Protein AF-A0A0C9XZ83-F1 (afdb_monomer)

Sequence (471 aa):
MKAKEEWDSKVLKIDSDFDAVKMSSVVLKDEEDQKDIKVSFPNTKDEFYQGVKPQWPLKEERGDQKDGFKSDDKSTLSSGRPVETGNMIPGLPLAPSPEDDDFDVNDFPIDSIELFGNDDGAMNVDHTMDEGWLVEDNRRMRVEQPTLEDVGRPFEGEIHLTTAVKKELRDDTSLLDLRPVKRHRLEFDGVLLPSPAEVRRRWASEEVKPAQANPSHEIEEMNKNVESWRNPKIKKQEDFEMDPGVTSRRLIAAGIHELLNLHLKDDLKDVMVSRKFMSQRFGGSAQGTTPSISQANFERHGFKHFIYCNPDIQPMAPQIEGASGLFFDPDNLDNFTGVTYKLFTRLRTTPRAEWTYLGDYEAIEAQPLSKAEWNEQEGKVKRKWANMISTEGWGSPVRKRISVRKKYRCRKPTQEQLKNVSDKVGAVTADEIHRAFDCGDEFLHAWVLKCVGFDNSLQRQIKEELKTWKP

InterPro domains:
  IPR046520 Domain of unknown function DUF6697 [PF20411] (272-464)

Structure (mmCIF, N/CA/C/O backbone):
data_AF-A0A0C9XZ83-F1
#
_entry.id   AF-A0A0C9XZ83-F1
#
loop_
_atom_site.group_PDB
_atom_site.id
_atom_site.type_symbol
_atom_site.label_atom_id
_atom_site.label_alt_id
_atom_site.label_comp_id
_atom_site.label_asym_id
_atom_site.label_entity_id
_atom_site.label_seq_id
_atom_site.pdbx_PDB_ins_code
_atom_site.Cartn_x
_atom_site.Cartn_y
_atom_site.Cartn_z
_atom_site.occupancy
_atom_site.B_iso_or_equiv
_atom_site.auth_seq_id
_atom_site.auth_comp_id
_atom_site.auth_asym_id
_atom_site.auth_atom_id
_atom_site.pdbx_PDB_model_num
ATOM 1 N N . MET A 1 1 ? -19.517 -54.720 -15.119 1.00 55.06 1 MET A N 1
ATOM 2 C CA . MET A 1 1 ? -19.452 -54.533 -13.651 1.00 55.06 1 MET A CA 1
ATOM 3 C C . MET A 1 1 ? -18.157 -55.045 -13.018 1.00 55.06 1 MET A C 1
ATOM 5 O O . MET A 1 1 ? -17.641 -54.328 -12.183 1.00 55.06 1 MET A O 1
ATOM 9 N N . LYS A 1 2 ? -17.544 -56.156 -13.461 1.00 47.28 2 LYS A N 1
ATOM 10 C CA . LYS A 1 2 ? -16.244 -56.624 -12.918 1.00 47.28 2 LYS A CA 1
ATOM 11 C C . LYS A 1 2 ? -14.999 -55.775 -13.247 1.00 47.28 2 LYS A C 1
ATOM 13 O O . LYS A 1 2 ? -13.995 -55.914 -12.573 1.00 47.28 2 LYS A O 1
ATOM 18 N N . ALA A 1 3 ? -15.060 -54.875 -14.231 1.00 50.19 3 ALA A N 1
ATOM 19 C CA . ALA A 1 3 ? -13.936 -53.990 -14.574 1.00 50.19 3 ALA A CA 1
ATOM 20 C C . ALA A 1 3 ? -13.873 -52.696 -13.731 1.00 50.19 3 ALA A C 1
ATOM 22 O O . ALA A 1 3 ? -12.904 -51.955 -13.831 1.00 50.19 3 ALA A O 1
ATOM 23 N N . LYS A 1 4 ? -14.905 -52.410 -12.917 1.00 51.62 4 LYS A N 1
ATOM 24 C CA . LYS A 1 4 ? -14.955 -51.210 -12.061 1.00 51.62 4 LYS A CA 1
ATOM 25 C C . LYS A 1 4 ? -14.374 -51.475 -10.664 1.00 51.62 4 LYS A C 1
ATOM 27 O O . LYS A 1 4 ? -13.703 -50.612 -10.122 1.00 51.62 4 LYS A O 1
ATOM 32 N N . GLU A 1 5 ? -14.512 -52.698 -10.147 1.00 55.03 5 GLU A N 1
ATOM 33 C CA . GLU A 1 5 ? -13.918 -53.108 -8.860 1.00 55.03 5 GLU A CA 1
ATOM 34 C C . GLU A 1 5 ? -12.386 -53.280 -8.919 1.00 55.03 5 GLU A C 1
ATOM 36 O O . GLU A 1 5 ? -11.705 -53.125 -7.909 1.00 55.03 5 GLU A O 1
ATOM 41 N N . GLU A 1 6 ? -11.813 -53.542 -10.099 1.00 54.59 6 GLU A N 1
ATOM 42 C CA . GLU A 1 6 ? -10.358 -53.707 -10.258 1.00 54.59 6 GLU A CA 1
ATOM 43 C C . GLU A 1 6 ? -9.603 -52.363 -10.348 1.00 54.59 6 GLU A C 1
ATOM 45 O O . GLU A 1 6 ? -8.392 -52.309 -10.123 1.00 54.59 6 GLU A O 1
ATOM 50 N N . TRP A 1 7 ? -10.317 -51.265 -10.627 1.00 60.69 7 TRP A N 1
ATOM 51 C CA . TRP A 1 7 ? -9.748 -49.914 -10.642 1.00 60.69 7 TRP A CA 1
ATOM 52 C C . TRP A 1 7 ? -9.698 -49.317 -9.227 1.00 60.69 7 TRP A C 1
ATOM 54 O O . TRP A 1 7 ? -8.648 -48.830 -8.807 1.00 60.69 7 TRP A O 1
ATOM 64 N N . ASP A 1 8 ? -10.764 -49.485 -8.438 1.00 53.09 8 ASP A N 1
ATOM 65 C CA . ASP A 1 8 ? -10.842 -48.956 -7.067 1.00 53.09 8 ASP A CA 1
ATOM 66 C C . ASP A 1 8 ? -9.878 -49.668 -6.091 1.00 53.09 8 ASP A C 1
ATOM 68 O O . ASP A 1 8 ? -9.404 -49.070 -5.126 1.00 53.09 8 ASP A O 1
ATOM 72 N N . SER A 1 9 ? -9.479 -50.916 -6.375 1.00 52.91 9 SER A N 1
ATOM 73 C CA . SER A 1 9 ? -8.483 -51.645 -5.566 1.00 52.91 9 SER A CA 1
ATOM 74 C C . SER A 1 9 ? -7.022 -51.255 -5.870 1.00 52.91 9 SER A C 1
ATOM 76 O O . SER A 1 9 ? -6.133 -51.498 -5.052 1.00 52.91 9 SER A O 1
ATOM 78 N N . LYS A 1 10 ? -6.751 -50.613 -7.018 1.00 49.31 10 LYS A N 1
ATOM 79 C CA . LYS A 1 10 ? -5.407 -50.115 -7.382 1.00 49.31 10 LYS A CA 1
ATOM 80 C C . LYS A 1 10 ? -5.137 -48.684 -6.913 1.00 49.31 10 LYS A C 1
ATOM 82 O O . LYS A 1 10 ? -3.975 -48.336 -6.734 1.00 49.31 10 LYS A O 1
ATOM 87 N N . VAL A 1 11 ? -6.176 -47.887 -6.661 1.00 48.72 11 VAL A N 1
ATOM 88 C CA . VAL A 1 11 ? -6.033 -46.504 -6.166 1.00 48.72 11 VAL A CA 1
ATOM 89 C C . VAL A 1 11 ? -5.745 -46.461 -4.656 1.00 48.72 11 VAL A C 1
ATOM 91 O O . VAL A 1 11 ? -5.055 -45.566 -4.190 1.00 48.72 11 VAL A O 1
ATOM 94 N N . LEU A 1 12 ? -6.137 -47.489 -3.894 1.00 43.34 12 LEU A N 1
ATOM 95 C CA . LEU A 1 12 ? -5.894 -47.587 -2.442 1.00 43.34 12 LEU A CA 1
ATOM 96 C C . LEU A 1 12 ? -4.509 -48.144 -2.038 1.00 43.34 12 LEU A C 1
ATOM 98 O O . LEU A 1 12 ? -4.288 -48.441 -0.867 1.00 43.34 12 LEU A O 1
ATOM 102 N N . LYS A 1 13 ? -3.569 -48.306 -2.980 1.00 41.62 13 LYS A N 1
ATOM 103 C CA . LYS A 1 13 ? -2.232 -48.888 -2.723 1.00 41.62 13 LYS A CA 1
ATOM 104 C C . LYS A 1 13 ? -1.044 -47.979 -3.057 1.00 41.62 13 LYS A C 1
ATOM 106 O O . LYS A 1 13 ? 0.084 -48.458 -3.026 1.00 41.62 13 LYS A O 1
ATOM 111 N N . ILE A 1 14 ? -1.274 -46.701 -3.366 1.00 41.91 14 ILE A N 1
ATOM 112 C CA . ILE A 1 14 ? -0.210 -45.772 -3.797 1.00 41.91 14 ILE A CA 1
ATOM 113 C C . ILE A 1 14 ? 0.262 -44.806 -2.683 1.00 41.91 14 ILE A C 1
ATOM 115 O O . ILE A 1 14 ? 1.303 -44.184 -2.845 1.00 41.91 14 ILE A O 1
ATOM 119 N N . ASP A 1 15 ? -0.361 -44.789 -1.498 1.00 38.47 15 ASP A N 1
ATOM 120 C CA . ASP A 1 15 ? 0.037 -43.892 -0.386 1.00 38.47 15 ASP A CA 1
ATOM 121 C C . ASP A 1 15 ? 0.814 -44.579 0.759 1.00 38.47 15 ASP A C 1
ATOM 123 O O . ASP A 1 15 ? 0.625 -44.257 1.930 1.00 38.47 15 ASP A O 1
ATOM 127 N N . SER A 1 16 ? 1.694 -45.543 0.463 1.00 41.16 16 SER A N 1
ATOM 128 C CA . SER A 1 16 ? 2.416 -46.295 1.514 1.00 41.16 16 SER A CA 1
ATOM 129 C C . SER A 1 16 ? 3.944 -46.240 1.462 1.00 41.16 16 SER A C 1
ATOM 131 O O . SER A 1 16 ? 4.560 -46.763 2.384 1.00 41.16 16 SER A O 1
ATOM 133 N N . ASP A 1 17 ? 4.565 -45.603 0.470 1.00 39.59 17 ASP A N 1
ATOM 134 C CA . ASP A 1 17 ? 6.030 -45.552 0.374 1.00 39.59 17 ASP A CA 1
ATOM 135 C C . ASP A 1 17 ? 6.500 -44.112 0.124 1.00 39.59 17 ASP A C 1
ATOM 137 O O . ASP A 1 17 ? 6.787 -43.707 -1.002 1.00 39.59 17 ASP A O 1
ATOM 141 N N . PHE A 1 18 ? 6.572 -43.323 1.200 1.00 36.56 18 PHE A N 1
ATOM 142 C CA . PHE A 1 18 ? 7.462 -42.165 1.261 1.00 36.56 18 PHE A CA 1
ATOM 143 C C . PHE A 1 18 ? 8.403 -42.325 2.451 1.00 36.56 18 PHE A C 1
ATOM 145 O O . PHE A 1 18 ? 7.989 -42.418 3.607 1.00 36.56 18 PHE A O 1
ATOM 152 N N . ASP A 1 19 ? 9.682 -42.411 2.105 1.00 38.78 19 ASP A N 1
ATOM 153 C CA . ASP A 1 19 ? 10.795 -42.754 2.966 1.00 38.78 19 ASP A CA 1
ATOM 154 C C . ASP A 1 19 ? 10.955 -41.853 4.193 1.00 38.78 19 ASP A C 1
ATOM 156 O O . ASP A 1 19 ? 10.856 -40.624 4.161 1.00 38.78 19 ASP A O 1
ATOM 160 N N . ALA A 1 20 ? 11.314 -42.530 5.279 1.00 36.34 20 ALA A N 1
ATOM 161 C CA . ALA A 1 20 ? 11.749 -41.985 6.544 1.00 36.34 20 ALA A CA 1
ATOM 162 C C . ALA A 1 20 ? 13.012 -41.118 6.386 1.00 36.34 20 ALA A C 1
ATOM 164 O O . ALA A 1 20 ? 14.136 -41.616 6.288 1.00 36.34 20 ALA A O 1
ATOM 165 N N . VAL A 1 21 ? 12.844 -39.798 6.473 1.00 35.91 21 VAL A N 1
ATOM 166 C CA . VAL A 1 21 ? 13.943 -38.892 6.814 1.00 35.91 21 VAL A CA 1
ATOM 167 C C . VAL A 1 21 ? 14.208 -39.016 8.314 1.00 35.91 21 VAL A C 1
ATOM 169 O O . VAL A 1 21 ? 13.411 -38.613 9.159 1.00 35.91 21 VAL A O 1
ATOM 172 N N . LYS A 1 22 ? 15.360 -39.611 8.626 1.00 33.81 22 LYS A N 1
ATOM 173 C CA . LYS A 1 22 ? 15.999 -39.699 9.944 1.00 33.81 22 LYS A CA 1
ATOM 174 C C . LYS A 1 22 ? 16.082 -38.308 10.598 1.00 33.81 22 LYS A C 1
ATOM 176 O O . LYS A 1 22 ? 17.030 -37.565 10.363 1.00 33.81 22 LYS A O 1
ATOM 181 N N . MET A 1 23 ? 15.125 -37.969 11.460 1.00 32.00 23 MET A N 1
ATOM 182 C CA . MET A 1 23 ? 15.339 -36.955 12.492 1.00 32.00 23 MET A CA 1
ATOM 183 C C . MET A 1 23 ? 16.161 -37.596 13.608 1.00 32.00 23 MET A C 1
ATOM 185 O O . MET A 1 23 ? 15.713 -38.519 14.286 1.00 32.00 23 MET A O 1
ATOM 189 N N . SER A 1 24 ? 17.395 -37.130 13.775 1.00 30.34 24 SER A N 1
ATOM 190 C CA . SER A 1 24 ? 18.214 -37.431 14.942 1.00 30.34 24 SER A CA 1
ATOM 191 C C . SER A 1 24 ? 17.520 -36.890 16.190 1.00 30.34 24 SER A C 1
ATOM 193 O O . SER A 1 24 ? 17.492 -35.683 16.426 1.00 30.34 24 SER A O 1
ATOM 195 N N . SER A 1 25 ? 16.962 -37.799 16.984 1.00 29.47 25 SER A N 1
ATOM 196 C CA . SER A 1 25 ? 16.503 -37.553 18.343 1.00 29.47 25 SER A CA 1
ATOM 197 C C . SER A 1 25 ? 17.681 -37.085 19.199 1.00 29.47 25 SER A C 1
ATOM 199 O O . SER A 1 25 ? 18.574 -37.873 19.524 1.00 29.47 25 SER A O 1
ATOM 201 N N . VAL A 1 26 ? 17.687 -35.805 19.567 1.00 29.52 26 VAL A N 1
ATOM 202 C CA . VAL A 1 26 ? 18.485 -35.321 20.693 1.00 29.52 26 VAL A CA 1
ATOM 203 C C . VAL A 1 26 ? 17.833 -35.879 21.952 1.00 29.52 26 VAL A C 1
ATOM 205 O O . VAL A 1 26 ? 16.726 -35.501 22.325 1.00 29.52 26 VAL A O 1
ATOM 208 N N . VAL A 1 27 ? 18.519 -36.844 22.555 1.00 33.94 27 VAL A N 1
ATOM 209 C CA . VAL A 1 27 ? 18.213 -37.407 23.867 1.00 33.94 27 VAL A CA 1
ATOM 210 C C . VAL A 1 27 ? 18.393 -36.291 24.897 1.00 33.94 27 VAL A C 1
ATOM 212 O O . VAL A 1 27 ? 19.522 -35.899 25.194 1.00 33.94 27 VAL A O 1
ATOM 215 N N . LEU A 1 28 ? 17.285 -35.761 25.414 1.00 32.16 28 LEU A N 1
ATOM 216 C CA . LEU A 1 28 ? 17.290 -34.963 26.635 1.00 32.16 28 LEU A CA 1
ATOM 217 C C . LEU A 1 28 ? 17.522 -35.924 27.801 1.00 32.16 28 LEU A C 1
ATOM 219 O O . LEU A 1 28 ? 16.760 -36.869 27.992 1.00 32.16 28 LEU A O 1
ATOM 223 N N . LYS A 1 29 ? 18.631 -35.709 28.509 1.00 40.41 29 LYS A N 1
ATOM 224 C CA . LYS A 1 29 ? 18.917 -36.353 29.788 1.00 40.41 29 LYS A CA 1
ATOM 225 C C . LYS A 1 29 ? 18.118 -35.673 30.892 1.00 40.41 29 LYS A C 1
ATOM 227 O O . LYS A 1 29 ? 17.882 -34.467 30.839 1.00 40.41 29 LYS A O 1
ATOM 232 N N . ASP A 1 30 ? 17.751 -36.514 31.842 1.00 37.47 30 ASP A N 1
ATOM 233 C CA . ASP A 1 30 ? 16.898 -36.278 32.991 1.00 37.47 30 ASP A CA 1
ATOM 234 C C . ASP A 1 30 ? 17.354 -35.163 33.943 1.00 37.47 30 ASP A C 1
ATOM 236 O O . ASP A 1 30 ? 18.507 -34.727 33.966 1.00 37.47 30 ASP A O 1
ATOM 240 N N . GLU A 1 31 ? 16.360 -34.758 34.729 1.00 45.22 31 GLU A N 1
ATOM 241 C CA . GLU A 1 31 ? 16.355 -33.891 35.900 1.00 45.22 31 GLU A CA 1
ATOM 242 C C . GLU A 1 31 ? 17.455 -34.210 36.926 1.00 45.22 31 GLU A C 1
ATOM 244 O O . GLU A 1 31 ? 17.553 -35.338 37.394 1.00 45.22 31 GLU A O 1
ATOM 249 N N . GLU A 1 32 ? 18.188 -33.185 37.369 1.00 46.38 32 GLU A N 1
ATOM 250 C CA . GLU A 1 32 ? 18.555 -32.970 38.779 1.00 46.38 32 GLU A CA 1
ATOM 251 C C . GLU A 1 32 ? 19.258 -31.609 38.902 1.00 46.38 32 GLU A C 1
ATOM 253 O O . GLU A 1 32 ? 20.379 -31.452 38.435 1.00 46.38 32 GLU A O 1
ATOM 258 N N . ASP A 1 33 ? 18.546 -30.609 39.441 1.00 39.12 33 ASP A N 1
ATOM 259 C CA . ASP A 1 33 ? 19.056 -29.482 40.254 1.00 39.12 33 ASP A CA 1
ATOM 260 C C . ASP A 1 33 ? 18.062 -28.301 40.236 1.00 39.12 33 ASP A C 1
ATOM 262 O O . ASP A 1 33 ? 18.308 -27.228 39.684 1.00 39.12 33 ASP A O 1
ATOM 266 N N . GLN A 1 34 ? 16.909 -28.473 40.893 1.00 39.16 34 GLN A N 1
ATOM 267 C CA . GLN A 1 34 ? 16.149 -27.334 41.417 1.00 39.16 34 GLN A CA 1
ATOM 268 C C . GLN A 1 34 ? 16.671 -27.005 42.818 1.00 39.16 34 GLN A C 1
ATOM 270 O O . GLN A 1 34 ? 16.272 -27.616 43.808 1.00 39.16 34 GLN A O 1
ATOM 275 N N . LYS A 1 35 ? 17.560 -26.011 42.899 1.00 39.47 35 LYS A N 1
ATOM 276 C CA . LYS A 1 35 ? 17.883 -25.303 44.142 1.00 39.47 35 LYS A CA 1
ATOM 277 C C . LYS A 1 35 ? 17.510 -23.830 44.009 1.00 39.47 35 LYS A C 1
ATOM 279 O O . LYS A 1 35 ? 18.078 -23.101 43.206 1.00 39.47 35 LYS A O 1
ATOM 284 N N . ASP A 1 36 ? 16.526 -23.451 44.817 1.00 46.47 36 ASP A N 1
ATOM 285 C CA . ASP A 1 36 ? 16.328 -22.151 45.457 1.00 46.47 36 ASP A CA 1
ATOM 286 C C . ASP A 1 36 ? 16.763 -20.892 44.692 1.00 46.47 36 ASP A C 1
ATOM 288 O O . ASP A 1 36 ? 17.830 -20.329 44.928 1.00 46.47 36 ASP A O 1
ATOM 292 N N . ILE A 1 37 ? 15.833 -20.330 43.913 1.00 34.84 37 ILE A N 1
ATOM 293 C CA . ILE A 1 37 ? 15.773 -18.878 43.713 1.00 34.84 37 ILE A CA 1
ATOM 294 C C . ILE A 1 37 ? 14.367 -18.403 44.096 1.00 34.84 37 ILE A C 1
ATOM 296 O O . ILE A 1 37 ? 13.443 -18.350 43.286 1.00 34.84 37 ILE A O 1
ATOM 300 N N . LYS A 1 38 ? 14.206 -18.040 45.374 1.00 35.09 38 LYS A N 1
ATOM 301 C CA . LYS A 1 38 ? 13.111 -17.181 45.843 1.00 35.09 38 LYS A CA 1
ATOM 302 C C . LYS A 1 38 ? 13.309 -15.786 45.241 1.00 35.09 38 LYS A C 1
ATOM 304 O O . LYS A 1 38 ? 14.012 -14.962 45.818 1.00 35.09 38 LYS A O 1
ATOM 309 N N . VAL A 1 39 ? 12.673 -15.505 44.106 1.00 32.78 39 VAL A N 1
ATOM 310 C CA . VAL A 1 39 ? 12.451 -14.122 43.663 1.00 32.78 39 VAL A CA 1
ATOM 311 C C . VAL A 1 39 ? 11.176 -13.628 44.338 1.00 32.78 39 VAL A C 1
ATOM 313 O O . VAL A 1 39 ? 10.062 -13.971 43.950 1.00 32.78 39 VAL A O 1
ATOM 316 N N . SER A 1 40 ? 11.345 -12.855 45.406 1.00 31.61 40 SER A N 1
ATOM 317 C CA . SER A 1 40 ? 10.275 -12.065 46.006 1.00 31.61 40 SER A CA 1
ATOM 318 C C . SER A 1 40 ? 9.917 -10.911 45.068 1.00 31.61 40 SER A C 1
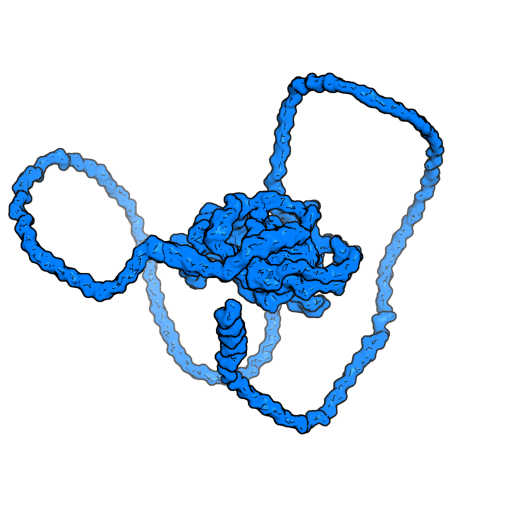ATOM 320 O O . SER A 1 40 ? 10.712 -9.986 44.905 1.00 31.61 40 SER A O 1
ATOM 322 N N . PHE A 1 41 ? 8.726 -10.935 44.477 1.00 35.97 41 PHE A N 1
ATOM 323 C CA . PHE A 1 41 ? 8.140 -9.745 43.863 1.00 35.97 41 PHE A CA 1
ATOM 324 C C . PHE A 1 41 ? 7.521 -8.876 44.967 1.00 35.97 41 PHE A C 1
ATOM 326 O O . PHE A 1 41 ? 6.643 -9.369 45.683 1.00 35.97 41 PHE A O 1
ATOM 333 N N . PRO A 1 42 ? 7.930 -7.606 45.143 1.00 36.72 42 PRO A N 1
ATOM 334 C CA . PRO A 1 42 ? 7.172 -6.697 45.976 1.00 36.72 42 PRO A CA 1
ATOM 335 C C . PRO A 1 42 ? 5.897 -6.299 45.232 1.00 36.72 42 PRO A C 1
ATOM 337 O O . PRO A 1 42 ? 5.908 -5.739 44.139 1.00 36.72 42 PRO A O 1
ATOM 340 N N . ASN A 1 43 ? 4.790 -6.644 45.869 1.00 38.41 43 ASN A N 1
ATOM 341 C CA . ASN A 1 43 ? 3.453 -6.182 45.574 1.00 38.41 43 ASN A CA 1
ATOM 342 C C . ASN A 1 43 ? 3.382 -4.700 45.986 1.00 38.41 43 ASN A C 1
ATOM 344 O O . ASN A 1 43 ? 3.411 -4.404 47.178 1.00 38.41 43 ASN A O 1
ATOM 348 N N . THR A 1 44 ? 3.329 -3.770 45.033 1.00 36.28 44 THR A N 1
ATOM 349 C CA . THR A 1 44 ? 3.069 -2.345 45.304 1.00 36.28 44 THR A CA 1
ATOM 350 C C . THR A 1 44 ? 1.875 -1.875 44.486 1.00 36.28 44 THR A C 1
ATOM 352 O O . THR A 1 44 ? 1.982 -1.213 43.456 1.00 36.28 44 THR A O 1
ATOM 355 N N . LYS A 1 45 ? 0.692 -2.240 44.982 1.00 37.34 45 LYS A N 1
ATOM 356 C CA . LYS A 1 45 ? -0.442 -1.321 44.978 1.00 37.34 45 LYS A CA 1
ATOM 357 C C . LYS A 1 45 ? -0.441 -0.592 46.318 1.00 37.34 45 LYS A C 1
ATOM 359 O O . LYS A 1 45 ? -0.133 -1.198 47.337 1.00 37.34 45 LYS A O 1
ATOM 364 N N . ASP A 1 46 ? -0.843 0.666 46.234 1.00 39.47 46 ASP A N 1
ATOM 365 C CA . ASP A 1 46 ? -1.135 1.617 47.302 1.00 39.47 46 ASP A CA 1
ATOM 366 C C . ASP A 1 46 ? -0.013 2.584 47.711 1.00 39.47 46 ASP A C 1
ATOM 368 O O . ASP A 1 46 ? 1.143 2.231 47.910 1.00 39.47 46 ASP A O 1
ATOM 372 N N . GLU A 1 47 ? -0.467 3.836 47.830 1.00 43.62 47 GLU A N 1
ATOM 373 C CA . GLU A 1 47 ? 0.172 5.014 48.419 1.00 43.62 47 GLU A CA 1
ATOM 374 C C . GLU A 1 47 ? 1.203 5.772 47.574 1.00 43.62 47 GLU A C 1
ATOM 376 O O . GLU A 1 47 ? 2.397 5.633 47.771 1.00 43.62 47 GLU A O 1
ATOM 381 N N . PHE A 1 48 ? 0.736 6.692 46.717 1.00 34.25 48 PHE A N 1
ATOM 382 C CA . PHE A 1 48 ? 1.364 8.018 46.565 1.00 34.25 48 PHE A CA 1
ATOM 383 C C . PHE A 1 48 ? 0.395 9.013 45.895 1.00 34.25 48 PHE A C 1
ATOM 385 O O . PHE A 1 48 ? 0.423 9.243 44.691 1.00 34.25 48 PHE A O 1
ATOM 392 N N . TYR A 1 49 ? -0.480 9.630 46.692 1.00 38.53 49 TYR A N 1
ATOM 393 C CA . TYR A 1 49 ? -1.084 10.928 46.368 1.00 38.53 49 TYR A CA 1
ATOM 394 C C . TYR A 1 49 ? -1.210 11.742 47.654 1.00 38.53 49 TYR A C 1
ATOM 396 O O . TYR A 1 49 ? -2.248 11.755 48.309 1.00 38.53 49 TYR A O 1
ATOM 404 N N . GLN A 1 50 ? -0.143 12.454 48.010 1.00 36.09 50 GLN A N 1
ATOM 405 C CA . GLN A 1 50 ? -0.253 13.646 48.841 1.00 36.09 50 GLN A CA 1
ATOM 406 C C . GLN A 1 50 ? 0.662 14.743 48.298 1.00 36.09 50 GLN A C 1
ATOM 408 O O . GLN A 1 50 ? 1.879 14.608 48.279 1.00 36.09 50 GLN A O 1
ATOM 413 N N . GLY A 1 51 ? 0.036 15.856 47.913 1.00 37.78 51 GLY A N 1
ATOM 414 C CA . GLY A 1 51 ? 0.585 17.175 48.206 1.00 37.78 51 GLY A CA 1
ATOM 415 C C . GLY A 1 51 ? 1.360 17.896 47.110 1.00 37.78 51 GLY A C 1
ATOM 416 O O . GLY A 1 51 ? 2.525 18.189 47.317 1.00 37.78 51 GLY A O 1
ATOM 417 N N . VAL A 1 52 ? 0.682 18.357 46.051 1.00 33.53 52 VAL A N 1
ATOM 418 C CA . VAL A 1 52 ? 0.986 19.673 45.452 1.00 33.53 52 VAL A CA 1
ATOM 419 C C . VAL A 1 52 ? -0.325 20.331 45.007 1.00 33.53 52 VAL A C 1
ATOM 421 O O . VAL A 1 52 ? -0.974 19.886 44.065 1.00 33.53 52 VAL A O 1
ATOM 424 N N . LYS A 1 53 ? -0.734 21.393 45.712 1.00 39.72 53 LYS A N 1
ATOM 425 C CA . LYS A 1 53 ? -1.783 22.326 45.273 1.00 39.72 53 LYS A CA 1
ATOM 426 C C . LYS A 1 53 ? -1.177 23.310 44.264 1.00 39.72 53 LYS A C 1
ATOM 428 O O . LYS A 1 53 ? -0.197 23.957 44.626 1.00 39.72 53 LYS A O 1
ATOM 433 N N . PRO A 1 54 ? -1.793 23.556 43.100 1.00 38.31 54 PRO A N 1
ATOM 434 C CA . PRO A 1 54 ? -1.601 24.806 42.381 1.00 38.31 54 PRO A CA 1
ATOM 435 C C . PRO A 1 54 ? -2.717 25.788 42.759 1.00 38.31 54 PRO A C 1
ATOM 437 O O . PRO A 1 54 ? -3.896 25.551 42.499 1.00 38.31 54 PRO A O 1
ATOM 440 N N . GLN A 1 55 ? -2.334 26.903 43.382 1.00 35.88 55 GLN A N 1
ATOM 441 C CA . GLN A 1 55 ? -3.140 28.121 43.421 1.00 35.88 55 GLN A CA 1
ATOM 442 C C . GLN A 1 55 ? -3.137 28.756 42.028 1.00 35.88 55 GLN A C 1
ATOM 444 O O . GLN A 1 55 ? -2.080 29.172 41.569 1.00 35.88 55 GLN A O 1
ATOM 449 N N . TRP A 1 56 ? -4.307 28.902 41.407 1.00 35.31 56 TRP A N 1
ATOM 450 C CA . TRP A 1 56 ? -4.577 29.975 40.445 1.00 35.31 56 TRP A CA 1
ATOM 451 C C . TRP A 1 56 ? -6.008 30.499 40.655 1.00 35.31 56 TRP A C 1
ATOM 453 O O . TRP A 1 56 ? -6.893 29.715 41.008 1.00 35.31 56 TRP A O 1
ATOM 463 N N . PRO A 1 57 ? -6.237 31.818 40.522 1.00 42.47 57 PRO A N 1
ATOM 464 C CA . PRO A 1 57 ? -7.448 32.471 40.995 1.00 42.47 57 PRO A CA 1
ATOM 465 C C . PRO A 1 57 ? -8.584 32.377 39.970 1.00 42.47 57 PRO A C 1
ATOM 467 O O . PRO A 1 57 ? -8.414 32.692 38.793 1.00 42.47 57 PRO A O 1
ATOM 470 N N . LEU A 1 58 ? -9.765 31.997 40.455 1.00 33.94 58 LEU A N 1
ATOM 471 C CA . LEU A 1 58 ? -11.035 32.167 39.755 1.00 33.94 58 LEU A CA 1
ATOM 472 C C . LEU A 1 58 ? -11.376 33.661 39.703 1.00 33.94 58 LEU A C 1
ATOM 474 O O . LEU A 1 58 ? -11.507 34.305 40.744 1.00 33.94 58 LEU A O 1
ATOM 478 N N . LYS A 1 59 ? -11.527 34.202 38.490 1.00 37.94 59 LYS A N 1
ATOM 479 C CA . LYS A 1 59 ? -12.246 35.457 38.271 1.00 37.94 59 LYS A CA 1
ATOM 480 C C . LYS A 1 59 ? -13.742 35.167 38.290 1.00 37.94 59 LYS A C 1
ATOM 482 O O . LYS A 1 59 ? -14.243 34.329 37.549 1.00 37.94 59 LYS A O 1
ATOM 487 N N . GLU A 1 60 ? -14.398 35.871 39.191 1.00 34.53 60 GLU A N 1
ATOM 488 C CA . GLU A 1 60 ? -15.833 35.970 39.390 1.00 34.53 60 GLU A CA 1
ATOM 489 C C . GLU A 1 60 ? -16.415 36.871 38.284 1.00 34.53 60 GLU A C 1
ATOM 491 O O . GLU A 1 60 ? -16.046 38.040 38.196 1.00 34.53 60 GLU A O 1
ATOM 496 N N . GLU A 1 61 ? -17.318 36.358 37.447 1.00 40.31 61 GLU A N 1
ATOM 497 C CA . GLU A 1 61 ? -18.218 37.197 36.645 1.00 40.31 61 GLU A CA 1
ATOM 498 C C . GLU A 1 61 ? -19.665 36.887 37.042 1.00 40.31 61 GLU A C 1
ATOM 500 O O . GLU A 1 61 ? -20.210 35.818 36.769 1.00 40.31 61 GLU A O 1
ATOM 505 N N . ARG A 1 62 ? -20.267 37.857 37.741 1.00 34.66 62 ARG A N 1
ATOM 506 C CA . ARG A 1 62 ? -21.717 38.086 37.803 1.00 34.66 62 ARG A CA 1
ATOM 507 C C . ARG A 1 62 ? -22.123 38.481 36.378 1.00 34.66 62 ARG A C 1
ATOM 509 O O . ARG A 1 62 ? -21.451 39.312 35.785 1.00 34.66 62 ARG A O 1
ATOM 516 N N . GLY A 1 63 ? -23.100 37.863 35.734 1.00 34.31 63 GLY A N 1
ATOM 517 C CA . GLY A 1 63 ? -24.492 37.780 36.146 1.00 34.31 63 GLY A CA 1
ATOM 518 C C . GLY A 1 63 ? -25.275 38.690 35.204 1.00 34.31 63 GLY A C 1
ATOM 519 O O . GLY A 1 63 ? -24.992 39.876 35.175 1.00 34.31 63 GLY A O 1
ATOM 520 N N . ASP A 1 64 ? -26.210 38.142 34.429 1.00 41.38 64 ASP A N 1
ATOM 521 C CA . ASP A 1 64 ? -27.401 38.882 34.016 1.00 41.38 64 ASP A CA 1
ATOM 522 C C . ASP A 1 64 ? -28.491 37.935 33.508 1.00 41.38 64 ASP A C 1
ATOM 524 O O . ASP A 1 64 ? -28.291 37.046 32.681 1.00 41.38 64 ASP A O 1
ATOM 528 N N . GLN A 1 65 ? -29.661 38.148 34.090 1.00 39.19 65 GLN A N 1
ATOM 529 C CA . GLN A 1 65 ? -30.904 37.415 33.959 1.00 39.19 65 GLN A CA 1
ATOM 530 C C . GLN A 1 65 ? -31.844 38.291 33.127 1.00 39.19 65 GLN A C 1
ATOM 532 O O . GLN A 1 65 ? -32.108 39.424 33.525 1.00 39.19 65 GLN A O 1
ATOM 537 N N . LYS A 1 66 ? -32.369 37.793 31.998 1.00 39.78 66 LYS A N 1
ATOM 538 C CA . LYS A 1 66 ? -33.537 38.393 31.331 1.00 39.78 66 LYS A CA 1
ATOM 539 C C . LYS A 1 66 ? -34.492 37.342 30.768 1.00 39.78 66 LYS A C 1
ATOM 541 O O . LYS A 1 66 ? -34.201 36.635 29.811 1.00 39.78 66 LYS A O 1
ATOM 546 N N . ASP A 1 67 ? -35.619 37.288 31.459 1.00 36.44 67 ASP A N 1
ATOM 547 C CA . ASP A 1 67 ? -37.000 37.030 31.060 1.00 36.44 67 ASP A CA 1
ATOM 548 C C . ASP A 1 67 ? -37.325 36.815 29.569 1.00 36.44 67 ASP A C 1
ATOM 550 O O . ASP A 1 67 ? -37.121 37.680 28.724 1.00 36.44 67 ASP A O 1
ATOM 554 N N . GLY A 1 68 ? -37.986 35.681 29.311 1.00 36.62 68 GLY A N 1
ATOM 555 C CA . GLY A 1 68 ? -39.409 35.655 28.957 1.00 36.62 68 GLY A CA 1
ATOM 556 C C . GLY A 1 68 ? -39.816 36.043 27.535 1.00 36.62 68 GLY A C 1
ATOM 557 O O . GLY A 1 68 ? -39.876 37.218 27.215 1.00 36.62 68 GLY A O 1
ATOM 558 N N . PHE A 1 69 ? -40.307 35.069 26.759 1.00 35.88 69 PHE A N 1
ATOM 559 C CA . PHE A 1 69 ? -41.460 35.282 25.873 1.00 35.88 69 PHE A CA 1
ATOM 560 C C . PHE A 1 69 ? -42.218 33.964 25.631 1.00 35.88 69 PHE A C 1
ATOM 562 O O . PHE A 1 69 ? -41.664 32.985 25.135 1.00 35.88 69 PHE A O 1
ATOM 569 N N . LYS A 1 70 ? -43.499 33.955 26.016 1.00 43.50 70 LYS A N 1
ATOM 570 C CA . LYS A 1 70 ? -44.535 33.010 25.579 1.00 43.50 70 LYS A CA 1
ATOM 571 C C . LYS A 1 70 ? -45.223 33.597 24.343 1.00 43.50 70 LYS A C 1
ATOM 573 O O . LYS A 1 70 ? -45.529 34.786 24.356 1.00 43.50 70 LYS A O 1
ATOM 578 N N . SER A 1 71 ? -45.605 32.762 23.383 1.00 40.44 71 SER A N 1
ATOM 579 C CA . SER A 1 71 ? -46.876 32.940 22.671 1.00 40.44 71 SER A CA 1
ATOM 580 C C . SER A 1 71 ? -47.331 31.613 22.071 1.00 40.44 71 SER A C 1
ATOM 582 O O . SER A 1 71 ? -46.576 30.947 21.365 1.00 40.44 71 SER A O 1
ATOM 584 N N . ASP A 1 72 ? -48.565 31.268 22.408 1.00 39.97 72 ASP A N 1
ATOM 585 C CA . ASP A 1 72 ? -49.323 30.105 21.973 1.00 39.97 72 ASP A CA 1
ATOM 586 C C . ASP A 1 72 ? -49.842 30.224 20.525 1.00 39.97 72 ASP A C 1
ATOM 588 O O . ASP A 1 72 ? -49.956 31.314 19.965 1.00 39.97 72 ASP A O 1
ATOM 592 N N . ASP A 1 73 ? -50.310 29.067 20.045 1.00 37.78 73 ASP A N 1
ATOM 593 C CA . ASP A 1 73 ? -51.581 28.850 19.336 1.00 37.78 73 ASP A CA 1
ATOM 594 C C . ASP A 1 73 ? -51.682 28.888 17.791 1.00 37.78 73 ASP A C 1
ATOM 596 O O . ASP A 1 73 ? -51.460 29.903 17.140 1.00 37.78 73 ASP A O 1
ATOM 600 N N . LYS A 1 74 ? -52.295 27.786 17.299 1.00 36.59 74 LYS A N 1
ATOM 601 C CA . LYS A 1 74 ? -53.298 27.681 16.208 1.00 36.59 74 LYS A CA 1
ATOM 602 C C . LYS A 1 74 ? -52.794 27.783 14.754 1.00 36.59 74 LYS A C 1
ATOM 604 O O . LYS A 1 74 ? -51.938 28.580 14.433 1.00 36.59 74 LYS A O 1
ATOM 609 N N . SER A 1 75 ? -53.311 27.042 13.769 1.00 33.28 75 SER A N 1
ATOM 610 C CA . SER A 1 75 ? -54.437 26.103 13.685 1.00 33.28 75 SER A CA 1
ATOM 611 C C . SER A 1 75 ? -54.478 25.452 12.287 1.00 33.28 75 SER A C 1
ATOM 613 O O . SER A 1 75 ? -54.186 26.113 11.299 1.00 33.28 75 SER A O 1
ATOM 615 N N . THR A 1 76 ? -54.945 24.200 12.235 1.00 33.75 76 THR A N 1
ATOM 616 C CA . THR A 1 76 ? -55.905 23.608 11.269 1.00 33.75 76 THR A CA 1
ATOM 617 C C . THR A 1 76 ? -55.750 23.710 9.735 1.00 33.75 76 THR A C 1
ATOM 619 O O . THR A 1 76 ? -55.940 24.766 9.147 1.00 33.75 76 THR A O 1
ATOM 622 N N . LEU A 1 77 ? -55.778 22.502 9.146 1.00 32.88 77 LEU A N 1
ATOM 623 C CA . LEU A 1 77 ? -56.708 21.997 8.108 1.00 32.88 77 LEU A CA 1
ATOM 624 C C . LEU A 1 77 ? -56.487 22.282 6.610 1.00 32.88 77 LEU A C 1
ATOM 626 O O . LEU A 1 77 ? -56.174 23.379 6.174 1.00 32.88 77 LEU A O 1
ATOM 630 N N . SER A 1 78 ? -56.919 21.248 5.866 1.00 32.53 78 SER A N 1
ATOM 631 C CA . SER A 1 78 ? -57.427 21.219 4.484 1.00 32.53 78 SER A CA 1
ATOM 632 C C . SER A 1 78 ? -56.368 21.066 3.380 1.00 32.53 78 SER A C 1
ATOM 634 O O . SER A 1 78 ? -55.530 21.930 3.197 1.00 32.53 78 SER A O 1
ATOM 636 N N . SER A 1 79 ? -56.220 19.926 2.689 1.00 32.88 79 SER A N 1
ATOM 637 C CA . SER A 1 79 ? -57.126 19.133 1.826 1.00 32.88 79 SER A CA 1
ATOM 638 C C . SER A 1 79 ? -56.816 19.344 0.336 1.00 32.88 79 SER A C 1
ATOM 640 O O . SER A 1 79 ? -56.963 20.449 -0.166 1.00 32.88 79 SER A O 1
ATOM 642 N N . GLY A 1 80 ? -56.564 18.243 -0.377 1.00 31.16 80 GLY A N 1
ATOM 643 C CA . GLY A 1 80 ? -57.197 18.001 -1.678 1.00 31.16 80 GLY A CA 1
ATOM 644 C C . GLY A 1 80 ? -56.451 18.373 -2.971 1.00 31.16 80 GLY A C 1
ATOM 645 O O . GLY A 1 80 ? -56.695 19.436 -3.510 1.00 31.16 80 GLY A O 1
ATOM 646 N N . ARG A 1 81 ? -55.738 17.377 -3.532 1.00 33.88 81 ARG A N 1
ATOM 647 C CA . ARG A 1 81 ? -55.996 16.728 -4.853 1.00 33.88 81 ARG A CA 1
ATOM 648 C C . ARG A 1 81 ? -55.861 17.571 -6.169 1.00 33.88 81 ARG A C 1
ATOM 650 O O . ARG A 1 81 ? -55.549 18.744 -6.087 1.00 33.88 81 ARG A O 1
ATOM 657 N N . PRO A 1 82 ? -55.905 16.958 -7.384 1.00 57.12 82 PRO A N 1
ATOM 658 C CA . PRO A 1 82 ? -54.728 16.799 -8.263 1.00 57.12 82 PRO A CA 1
ATOM 659 C C . PRO A 1 82 ? -54.919 17.353 -9.706 1.00 57.12 82 PRO A C 1
ATOM 661 O O . PRO A 1 82 ? -55.927 17.993 -9.980 1.00 57.12 82 PRO A O 1
ATOM 664 N N . VAL A 1 83 ? -54.012 16.952 -10.625 1.00 36.03 83 VAL A N 1
ATOM 665 C CA . VAL A 1 83 ? -54.039 17.095 -12.113 1.00 36.03 83 VAL A CA 1
ATOM 666 C C . VAL A 1 83 ? -53.762 18.556 -12.557 1.00 36.03 83 VAL A C 1
ATOM 668 O O . VAL A 1 83 ? -54.215 19.481 -11.910 1.00 36.03 83 VAL A O 1
ATOM 671 N N . GLU A 1 84 ? -52.944 18.905 -13.557 1.00 33.31 84 GLU A N 1
ATOM 672 C CA . GLU A 1 84 ? -52.996 18.504 -14.964 1.00 33.31 84 GLU A CA 1
ATOM 673 C C . GLU A 1 84 ? -51.849 19.170 -15.766 1.00 33.31 84 GLU A C 1
ATOM 675 O O . GLU A 1 84 ? -51.421 20.279 -15.466 1.00 33.31 84 GLU A O 1
ATOM 680 N N . THR A 1 85 ? -51.374 18.448 -16.787 1.00 35.09 85 THR A N 1
ATOM 681 C CA . THR A 1 85 ? -50.827 18.911 -18.084 1.00 35.09 85 THR A CA 1
ATOM 682 C C . THR A 1 85 ? -49.760 20.013 -18.171 1.00 35.09 85 THR A C 1
ATOM 684 O O . THR A 1 85 ? -50.022 21.197 -18.008 1.00 35.09 85 THR A O 1
ATOM 687 N N . GLY A 1 86 ? -48.583 19.593 -18.651 1.00 36.47 86 GLY A N 1
ATOM 688 C CA . GLY A 1 86 ? -48.013 20.016 -19.939 1.00 36.47 86 GLY A CA 1
ATOM 689 C C . GLY A 1 86 ? -47.858 21.511 -20.221 1.00 36.47 86 GLY A C 1
ATOM 690 O O . GLY A 1 86 ? -48.811 22.165 -20.619 1.00 36.47 86 GLY A O 1
ATOM 691 N N . ASN A 1 87 ? -46.612 21.989 -20.202 1.00 39.94 87 ASN A N 1
ATOM 692 C CA . ASN A 1 87 ? -46.162 23.043 -21.109 1.00 39.94 87 ASN A CA 1
ATOM 693 C C . ASN A 1 87 ? -44.656 22.922 -21.374 1.00 39.94 87 ASN A C 1
ATOM 695 O O . ASN A 1 87 ? -43.842 22.900 -20.453 1.00 39.94 87 ASN A O 1
ATOM 699 N N . MET A 1 88 ? -44.309 22.825 -22.659 1.00 40.28 88 MET A N 1
ATOM 700 C CA . MET A 1 88 ? -42.947 22.964 -23.161 1.00 40.28 88 MET A CA 1
ATOM 701 C C . MET A 1 88 ? -42.510 24.426 -23.036 1.00 40.28 88 MET A C 1
ATOM 703 O O . MET A 1 88 ? -43.216 25.320 -23.497 1.00 40.28 88 MET A O 1
ATOM 707 N N . ILE A 1 89 ? -41.325 24.657 -22.473 1.00 38.84 89 ILE A N 1
ATOM 708 C CA . ILE A 1 89 ? -40.613 25.936 -22.553 1.00 38.84 89 ILE A CA 1
ATOM 709 C C . ILE A 1 89 ? -39.301 25.680 -23.308 1.00 38.84 89 ILE A C 1
ATOM 711 O O . ILE A 1 89 ? -38.480 24.899 -22.825 1.00 38.84 89 ILE A O 1
ATOM 715 N N . PRO A 1 90 ? -39.075 26.305 -24.477 1.00 46.03 90 PRO A N 1
ATOM 716 C CA . PRO A 1 90 ? -37.779 26.315 -25.132 1.00 46.03 90 PRO A CA 1
ATOM 717 C C . PRO A 1 90 ? -36.968 27.542 -24.691 1.00 46.03 90 PRO A C 1
ATOM 719 O O . PRO A 1 90 ? -37.458 28.668 -24.732 1.00 46.03 90 PRO A O 1
ATOM 722 N N . GLY A 1 91 ? -35.698 27.321 -24.348 1.00 44.28 91 GLY A N 1
ATOM 723 C CA . GLY A 1 91 ? -34.682 28.374 -24.299 1.00 44.28 91 GLY A CA 1
ATOM 724 C C . GLY A 1 91 ? -34.305 28.853 -22.900 1.00 44.28 91 GLY A C 1
ATOM 725 O O . GLY A 1 91 ? -34.829 29.849 -22.414 1.00 44.28 91 GLY A O 1
ATOM 726 N N . LEU A 1 92 ? -33.301 28.202 -22.311 1.00 38.38 92 LEU A N 1
ATOM 727 C CA . LEU A 1 92 ? -32.421 28.798 -21.306 1.00 38.38 92 LEU A CA 1
ATOM 728 C C . LEU A 1 92 ? -30.966 28.432 -21.659 1.00 38.38 92 LEU A C 1
ATOM 730 O O . LEU A 1 92 ? -30.729 27.304 -22.100 1.00 38.38 92 LEU A O 1
ATOM 734 N N . PRO A 1 93 ? -30.001 29.362 -21.527 1.00 38.84 93 PRO A N 1
ATOM 735 C CA . PRO A 1 93 ? -28.607 29.100 -21.858 1.00 38.84 93 PRO A CA 1
ATOM 736 C C . PRO A 1 93 ? -27.998 28.123 -20.850 1.00 38.84 93 PRO A C 1
ATOM 738 O O . PRO A 1 93 ? -28.180 28.274 -19.643 1.00 38.84 93 PRO A O 1
ATOM 741 N N . LEU A 1 94 ? -27.255 27.144 -21.365 1.00 39.84 94 LEU A N 1
ATOM 742 C CA . LEU A 1 94 ? -26.407 26.249 -20.582 1.00 39.84 94 LEU A CA 1
ATOM 743 C C . LEU A 1 94 ? -25.409 27.083 -19.769 1.00 39.84 94 LEU A C 1
ATOM 745 O O . LEU A 1 94 ? -24.552 27.763 -20.335 1.00 39.84 94 LEU A O 1
ATOM 749 N N . ALA A 1 95 ? -25.537 27.030 -18.445 1.00 38.12 95 ALA A N 1
ATOM 750 C CA . ALA A 1 95 ? -24.471 27.436 -17.546 1.00 38.12 95 ALA A CA 1
ATOM 751 C C . ALA A 1 95 ? -23.299 26.446 -17.698 1.00 38.12 95 ALA A C 1
ATOM 753 O O . ALA A 1 95 ? -23.549 25.242 -17.822 1.00 38.12 95 ALA A O 1
ATOM 754 N N . PRO A 1 96 ? -22.041 26.916 -17.711 1.00 40.16 96 PRO A N 1
ATOM 755 C CA . PRO A 1 96 ? -20.888 26.027 -17.720 1.00 40.16 96 PRO A CA 1
ATOM 756 C C . PRO A 1 96 ? -20.880 25.186 -16.438 1.00 40.16 96 PRO A C 1
ATOM 758 O O . PRO A 1 96 ? -21.061 25.713 -15.339 1.00 40.16 96 PRO A O 1
ATOM 761 N N . SER A 1 97 ? -20.709 23.873 -16.597 1.00 39.50 97 SER A N 1
ATOM 762 C CA . SER A 1 97 ? -20.466 22.957 -15.486 1.00 39.50 97 SER A CA 1
ATOM 763 C C . SER A 1 97 ? -19.179 23.369 -14.768 1.00 39.50 97 SER A C 1
ATOM 765 O O . SER A 1 97 ? -18.194 23.639 -15.459 1.00 39.50 97 SER A O 1
ATOM 767 N N . PRO A 1 98 ? -19.146 23.408 -13.428 1.00 45.44 98 PRO A N 1
ATOM 768 C CA . PRO A 1 98 ? -17.889 23.560 -12.718 1.00 45.44 98 PRO A CA 1
ATOM 769 C C . PRO A 1 98 ? -17.030 22.319 -12.984 1.00 45.44 98 PRO A C 1
ATOM 771 O O . PRO A 1 98 ? -17.469 21.185 -12.795 1.00 45.44 98 PRO A O 1
ATOM 774 N N . GLU A 1 99 ? -15.836 22.558 -13.512 1.00 40.50 99 GLU A N 1
ATOM 775 C CA . GLU A 1 99 ? -14.748 21.591 -13.577 1.00 40.50 99 GLU A CA 1
ATOM 776 C C . GLU A 1 99 ? -14.280 21.337 -12.136 1.00 40.50 99 GLU A C 1
ATOM 778 O O . GLU A 1 99 ? -13.510 22.116 -11.583 1.00 40.50 99 GLU A O 1
ATOM 783 N N . ASP A 1 100 ? -14.801 20.284 -11.506 1.00 42.38 100 ASP A N 1
ATOM 784 C CA . ASP A 1 100 ? -14.288 19.765 -10.236 1.00 42.38 100 ASP A CA 1
ATOM 785 C C . ASP A 1 100 ? -13.162 18.763 -10.539 1.00 42.38 100 ASP A C 1
ATOM 787 O O . ASP A 1 100 ? -13.391 17.558 -10.593 1.00 42.38 100 ASP A O 1
ATOM 791 N N . ASP A 1 101 ? -11.947 19.272 -10.750 1.00 44.62 101 ASP A N 1
ATOM 792 C CA . ASP A 1 101 ? -10.704 18.485 -10.769 1.00 44.62 101 ASP A CA 1
ATOM 793 C C . ASP A 1 101 ? -9.594 19.226 -9.993 1.00 44.62 101 ASP A C 1
ATOM 795 O O . ASP A 1 101 ? -8.456 19.365 -10.439 1.00 44.62 101 ASP A O 1
ATOM 799 N N . ASP A 1 102 ? -9.917 19.692 -8.783 1.00 35.75 102 ASP A N 1
ATOM 800 C CA . ASP A 1 102 ? -8.910 20.132 -7.816 1.00 35.75 102 ASP A CA 1
ATOM 801 C C . ASP A 1 102 ? -8.474 18.937 -6.957 1.00 35.75 102 ASP A C 1
ATOM 803 O O . ASP A 1 102 ? -9.087 18.559 -5.954 1.00 35.75 102 ASP A O 1
ATOM 807 N N . PHE A 1 103 ? -7.371 18.317 -7.374 1.00 40.44 103 PHE A N 1
ATOM 808 C CA . PHE A 1 103 ? -6.568 17.448 -6.523 1.00 40.44 103 PHE A CA 1
ATOM 809 C C . PHE A 1 103 ? -5.978 18.319 -5.405 1.00 40.44 103 PHE A C 1
ATOM 811 O O . PHE A 1 103 ? -4.961 18.987 -5.594 1.00 40.44 103 PHE A O 1
ATOM 818 N N . ASP A 1 104 ? -6.630 18.349 -4.243 1.00 40.78 104 ASP A N 1
ATOM 819 C CA . ASP A 1 104 ? -6.154 19.132 -3.105 1.00 40.78 104 ASP A CA 1
ATOM 820 C C . ASP A 1 104 ? -4.936 18.446 -2.459 1.00 40.78 104 ASP A C 1
ATOM 822 O O . ASP A 1 104 ? -5.027 17.651 -1.522 1.00 40.78 104 ASP A O 1
ATOM 826 N N . VAL A 1 105 ? -3.760 18.721 -3.026 1.00 45.53 105 VAL A N 1
ATOM 827 C CA . VAL A 1 105 ? -2.445 18.357 -2.475 1.00 45.53 105 VAL A CA 1
ATOM 828 C C . VAL A 1 105 ? -2.100 19.241 -1.255 1.00 45.53 105 VAL A C 1
ATOM 830 O O . VAL A 1 105 ? -1.074 19.027 -0.612 1.00 45.53 105 VAL A O 1
ATOM 833 N N . ASN A 1 106 ? -2.963 20.193 -0.868 1.00 39.34 106 ASN A N 1
ATOM 834 C CA . ASN A 1 106 ? -2.668 21.220 0.135 1.00 39.34 106 ASN A CA 1
ATOM 835 C C . ASN A 1 106 ? -3.356 21.030 1.495 1.00 39.34 106 ASN A C 1
ATOM 837 O O . ASN A 1 106 ? -3.470 21.988 2.259 1.00 39.34 106 ASN A O 1
ATOM 841 N N . ASP A 1 107 ? -3.702 19.803 1.890 1.00 42.62 107 ASP A N 1
ATOM 842 C CA . ASP A 1 107 ? -4.194 19.544 3.258 1.00 42.62 107 ASP A CA 1
ATOM 843 C C . ASP A 1 107 ? -3.078 19.590 4.338 1.00 42.62 107 ASP A C 1
ATOM 845 O O . ASP A 1 107 ? -3.274 19.229 5.502 1.00 42.62 107 ASP A O 1
ATOM 849 N N . PHE A 1 108 ? -1.890 20.085 3.970 1.00 43.19 108 PHE A N 1
ATOM 850 C CA . PHE A 1 108 ? -0.864 20.554 4.895 1.00 43.19 108 PHE A CA 1
ATOM 851 C C . PHE A 1 108 ? -0.298 21.894 4.399 1.00 43.19 108 PHE A C 1
ATOM 853 O O . PHE A 1 108 ? 0.332 21.912 3.340 1.00 43.19 108 PHE A O 1
ATOM 860 N N . PRO A 1 109 ? -0.430 23.010 5.144 1.00 32.78 109 PRO A N 1
ATOM 861 C CA . PRO A 1 109 ? 0.450 24.146 4.924 1.00 32.78 109 PRO A CA 1
ATOM 862 C C . PRO A 1 109 ? 1.881 23.668 5.190 1.00 32.78 109 PRO A C 1
ATOM 864 O O . PRO A 1 109 ? 2.235 23.304 6.313 1.00 32.78 109 PRO A O 1
ATOM 867 N N . ILE A 1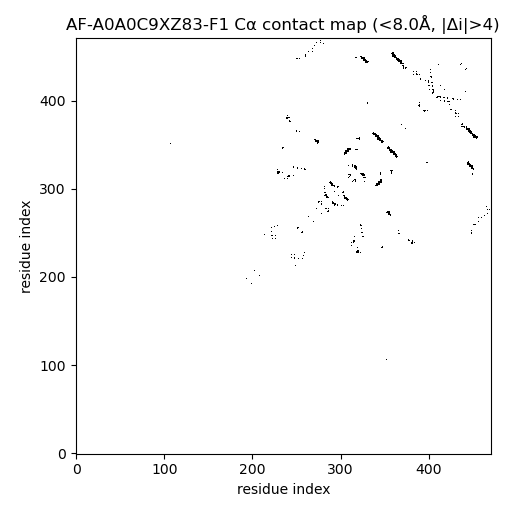 110 ? 2.693 23.610 4.136 1.00 36.91 110 ILE A N 1
ATOM 868 C CA . ILE A 1 110 ? 4.143 23.508 4.269 1.00 36.91 110 ILE A CA 1
ATOM 869 C C . ILE A 1 110 ? 4.596 24.884 4.759 1.00 36.91 110 ILE A C 1
ATOM 871 O O . ILE A 1 110 ? 4.963 25.746 3.964 1.00 36.91 110 ILE A O 1
ATOM 875 N N . ASP A 1 111 ? 4.528 25.112 6.069 1.00 30.45 111 ASP A N 1
ATOM 876 C CA . ASP A 1 111 ? 5.359 26.145 6.672 1.00 30.45 111 ASP A CA 1
ATOM 877 C C . ASP A 1 111 ? 6.810 25.740 6.407 1.00 30.45 111 ASP A C 1
ATOM 879 O O . ASP A 1 111 ? 7.217 24.608 6.691 1.00 30.45 111 ASP A O 1
ATOM 883 N N . SER A 1 112 ? 7.569 26.647 5.793 1.00 29.94 112 SER A N 1
ATOM 884 C CA . SER A 1 112 ? 9.001 26.508 5.560 1.00 29.94 112 SER A CA 1
ATOM 885 C C . SER A 1 112 ? 9.682 26.063 6.852 1.00 29.94 112 SER A C 1
ATOM 887 O O . SER A 1 112 ? 9.858 26.858 7.773 1.00 29.94 112 SER A O 1
ATOM 889 N N . ILE A 1 113 ? 10.062 24.786 6.928 1.00 33.12 113 ILE A N 1
ATOM 890 C CA . ILE A 1 113 ? 10.943 24.290 7.980 1.00 33.12 113 ILE A CA 1
ATOM 891 C C . ILE A 1 113 ? 12.290 24.969 7.746 1.00 33.12 113 ILE A C 1
ATOM 893 O O . ILE A 1 113 ? 13.060 24.587 6.862 1.00 33.12 113 ILE A O 1
ATOM 897 N N . GLU A 1 114 ? 12.551 26.016 8.526 1.00 32.94 114 GLU A N 1
ATOM 898 C CA . GLU A 1 114 ? 13.904 26.479 8.779 1.00 32.94 114 GLU A CA 1
ATOM 899 C C . GLU A 1 114 ? 14.700 25.283 9.306 1.00 32.94 114 GLU A C 1
ATOM 901 O O . GLU A 1 114 ? 14.311 24.612 10.265 1.00 32.94 114 GLU A O 1
ATOM 906 N N . LEU A 1 115 ? 15.791 24.975 8.609 1.00 32.66 115 LEU A N 1
ATOM 907 C CA . LEU A 1 115 ? 16.754 23.945 8.963 1.00 32.66 115 LEU A CA 1
ATOM 908 C C . LEU A 1 115 ? 17.394 24.294 10.314 1.00 32.66 115 LEU A C 1
ATOM 910 O O . LEU A 1 115 ? 18.465 24.895 10.364 1.00 32.66 115 LEU A O 1
ATOM 914 N N . PHE A 1 116 ? 16.756 23.904 11.415 1.00 35.91 116 PHE A N 1
ATOM 915 C CA . PHE A 1 116 ? 17.444 23.781 12.690 1.00 35.91 116 PHE A CA 1
ATOM 916 C C . PHE A 1 116 ? 18.350 22.553 12.604 1.00 35.91 116 PHE A C 1
ATOM 918 O O . PHE A 1 116 ? 17.893 21.411 12.543 1.00 35.91 116 PHE A O 1
ATOM 925 N N . GLY A 1 117 ? 19.654 22.815 12.518 1.00 35.12 117 GLY A N 1
ATOM 926 C CA . GLY A 1 117 ? 20.678 21.802 12.699 1.00 35.12 117 GLY A CA 1
ATOM 927 C C . GLY A 1 117 ? 20.573 21.235 14.108 1.00 35.12 117 GLY A C 1
ATOM 928 O O . GLY A 1 117 ? 20.725 21.968 15.082 1.00 35.12 117 GLY A O 1
ATOM 929 N N . ASN A 1 118 ? 20.314 19.934 14.205 1.00 35.66 118 ASN A N 1
ATOM 930 C CA . ASN A 1 118 ? 20.493 19.197 15.447 1.00 35.66 118 ASN A CA 1
ATOM 931 C C . ASN A 1 118 ? 21.994 18.959 15.632 1.00 35.66 118 ASN A C 1
ATOM 933 O O . ASN A 1 118 ? 22.559 18.009 15.089 1.00 35.66 118 ASN A O 1
ATOM 937 N N . ASP A 1 119 ? 22.623 19.883 16.350 1.00 46.41 119 ASP A N 1
ATOM 938 C CA . ASP A 1 119 ? 23.919 19.714 16.990 1.00 46.41 119 ASP A CA 1
ATOM 939 C C . ASP A 1 119 ? 23.659 19.216 18.415 1.00 46.41 119 ASP A C 1
ATOM 941 O O . ASP A 1 119 ? 23.441 20.014 19.320 1.00 46.41 119 ASP A O 1
ATOM 945 N N . ASP A 1 120 ? 23.633 17.895 18.597 1.00 46.62 120 ASP A N 1
ATOM 946 C CA . ASP A 1 120 ? 23.573 17.271 19.916 1.00 46.62 120 ASP A CA 1
ATOM 947 C C . ASP A 1 120 ? 24.730 16.275 20.067 1.00 46.62 120 ASP A C 1
ATOM 949 O O . ASP A 1 120 ? 24.650 15.104 19.701 1.00 46.62 120 ASP A O 1
ATOM 953 N N . GLY A 1 121 ? 25.809 16.772 20.671 1.00 36.59 121 GLY A N 1
ATOM 954 C CA . GLY A 1 121 ? 26.232 16.219 21.955 1.00 36.59 121 GLY A CA 1
ATOM 955 C C . GLY A 1 121 ? 27.120 14.982 21.913 1.00 36.59 121 GLY A C 1
ATOM 956 O O . GLY A 1 121 ? 26.668 13.848 22.052 1.00 36.59 121 GLY A O 1
ATOM 957 N N . ALA A 1 122 ? 28.425 15.242 21.886 1.00 42.06 122 ALA A N 1
ATOM 958 C CA . ALA A 1 122 ? 29.461 14.330 22.339 1.00 42.06 122 ALA A CA 1
ATOM 959 C C . ALA A 1 122 ? 29.151 13.747 23.733 1.00 42.06 122 ALA A C 1
ATOM 961 O O . ALA A 1 122 ? 29.011 14.483 24.710 1.00 42.06 122 ALA A O 1
ATOM 962 N N . MET A 1 123 ? 29.139 12.418 23.835 1.00 40.34 123 MET A N 1
ATOM 963 C CA . MET A 1 123 ? 29.303 11.698 25.097 1.00 40.34 123 MET A CA 1
ATOM 964 C C . MET A 1 123 ? 30.569 10.847 25.005 1.00 40.34 123 MET A C 1
ATOM 966 O O . MET A 1 123 ? 30.624 9.838 24.304 1.00 40.34 123 MET A O 1
ATOM 970 N N . ASN A 1 124 ? 31.589 11.319 25.721 1.00 38.75 124 ASN A N 1
ATOM 971 C CA . ASN A 1 124 ? 32.752 10.562 26.165 1.00 38.75 124 ASN A CA 1
ATOM 972 C C . ASN A 1 124 ? 32.303 9.308 26.922 1.00 38.75 124 ASN A C 1
ATOM 974 O O . ASN A 1 124 ? 31.590 9.434 27.916 1.00 38.75 124 ASN A O 1
ATOM 978 N N . VAL A 1 125 ? 32.826 8.141 26.545 1.00 39.00 125 VAL A N 1
ATOM 979 C CA . VAL A 1 125 ? 33.070 7.051 27.495 1.00 39.00 125 VAL A CA 1
ATOM 980 C C . VAL A 1 125 ? 34.416 6.417 27.157 1.00 39.00 125 VAL A C 1
ATOM 982 O O . VAL A 1 125 ? 34.594 5.829 26.092 1.00 39.00 125 VAL A O 1
ATOM 985 N N . ASP A 1 126 ? 35.352 6.572 28.091 1.00 38.00 126 ASP A N 1
ATOM 986 C CA . ASP A 1 126 ? 36.610 5.841 28.178 1.00 38.00 126 ASP A CA 1
ATOM 987 C C . ASP A 1 126 ? 36.369 4.325 28.151 1.00 38.00 126 ASP A C 1
ATOM 989 O O . ASP A 1 126 ? 35.703 3.767 29.031 1.00 38.00 126 ASP A O 1
ATOM 993 N N . HIS A 1 127 ? 37.004 3.636 27.205 1.00 39.06 127 HIS A N 1
ATOM 994 C CA . HIS A 1 127 ? 37.391 2.245 27.410 1.00 39.06 127 HIS A CA 1
ATOM 995 C C . HIS A 1 127 ? 38.773 1.974 26.818 1.00 39.06 127 HIS A C 1
ATOM 997 O O . HIS A 1 127 ? 38.968 1.837 25.612 1.00 39.06 127 HIS A O 1
ATOM 1003 N N . THR A 1 128 ? 39.740 1.948 27.729 1.00 34.97 128 THR A N 1
ATOM 1004 C CA . THR A 1 128 ? 41.078 1.389 27.587 1.00 34.97 128 THR A CA 1
ATOM 1005 C C . THR A 1 128 ? 41.025 -0.138 27.520 1.00 34.97 128 THR A C 1
ATOM 1007 O O . THR A 1 128 ? 40.218 -0.750 28.214 1.00 34.97 128 THR A O 1
ATOM 1010 N N . MET A 1 129 ? 41.926 -0.702 26.705 1.00 35.44 129 MET A N 1
ATOM 1011 C CA . MET A 1 129 ? 42.554 -2.045 26.683 1.00 35.44 129 MET A CA 1
ATOM 1012 C C . MET A 1 129 ? 42.756 -2.385 25.195 1.00 35.44 129 MET A C 1
ATOM 1014 O O . MET A 1 129 ? 41.801 -2.618 24.465 1.00 35.44 129 MET A O 1
ATOM 1018 N N . ASP A 1 130 ? 43.912 -2.049 24.625 1.00 32.53 130 ASP A N 1
ATOM 1019 C CA . ASP A 1 130 ? 45.131 -2.873 24.650 1.00 32.53 130 ASP A CA 1
ATOM 1020 C C . ASP A 1 130 ? 44.921 -4.186 23.884 1.00 32.53 130 ASP A C 1
ATOM 1022 O O . ASP A 1 130 ? 44.306 -5.111 24.394 1.00 32.53 130 ASP A O 1
ATOM 1026 N N . GLU A 1 131 ? 45.374 -4.215 22.629 1.00 37.84 131 GLU A N 1
ATOM 1027 C CA . GLU A 1 131 ? 46.170 -5.314 22.075 1.00 37.84 131 GLU A CA 1
ATOM 1028 C C . GLU A 1 131 ? 46.683 -4.915 20.683 1.00 37.84 131 GLU A C 1
ATOM 1030 O O . GLU A 1 131 ? 45.933 -4.590 19.760 1.00 37.84 131 GLU A O 1
ATOM 1035 N N . GLY A 1 132 ? 48.008 -4.862 20.568 1.00 34.12 132 GLY A N 1
ATOM 1036 C CA . GLY A 1 132 ? 48.708 -4.434 19.370 1.00 34.12 132 GLY A CA 1
ATOM 1037 C C . GLY A 1 132 ? 48.738 -5.496 18.282 1.00 34.12 132 GLY A C 1
ATOM 1038 O O . GLY A 1 132 ? 48.916 -6.675 18.558 1.00 34.12 132 GLY A O 1
ATOM 1039 N N . TRP A 1 133 ? 48.694 -5.041 17.032 1.00 36.12 133 TRP A N 1
ATOM 1040 C CA . TRP A 1 133 ? 49.243 -5.777 15.900 1.00 36.12 133 TRP A CA 1
ATOM 1041 C C . TRP A 1 133 ? 50.022 -4.826 14.993 1.00 36.12 133 TRP A C 1
ATOM 1043 O O . TRP A 1 133 ? 49.534 -3.789 14.546 1.00 36.12 133 TRP A O 1
ATOM 1053 N N . LEU A 1 134 ? 51.282 -5.203 14.790 1.00 37.25 134 LEU A N 1
ATOM 1054 C CA . LEU A 1 134 ? 52.215 -4.671 13.809 1.00 37.25 134 LEU A CA 1
ATOM 1055 C C . LEU A 1 134 ? 51.655 -4.842 12.387 1.00 37.25 134 LEU A C 1
ATOM 1057 O O . LEU A 1 134 ? 50.952 -5.816 12.127 1.00 37.25 134 LEU A O 1
ATOM 1061 N N . VAL A 1 135 ? 52.088 -3.963 11.476 1.00 33.97 135 VAL A N 1
ATOM 1062 C CA . VAL A 1 135 ? 52.727 -4.282 10.177 1.00 33.97 135 VAL A CA 1
ATOM 1063 C C . VAL A 1 135 ? 52.380 -3.239 9.088 1.00 33.97 135 VAL A C 1
ATOM 1065 O O . VAL A 1 135 ? 51.228 -3.017 8.736 1.00 33.97 135 VAL A O 1
ATOM 1068 N N . GLU A 1 136 ? 53.463 -2.646 8.568 1.00 35.75 136 GLU A N 1
ATOM 1069 C CA . GLU A 1 136 ? 53.701 -2.087 7.220 1.00 35.75 136 GLU A CA 1
ATOM 1070 C C . GLU A 1 136 ? 53.081 -0.748 6.777 1.00 35.75 136 GLU A C 1
ATOM 1072 O O . GLU A 1 136 ? 52.072 -0.637 6.086 1.00 35.75 136 GLU A O 1
ATOM 1077 N N . ASP A 1 137 ? 53.849 0.292 7.109 1.00 38.62 137 ASP A N 1
ATOM 1078 C CA . ASP A 1 137 ? 54.455 1.272 6.194 1.00 38.62 137 ASP A CA 1
ATOM 1079 C C . ASP A 1 137 ? 54.169 1.073 4.685 1.00 38.62 137 ASP A C 1
ATOM 1081 O O . ASP A 1 137 ? 54.743 0.209 4.022 1.00 38.62 137 ASP A O 1
ATOM 1085 N N . ASN A 1 138 ? 53.329 1.945 4.117 1.00 36.53 138 ASN A N 1
ATOM 1086 C CA . ASN A 1 138 ? 53.179 2.097 2.672 1.00 36.53 138 ASN A CA 1
ATOM 1087 C C . ASN A 1 138 ? 53.395 3.559 2.268 1.00 36.53 138 ASN A C 1
ATOM 1089 O O . ASN A 1 138 ? 52.535 4.434 2.408 1.00 36.53 138 ASN A O 1
ATOM 1093 N N . ARG A 1 139 ? 54.597 3.796 1.735 1.00 35.62 139 ARG A N 1
ATOM 1094 C CA . ARG A 1 139 ? 55.056 5.025 1.086 1.00 35.62 139 ARG A CA 1
ATOM 1095 C C . ARG A 1 139 ? 54.052 5.504 0.030 1.00 35.62 139 ARG A C 1
ATOM 1097 O O . ARG A 1 139 ? 53.933 4.917 -1.043 1.00 35.62 139 ARG A O 1
ATOM 1104 N N . ARG A 1 140 ? 53.401 6.642 0.285 1.00 35.97 140 ARG A N 1
ATOM 1105 C CA . ARG A 1 140 ? 52.701 7.419 -0.749 1.00 35.97 140 ARG A CA 1
ATOM 1106 C C . ARG A 1 140 ? 53.717 8.107 -1.660 1.00 35.97 140 ARG A C 1
ATOM 1108 O O . ARG A 1 140 ? 54.420 9.025 -1.241 1.00 35.97 140 ARG A O 1
ATOM 1115 N N . MET A 1 141 ? 53.747 7.681 -2.921 1.00 33.22 141 MET A N 1
ATOM 1116 C CA . MET A 1 141 ? 54.345 8.438 -4.017 1.00 33.22 141 MET A CA 1
ATOM 1117 C C . MET A 1 141 ? 53.597 9.765 -4.204 1.00 33.22 141 MET A C 1
ATOM 1119 O O . MET A 1 141 ? 52.372 9.790 -4.329 1.00 33.22 141 MET A O 1
ATOM 1123 N N . ARG A 1 142 ? 54.352 10.869 -4.234 1.00 36.66 142 ARG A N 1
ATOM 1124 C CA . ARG A 1 142 ? 53.904 12.154 -4.779 1.00 36.66 142 ARG A CA 1
ATOM 1125 C C . ARG A 1 142 ? 53.720 11.990 -6.287 1.00 36.66 142 ARG A C 1
ATOM 1127 O O . ARG A 1 142 ? 54.672 11.639 -6.975 1.00 36.66 142 ARG A O 1
ATOM 1134 N N . VAL A 1 143 ? 52.518 12.264 -6.781 1.00 38.59 143 VAL A N 1
ATOM 1135 C CA . VAL A 1 143 ? 52.264 12.507 -8.204 1.00 38.59 143 VAL A CA 1
ATOM 1136 C C . VAL A 1 143 ? 52.275 14.018 -8.394 1.00 38.59 143 VAL A C 1
ATOM 1138 O O . VAL A 1 143 ? 51.472 14.729 -7.791 1.00 38.59 143 VAL A O 1
ATOM 1141 N N . GLU A 1 144 ? 53.233 14.497 -9.179 1.00 37.69 144 GLU A N 1
ATOM 1142 C CA . GLU A 1 144 ? 53.319 15.883 -9.629 1.00 37.69 144 GLU A CA 1
ATOM 1143 C C . GLU A 1 144 ? 52.177 16.171 -10.616 1.00 37.69 144 GLU A C 1
ATOM 1145 O O . GLU A 1 144 ? 51.943 15.416 -11.561 1.00 37.69 144 GLU A O 1
ATOM 1150 N N . GLN A 1 145 ? 51.440 17.254 -10.373 1.00 38.19 145 GLN A N 1
ATOM 1151 C CA . GLN A 1 145 ? 50.490 17.824 -11.326 1.00 38.19 145 GLN A CA 1
ATOM 1152 C C . GLN A 1 145 ? 51.257 18.650 -12.369 1.00 38.19 145 GLN A C 1
ATOM 1154 O O . GLN A 1 145 ? 52.082 19.473 -11.966 1.00 38.19 145 GLN A O 1
ATOM 1159 N N . PRO A 1 146 ? 50.968 18.530 -13.677 1.00 44.88 146 PRO A N 1
ATOM 1160 C CA . PRO A 1 146 ? 51.394 19.529 -14.638 1.00 44.88 146 PRO A CA 1
ATOM 1161 C C . PRO A 1 146 ? 50.384 20.682 -14.679 1.00 44.88 146 PRO A C 1
ATOM 1163 O O . PRO A 1 146 ? 49.179 20.495 -14.861 1.00 44.88 146 PRO A O 1
ATOM 1166 N N . THR A 1 147 ? 50.922 21.882 -14.499 1.00 40.31 147 THR A N 1
ATOM 1167 C CA . THR A 1 147 ? 50.291 23.187 -14.688 1.00 40.31 147 THR A CA 1
ATOM 1168 C C . THR A 1 147 ? 49.840 23.382 -16.135 1.00 40.31 147 THR A C 1
ATOM 1170 O O . THR A 1 147 ? 50.597 23.137 -17.073 1.00 40.31 147 THR A O 1
ATOM 1173 N N . LEU A 1 148 ? 48.596 23.833 -16.303 1.00 38.25 148 LEU A N 1
ATOM 1174 C CA . LEU A 1 148 ? 47.977 24.160 -17.583 1.00 38.25 148 LEU A CA 1
ATOM 1175 C C . LEU A 1 148 ? 48.192 25.659 -17.862 1.00 38.25 148 LEU A C 1
ATOM 1177 O O . LEU A 1 148 ? 47.508 26.491 -17.272 1.00 38.25 148 LEU A O 1
ATOM 1181 N N . GLU A 1 149 ? 49.142 25.999 -18.734 1.00 50.25 149 GLU A N 1
ATOM 1182 C CA . GLU A 1 149 ? 49.298 27.355 -19.274 1.00 50.25 149 GLU A CA 1
ATOM 1183 C C . GLU A 1 149 ? 48.696 27.440 -20.686 1.00 50.25 149 GLU A C 1
ATOM 1185 O O . GLU A 1 149 ? 49.152 26.809 -21.637 1.00 50.25 149 GLU A O 1
ATOM 1190 N N . ASP A 1 150 ? 47.590 28.175 -20.754 1.00 41.72 150 ASP A N 1
ATOM 1191 C CA . ASP A 1 150 ? 47.276 29.252 -21.698 1.00 41.72 150 ASP A CA 1
ATOM 1192 C C . ASP A 1 150 ? 47.998 29.286 -23.066 1.00 41.72 150 ASP A C 1
ATOM 1194 O O . ASP A 1 150 ? 49.131 29.748 -23.184 1.00 41.72 150 ASP A O 1
ATOM 1198 N N . VAL A 1 151 ? 47.276 28.943 -24.144 1.00 42.91 151 VAL A N 1
ATOM 1199 C CA . VAL A 1 151 ? 47.509 29.520 -25.483 1.00 42.91 151 VAL A CA 1
ATOM 1200 C C . VAL A 1 151 ? 46.168 29.713 -26.193 1.00 42.91 151 VAL A C 1
ATOM 1202 O O . VAL A 1 151 ? 45.614 28.796 -26.801 1.00 42.91 151 VAL A O 1
ATOM 1205 N N . GLY A 1 152 ? 45.660 30.942 -26.153 1.00 43.50 152 GLY A N 1
ATOM 1206 C CA . GLY A 1 152 ? 44.621 31.409 -27.062 1.00 43.50 152 GLY A CA 1
ATOM 1207 C C . GLY A 1 152 ? 45.180 31.695 -28.459 1.00 43.50 152 GLY A C 1
ATOM 1208 O O . GLY A 1 152 ? 46.163 32.421 -28.597 1.00 43.50 152 GLY A O 1
ATOM 1209 N N . ARG A 1 153 ? 44.516 31.181 -29.502 1.00 44.31 153 ARG A N 1
ATOM 1210 C CA . ARG A 1 153 ? 44.481 31.785 -30.847 1.00 44.31 153 ARG A CA 1
ATOM 1211 C C . ARG A 1 153 ? 43.152 31.471 -31.551 1.00 44.31 153 ARG A C 1
ATOM 1213 O O . ARG A 1 153 ? 42.723 30.318 -31.515 1.00 44.31 153 ARG A O 1
ATOM 1220 N N . PRO A 1 154 ? 42.521 32.457 -32.212 1.00 48.66 154 PRO A N 1
ATOM 1221 C CA . PRO A 1 154 ? 41.330 32.244 -33.024 1.00 48.66 154 PRO A CA 1
ATOM 1222 C C . PRO A 1 154 ? 41.707 31.686 -34.404 1.00 48.66 154 PRO A C 1
ATOM 1224 O O . PRO A 1 154 ? 42.641 32.166 -35.045 1.00 48.66 154 PRO A O 1
ATOM 1227 N N . PHE A 1 155 ? 40.973 30.670 -34.859 1.00 36.59 155 PHE A N 1
ATOM 1228 C CA . PHE A 1 155 ? 41.028 30.182 -36.236 1.00 36.59 155 PHE A CA 1
ATOM 1229 C C . PHE A 1 155 ? 40.041 30.987 -37.090 1.00 36.59 155 PHE A C 1
ATOM 1231 O O . PHE A 1 155 ? 38.832 30.777 -37.022 1.00 36.59 155 PHE A O 1
ATOM 1238 N N . GLU A 1 156 ? 40.574 31.899 -37.899 1.00 46.34 156 GLU A N 1
ATOM 1239 C CA . GLU A 1 156 ? 39.943 32.354 -39.138 1.00 46.34 156 GLU A CA 1
ATOM 1240 C C . GLU A 1 156 ? 40.369 31.391 -40.255 1.00 46.34 156 GLU A C 1
ATOM 1242 O O . GLU A 1 156 ? 41.556 31.114 -40.429 1.00 46.34 156 GLU A O 1
ATOM 1247 N N . GLY A 1 157 ? 39.402 30.840 -40.987 1.00 37.38 157 GLY A N 1
ATOM 1248 C CA . GLY A 1 157 ? 39.655 29.917 -42.089 1.00 37.38 157 GLY A CA 1
ATOM 1249 C C . GLY A 1 157 ? 38.508 29.933 -43.088 1.00 37.38 157 GLY A C 1
ATOM 1250 O O . GLY A 1 157 ? 37.456 29.347 -42.844 1.00 37.38 157 GLY A O 1
ATOM 1251 N N . GLU A 1 158 ? 38.735 30.643 -44.190 1.00 34.31 158 GLU A N 1
ATOM 1252 C CA . GLU A 1 158 ? 37.882 30.787 -45.368 1.00 34.31 158 GLU A CA 1
ATOM 1253 C C . GLU A 1 158 ? 37.422 29.451 -45.968 1.00 34.31 158 GLU A C 1
ATOM 1255 O O . GLU A 1 158 ? 38.194 28.510 -46.159 1.00 34.31 158 GLU A O 1
ATOM 1260 N N . ILE A 1 159 ? 36.146 29.410 -46.352 1.00 38.22 159 ILE A N 1
ATOM 1261 C CA . ILE A 1 159 ? 35.538 28.318 -47.111 1.00 38.22 159 ILE A CA 1
ATOM 1262 C C . ILE A 1 159 ? 35.710 28.631 -48.602 1.00 38.22 159 ILE A C 1
ATOM 1264 O O . ILE A 1 159 ? 34.966 29.431 -49.168 1.00 38.22 159 ILE A O 1
ATOM 1268 N N . HIS A 1 160 ? 36.665 27.974 -49.260 1.00 36.28 160 HIS A N 1
ATOM 1269 C CA . HIS A 1 160 ? 36.744 27.973 -50.719 1.00 36.28 160 HIS A CA 1
ATOM 1270 C C . HIS A 1 160 ? 35.810 26.912 -51.316 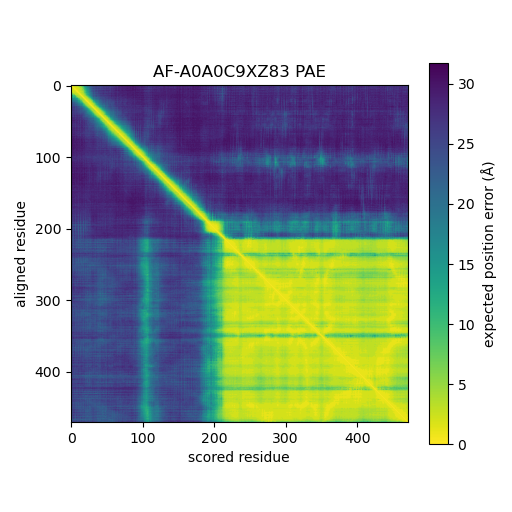1.00 36.28 160 HIS A C 1
ATOM 1272 O O . HIS A 1 160 ? 36.067 25.710 -51.244 1.00 36.28 160 HIS A O 1
ATOM 1278 N N . LEU A 1 161 ? 34.739 27.381 -51.966 1.00 42.78 161 LEU A N 1
ATOM 1279 C CA . LEU A 1 161 ? 34.007 26.627 -52.982 1.00 42.78 161 LEU A CA 1
ATOM 1280 C C . LEU A 1 161 ? 34.960 26.260 -54.128 1.00 42.78 161 LEU A C 1
ATOM 1282 O O . LEU A 1 161 ? 35.532 27.148 -54.759 1.00 42.78 161 LEU A O 1
ATOM 1286 N N . THR A 1 162 ? 35.045 24.977 -54.477 1.00 34.31 162 THR A N 1
ATOM 1287 C CA . THR A 1 162 ? 35.527 24.562 -55.800 1.00 34.31 162 THR A CA 1
ATOM 1288 C C . THR A 1 162 ? 34.542 23.609 -56.464 1.00 34.31 162 THR A C 1
ATOM 1290 O O . THR A 1 162 ? 34.323 22.467 -56.068 1.00 34.31 162 THR A O 1
ATOM 1293 N N . THR A 1 163 ? 33.930 24.150 -57.510 1.00 40.50 163 THR A N 1
ATOM 1294 C CA . THR A 1 163 ? 33.153 23.477 -58.541 1.00 40.50 163 THR A CA 1
ATOM 1295 C C . THR A 1 163 ? 34.121 22.871 -59.556 1.00 40.50 163 THR A C 1
ATOM 1297 O O . THR A 1 163 ? 34.836 23.624 -60.208 1.00 40.50 163 THR A O 1
ATOM 1300 N N . ALA A 1 164 ? 34.118 21.550 -59.749 1.00 39.22 164 ALA A N 1
ATOM 1301 C CA . ALA A 1 164 ? 34.614 20.917 -60.978 1.00 39.22 164 ALA A CA 1
ATOM 1302 C C . ALA A 1 164 ? 34.131 19.459 -61.079 1.00 39.22 164 ALA A C 1
ATOM 1304 O O . ALA A 1 164 ? 34.841 18.513 -60.756 1.00 39.22 164 ALA A O 1
ATOM 1305 N N . VAL A 1 165 ? 32.899 19.277 -61.556 1.00 43.59 165 VAL A N 1
ATOM 1306 C CA . VAL A 1 165 ? 32.402 17.993 -62.064 1.00 43.59 165 VAL A CA 1
ATOM 1307 C C . VAL A 1 165 ? 32.531 18.025 -63.583 1.00 43.59 165 VAL A C 1
ATOM 1309 O O . VAL A 1 165 ? 31.806 18.788 -64.221 1.00 43.59 165 VAL A O 1
ATOM 1312 N N . LYS A 1 166 ? 33.422 17.203 -64.159 1.00 43.31 166 LYS A N 1
ATOM 1313 C CA . LYS A 1 166 ? 33.208 16.466 -65.425 1.00 43.31 166 LYS A CA 1
ATOM 1314 C C . LYS A 1 166 ? 34.455 15.695 -65.883 1.00 43.31 166 LYS A C 1
ATOM 1316 O O . LYS A 1 166 ? 35.539 16.256 -65.938 1.00 43.31 166 LYS A O 1
ATOM 1321 N N . LYS A 1 167 ? 34.171 14.483 -66.384 1.00 46.47 167 LYS A N 1
ATOM 1322 C CA . LYS A 1 167 ? 34.951 13.630 -67.304 1.00 46.47 167 LYS A CA 1
ATOM 1323 C C . LYS A 1 167 ? 36.209 12.951 -66.752 1.00 46.47 167 LYS A C 1
ATOM 1325 O O . LYS A 1 167 ? 37.277 13.531 -66.769 1.00 46.47 167 LYS A O 1
ATOM 1330 N N . GLU A 1 168 ? 36.082 11.664 -66.442 1.00 43.75 168 GLU A N 1
ATOM 1331 C CA . GLU A 1 168 ? 36.615 10.559 -67.264 1.00 43.75 168 GLU A CA 1
ATOM 1332 C C . GLU A 1 168 ? 36.282 9.232 -66.564 1.00 43.75 168 GLU A C 1
ATOM 1334 O O . GLU A 1 168 ? 36.893 8.877 -65.564 1.00 43.75 168 GLU A O 1
ATOM 1339 N N . LEU A 1 169 ? 35.288 8.501 -67.076 1.00 38.53 169 LEU A N 1
ATOM 1340 C CA . LEU A 1 169 ? 35.183 7.060 -66.853 1.00 38.53 169 LEU A CA 1
ATOM 1341 C C . LEU A 1 169 ? 35.537 6.418 -68.193 1.00 38.53 169 LEU A C 1
ATOM 1343 O O . LEU A 1 169 ? 34.763 6.515 -69.146 1.00 38.53 169 LEU A O 1
ATOM 1347 N N . ARG A 1 170 ? 36.742 5.853 -68.275 1.00 42.56 170 ARG A N 1
ATOM 1348 C CA . ARG A 1 170 ? 37.114 4.877 -69.297 1.00 42.56 170 ARG A CA 1
ATOM 1349 C C . ARG A 1 170 ? 36.952 3.484 -68.707 1.00 42.56 170 ARG A C 1
ATOM 1351 O O . ARG A 1 170 ? 37.185 3.271 -67.520 1.00 42.56 170 ARG A O 1
ATOM 1358 N N . ASP A 1 171 ? 36.521 2.594 -69.581 1.00 51.94 171 ASP A N 1
ATOM 1359 C CA . ASP A 1 171 ? 36.280 1.179 -69.366 1.00 51.94 171 ASP A CA 1
ATOM 1360 C C . ASP A 1 171 ? 37.523 0.443 -68.850 1.00 51.94 171 ASP A C 1
ATOM 1362 O O . ASP A 1 171 ? 38.540 0.411 -69.533 1.00 51.94 171 ASP A O 1
ATOM 1366 N N . ASP A 1 172 ? 37.396 -0.215 -67.697 1.00 42.31 172 ASP A N 1
ATOM 1367 C CA . ASP A 1 172 ? 38.267 -1.322 -67.284 1.00 42.31 172 ASP A CA 1
ATOM 1368 C C . ASP A 1 172 ? 37.384 -2.469 -66.773 1.00 42.31 172 ASP A C 1
ATOM 1370 O O . ASP A 1 172 ? 37.088 -2.613 -65.586 1.00 42.31 172 ASP A O 1
ATOM 1374 N N . THR A 1 173 ? 36.895 -3.279 -67.715 1.00 50.03 173 THR A N 1
ATOM 1375 C CA . THR A 1 173 ? 36.019 -4.441 -67.476 1.00 50.03 173 THR A CA 1
ATOM 1376 C C . THR A 1 173 ? 36.777 -5.777 -67.467 1.00 50.03 173 THR A C 1
ATOM 1378 O O . THR A 1 173 ? 36.198 -6.819 -67.762 1.00 50.03 173 THR A O 1
ATOM 1381 N N . SER A 1 174 ? 38.067 -5.793 -67.119 1.00 51.41 174 SER A N 1
ATOM 1382 C CA . SER A 1 174 ? 38.925 -6.985 -67.275 1.00 51.41 174 SER A CA 1
ATOM 1383 C C . SER A 1 174 ? 39.631 -7.480 -66.003 1.00 51.41 174 SER A C 1
ATOM 1385 O O . SER A 1 174 ? 40.725 -8.027 -66.095 1.00 51.41 174 SER A O 1
ATOM 1387 N N . LEU A 1 175 ? 39.021 -7.352 -64.814 1.00 50.03 175 LEU A N 1
ATOM 1388 C CA . LEU A 1 175 ? 39.574 -7.910 -63.560 1.00 50.03 175 LEU A CA 1
ATOM 1389 C C . LEU A 1 175 ? 38.558 -8.677 -62.689 1.00 50.03 175 LEU A C 1
ATOM 1391 O O . LEU A 1 175 ? 38.559 -8.557 -61.467 1.00 50.03 175 LEU A O 1
ATOM 1395 N N . LEU A 1 176 ? 37.715 -9.518 -63.296 1.00 45.53 176 LEU A N 1
ATOM 1396 C CA . LEU A 1 176 ? 36.885 -10.487 -62.563 1.00 45.53 176 LEU A CA 1
ATOM 1397 C C . LEU A 1 176 ? 37.183 -11.934 -62.979 1.00 45.53 176 LEU A C 1
ATOM 1399 O O . LEU A 1 176 ? 36.293 -12.659 -63.409 1.00 45.53 176 LEU A O 1
ATOM 1403 N N . ASP A 1 177 ? 38.424 -12.378 -62.774 1.00 52.12 177 ASP A N 1
ATOM 1404 C CA . ASP A 1 177 ? 38.724 -13.810 -62.635 1.00 52.12 177 ASP A CA 1
ATOM 1405 C C . ASP A 1 177 ? 38.560 -14.214 -61.162 1.00 52.12 177 ASP A C 1
ATOM 1407 O O . ASP A 1 177 ? 39.508 -14.302 -60.373 1.00 52.12 177 ASP A O 1
ATOM 1411 N N . LEU A 1 178 ? 37.305 -14.438 -60.768 1.00 50.28 178 LEU A N 1
ATOM 1412 C CA . LEU A 1 178 ? 36.960 -15.009 -59.471 1.00 50.28 178 LEU A CA 1
ATOM 1413 C C . LEU A 1 178 ? 37.351 -16.491 -59.457 1.00 50.28 178 LEU A C 1
ATOM 1415 O O . LEU A 1 178 ? 36.591 -17.364 -59.877 1.00 50.28 178 LEU A O 1
ATOM 1419 N N . ARG A 1 179 ? 38.540 -16.795 -58.925 1.00 56.94 179 ARG A N 1
ATOM 1420 C CA . ARG A 1 179 ? 38.866 -18.168 -58.522 1.00 56.94 179 ARG A CA 1
ATOM 1421 C C . ARG A 1 179 ? 37.854 -18.628 -57.463 1.00 56.94 179 ARG A C 1
ATOM 1423 O O . ARG A 1 179 ? 37.563 -17.865 -56.538 1.00 56.94 179 ARG A O 1
ATOM 1430 N N . PRO A 1 180 ? 37.345 -19.869 -57.536 1.00 51.44 180 PRO A N 1
ATOM 1431 C CA . PRO A 1 180 ? 36.426 -20.398 -56.540 1.00 51.44 180 PRO A CA 1
ATOM 1432 C C . PRO A 1 180 ? 37.141 -20.518 -55.190 1.00 51.44 180 PRO A C 1
ATOM 1434 O O . PRO A 1 180 ? 37.903 -21.453 -54.940 1.00 51.44 180 PRO A O 1
ATOM 1437 N N . VAL A 1 181 ? 36.898 -19.553 -54.303 1.00 55.19 181 VAL A N 1
ATOM 1438 C CA . VAL A 1 181 ? 37.278 -19.649 -52.894 1.00 55.19 181 VAL A CA 1
ATOM 1439 C C . VAL A 1 181 ? 36.435 -20.768 -52.291 1.00 55.19 181 VAL A C 1
ATOM 1441 O O . VAL A 1 181 ? 35.213 -20.649 -52.175 1.00 55.19 181 VAL A O 1
ATOM 1444 N N . LYS A 1 182 ? 37.084 -21.881 -51.931 1.00 52.59 182 LYS A N 1
ATOM 1445 C CA . LYS A 1 182 ? 36.463 -22.954 -51.151 1.00 52.59 182 LYS A CA 1
ATOM 1446 C C . LYS A 1 182 ? 35.984 -22.348 -49.834 1.00 52.59 182 LYS A C 1
ATOM 1448 O O . LYS A 1 182 ? 36.785 -22.069 -48.947 1.00 52.59 182 LYS A O 1
ATOM 1453 N N . ARG A 1 183 ? 34.676 -22.111 -49.718 1.00 49.94 183 ARG A N 1
ATOM 1454 C CA . ARG A 1 183 ? 34.045 -21.753 -48.448 1.00 49.94 183 ARG A CA 1
ATOM 1455 C C . ARG A 1 183 ? 34.262 -22.928 -47.501 1.00 49.94 183 ARG A C 1
ATOM 1457 O O . ARG A 1 183 ? 33.656 -23.981 -47.686 1.00 49.94 183 ARG A O 1
ATOM 1464 N N . HIS A 1 184 ? 35.133 -22.759 -46.511 1.00 44.97 184 HIS A N 1
ATOM 1465 C CA . HIS A 1 184 ? 35.136 -23.634 -45.350 1.00 44.97 184 HIS A CA 1
ATOM 1466 C C . HIS A 1 184 ? 33.787 -23.461 -44.657 1.00 44.97 184 HIS A C 1
ATOM 1468 O O . HIS A 1 184 ? 33.517 -22.455 -44.006 1.00 44.97 184 HIS A O 1
ATOM 1474 N N . ARG A 1 185 ? 32.905 -24.431 -44.887 1.00 43.44 185 ARG A N 1
ATOM 1475 C CA . ARG A 1 185 ? 31.673 -24.604 -44.138 1.00 43.44 185 ARG A CA 1
ATOM 1476 C C . ARG A 1 185 ? 32.101 -25.024 -42.733 1.00 43.44 185 ARG A C 1
ATOM 1478 O O . ARG A 1 185 ? 32.524 -26.157 -42.542 1.00 43.44 185 ARG A O 1
ATOM 1485 N N . LEU A 1 186 ? 32.070 -24.090 -41.782 1.00 48.41 186 LEU A N 1
ATOM 1486 C CA . LEU A 1 186 ? 32.056 -24.455 -40.370 1.00 48.41 186 LEU A CA 1
ATOM 1487 C C . LEU A 1 186 ? 30.734 -25.191 -40.131 1.00 48.41 186 LEU A C 1
ATOM 1489 O O . LEU A 1 186 ? 29.675 -24.573 -40.036 1.00 48.41 186 LEU A O 1
ATOM 1493 N N . GLU A 1 187 ? 30.793 -26.515 -40.115 1.00 52.41 187 GLU A N 1
ATOM 1494 C CA . GLU A 1 187 ? 29.725 -27.352 -39.589 1.00 52.41 187 GLU A CA 1
ATOM 1495 C C . GLU A 1 187 ? 29.878 -27.325 -38.066 1.00 52.41 187 GLU A C 1
ATOM 1497 O O . GLU A 1 187 ? 30.688 -28.041 -37.489 1.00 52.41 187 GLU A O 1
ATOM 1502 N N . PHE A 1 188 ? 29.165 -26.404 -37.415 1.00 59.72 188 PHE A N 1
ATOM 1503 C CA . PHE A 1 188 ? 28.875 -26.561 -35.996 1.00 59.72 188 PHE A CA 1
ATOM 1504 C C . PHE A 1 188 ? 27.909 -27.738 -35.885 1.00 59.72 188 PHE A C 1
ATOM 1506 O O . PHE A 1 188 ? 26.825 -27.676 -36.469 1.00 59.72 188 PHE A O 1
ATOM 1513 N N . ASP A 1 189 ? 28.311 -28.790 -35.169 1.00 59.53 189 ASP A N 1
ATOM 1514 C CA . ASP A 1 189 ? 27.416 -29.871 -34.755 1.00 59.53 189 ASP A CA 1
ATOM 1515 C C . ASP A 1 189 ? 26.171 -29.237 -34.121 1.00 59.53 189 ASP A C 1
ATOM 1517 O O . ASP A 1 189 ? 26.233 -28.551 -33.096 1.00 59.53 189 ASP A O 1
ATOM 1521 N N . GLY A 1 190 ? 25.066 -29.325 -34.859 1.00 52.81 190 GLY A N 1
ATOM 1522 C CA . GLY A 1 190 ? 23.973 -28.370 -34.782 1.00 52.81 190 GLY A CA 1
ATOM 1523 C C . GLY A 1 190 ? 23.174 -28.500 -33.497 1.00 52.81 190 GLY A C 1
ATOM 1524 O O . GLY A 1 190 ? 22.296 -29.353 -33.388 1.00 52.81 190 GLY A O 1
ATOM 1525 N N . VAL A 1 191 ? 23.387 -27.579 -32.559 1.00 65.56 191 VAL A N 1
ATOM 1526 C CA . VAL A 1 191 ? 22.362 -27.261 -31.565 1.00 65.56 191 VAL A CA 1
ATOM 1527 C C . VAL A 1 191 ? 21.229 -26.567 -32.319 1.00 65.56 191 VAL A C 1
ATOM 1529 O O . VAL A 1 191 ? 21.364 -25.417 -32.739 1.00 65.56 191 VAL A O 1
ATOM 1532 N N . LEU A 1 192 ? 20.123 -27.283 -32.539 1.00 73.62 192 LEU A N 1
ATOM 1533 C CA . LEU A 1 192 ? 18.885 -26.710 -33.067 1.00 73.62 192 LEU A CA 1
ATOM 1534 C C . LEU A 1 192 ? 18.397 -25.638 -32.090 1.00 73.62 192 LEU A C 1
ATOM 1536 O O . LEU A 1 192 ? 17.777 -25.935 -31.069 1.00 73.62 192 LEU A O 1
ATOM 1540 N N . LEU A 1 193 ? 18.708 -24.379 -32.393 1.00 72.75 193 LEU A N 1
ATOM 1541 C CA . LEU A 1 193 ? 18.131 -23.257 -31.675 1.00 72.75 193 LEU A CA 1
ATOM 1542 C C . LEU A 1 193 ? 16.645 -23.182 -32.048 1.00 72.75 193 LEU A C 1
ATOM 1544 O O . LEU A 1 193 ? 16.332 -23.119 -33.241 1.00 72.75 193 LEU A O 1
ATOM 1548 N N . PRO A 1 194 ? 15.726 -23.197 -31.066 1.00 78.88 194 PRO A N 1
ATOM 1549 C CA . PRO A 1 194 ? 14.309 -23.044 -31.346 1.00 78.88 194 PRO A CA 1
ATOM 1550 C C . PRO A 1 194 ? 14.076 -21.724 -32.076 1.00 78.88 194 PRO A C 1
ATOM 1552 O O . PRO A 1 194 ? 14.705 -20.701 -31.785 1.00 78.88 194 PRO A O 1
ATOM 1555 N N . SER A 1 195 ? 13.155 -21.739 -33.032 1.00 81.38 195 SER A N 1
ATOM 1556 C CA . SER A 1 195 ? 12.774 -20.529 -33.746 1.00 81.38 195 SER A CA 1
ATOM 1557 C C . SER A 1 195 ? 12.262 -19.469 -32.756 1.00 81.38 195 SER A C 1
ATOM 1559 O O . SER A 1 195 ? 11.638 -19.804 -31.745 1.00 81.38 195 SER A O 1
ATOM 1561 N N . PRO A 1 196 ? 12.414 -18.165 -33.040 1.00 67.31 196 PRO A N 1
ATOM 1562 C CA . PRO A 1 196 ? 11.834 -17.113 -32.200 1.00 67.31 196 PRO A CA 1
ATOM 1563 C C . PRO A 1 196 ? 10.314 -17.244 -31.987 1.00 67.31 196 PRO A C 1
ATOM 1565 O O . PRO A 1 196 ? 9.765 -16.684 -31.041 1.00 67.31 196 PRO A O 1
ATOM 1568 N N . ALA A 1 197 ? 9.600 -17.954 -32.867 1.00 71.31 197 ALA A N 1
ATOM 1569 C CA . ALA A 1 197 ? 8.183 -18.272 -32.695 1.00 71.31 197 ALA A CA 1
ATOM 1570 C C . ALA A 1 197 ? 7.952 -19.425 -31.703 1.00 71.31 197 ALA A C 1
ATOM 1572 O O . ALA A 1 197 ? 6.971 -19.400 -30.964 1.00 71.31 197 ALA A O 1
ATOM 1573 N N . GLU A 1 198 ? 8.840 -20.418 -31.665 1.00 75.12 198 GLU A N 1
ATOM 1574 C CA . GLU A 1 198 ? 8.828 -21.488 -30.661 1.00 75.12 198 GLU A CA 1
ATOM 1575 C C . GLU A 1 198 ? 9.262 -20.977 -29.296 1.00 75.12 198 GLU A C 1
ATOM 1577 O O . GLU A 1 198 ? 8.621 -21.330 -28.322 1.00 75.12 198 GLU A O 1
ATOM 1582 N N . VAL A 1 199 ? 10.260 -20.090 -29.211 1.00 70.12 199 VAL A N 1
ATOM 1583 C CA . VAL A 1 199 ? 10.626 -19.438 -27.941 1.00 70.12 199 VAL A CA 1
ATOM 1584 C C . VAL A 1 199 ? 9.463 -18.598 -27.414 1.00 70.12 199 VAL A C 1
ATOM 1586 O O . VAL A 1 199 ? 9.134 -18.696 -26.240 1.00 70.12 199 VAL A O 1
ATOM 1589 N N . ARG A 1 200 ? 8.775 -17.837 -28.279 1.00 66.81 200 ARG A N 1
ATOM 1590 C CA . ARG A 1 200 ? 7.580 -17.070 -27.886 1.00 66.81 200 ARG A CA 1
ATOM 1591 C C . ARG A 1 200 ? 6.413 -17.958 -27.466 1.00 66.81 200 ARG A C 1
ATOM 1593 O O . ARG A 1 200 ? 5.789 -17.664 -26.457 1.00 66.81 200 ARG A O 1
ATOM 1600 N N . ARG A 1 201 ? 6.134 -19.044 -28.196 1.00 68.38 201 ARG A N 1
ATOM 1601 C CA . ARG A 1 201 ? 5.120 -20.032 -27.786 1.00 68.38 201 ARG A CA 1
ATOM 1602 C C . ARG A 1 201 ? 5.497 -20.698 -26.476 1.00 68.38 201 ARG A C 1
ATOM 1604 O O . ARG A 1 201 ? 4.640 -20.828 -25.619 1.00 68.38 201 ARG A O 1
ATOM 1611 N N . ARG A 1 202 ? 6.769 -21.060 -26.319 1.00 71.06 202 ARG A N 1
ATOM 1612 C CA . ARG A 1 202 ? 7.301 -21.703 -25.126 1.00 71.06 202 ARG A CA 1
ATOM 1613 C C . ARG A 1 202 ? 7.203 -20.786 -23.918 1.00 71.06 202 ARG A C 1
ATOM 1615 O O . ARG A 1 202 ? 6.682 -21.239 -22.917 1.00 71.06 202 ARG A O 1
ATOM 1622 N N . TRP A 1 203 ? 7.593 -19.516 -24.027 1.00 66.12 203 TRP A N 1
ATOM 1623 C CA . TRP A 1 203 ? 7.401 -18.521 -22.967 1.00 66.12 203 TRP A CA 1
ATOM 1624 C C . TRP A 1 203 ? 5.924 -18.270 -22.684 1.00 66.12 203 TRP A C 1
ATOM 1626 O O . TRP A 1 203 ? 5.544 -18.297 -21.527 1.00 66.12 203 TRP A O 1
ATOM 1636 N N . ALA A 1 204 ? 5.073 -18.167 -23.706 1.00 59.25 204 ALA A N 1
ATOM 1637 C CA . ALA A 1 204 ? 3.628 -18.075 -23.503 1.00 59.25 204 ALA A CA 1
ATOM 1638 C C . ALA A 1 204 ? 3.038 -19.325 -22.817 1.00 59.25 204 ALA A C 1
ATOM 1640 O O . ALA A 1 204 ? 2.047 -19.211 -22.112 1.00 59.25 204 ALA A O 1
ATOM 1641 N N . SER A 1 205 ? 3.634 -20.510 -22.990 1.00 55.66 205 SER A N 1
ATOM 1642 C CA . SER A 1 205 ? 3.219 -21.756 -22.323 1.00 55.66 205 SER A CA 1
ATOM 1643 C C . SER A 1 205 ? 3.965 -22.068 -21.015 1.00 55.66 205 SER A C 1
ATOM 1645 O O . SER A 1 205 ? 3.514 -22.908 -20.250 1.00 55.66 205 SER A O 1
ATOM 1647 N N . GLU A 1 206 ? 5.108 -21.431 -20.748 1.00 56.16 206 GLU A N 1
ATOM 1648 C CA . GLU A 1 206 ? 5.892 -21.574 -19.509 1.00 56.16 206 GLU A CA 1
ATOM 1649 C C . GLU A 1 206 ? 5.515 -20.483 -18.493 1.00 56.16 206 GLU A C 1
ATOM 1651 O O . GLU A 1 206 ? 5.441 -20.789 -17.307 1.00 56.16 206 GLU A O 1
ATOM 1656 N N . GLU A 1 207 ? 5.173 -19.264 -18.936 1.00 54.75 207 GLU A N 1
ATOM 1657 C CA . GLU A 1 207 ? 4.463 -18.255 -18.122 1.00 54.75 207 GLU A CA 1
ATOM 1658 C C . GLU A 1 207 ? 3.035 -18.713 -17.786 1.00 54.75 207 GLU A C 1
ATOM 1660 O O . GLU A 1 207 ? 2.451 -18.280 -16.798 1.00 54.75 207 GLU A O 1
ATOM 1665 N N . VAL A 1 208 ? 2.498 -19.650 -18.572 1.00 51.16 208 VAL A N 1
ATOM 1666 C CA . VAL A 1 208 ? 1.196 -20.288 -18.378 1.00 51.16 208 VAL A CA 1
ATOM 1667 C C . VAL A 1 208 ? 1.416 -21.787 -18.169 1.00 51.16 208 VAL A C 1
ATOM 1669 O O . VAL A 1 208 ? 0.880 -22.631 -18.880 1.00 51.16 208 VAL A O 1
ATOM 1672 N N . LYS A 1 209 ? 2.176 -22.157 -17.135 1.00 48.31 209 LYS A N 1
ATOM 1673 C CA . LYS A 1 209 ? 1.639 -23.207 -16.267 1.00 48.31 209 LYS A CA 1
ATOM 1674 C C . LYS A 1 209 ? 0.664 -22.463 -15.369 1.00 48.31 209 LYS A C 1
ATOM 1676 O O . LYS A 1 209 ? 1.117 -21.961 -14.342 1.00 48.31 209 LYS A O 1
ATOM 1681 N N . PRO A 1 210 ? -0.620 -22.293 -15.748 1.00 51.41 210 PRO A N 1
ATOM 1682 C CA . PRO A 1 210 ? -1.563 -21.788 -14.779 1.00 51.41 210 PRO A CA 1
ATOM 1683 C C . PRO A 1 210 ? -1.469 -22.811 -13.657 1.00 51.41 210 PRO A C 1
ATOM 1685 O O . PRO A 1 210 ? -1.715 -24.000 -13.881 1.00 51.41 210 PRO A O 1
ATOM 1688 N N . ALA A 1 211 ? -0.965 -22.385 -12.500 1.00 46.84 211 ALA A N 1
ATOM 1689 C CA . ALA A 1 211 ? -1.193 -23.104 -11.266 1.00 46.84 211 ALA A CA 1
ATOM 1690 C C . ALA A 1 211 ? -2.674 -23.462 -11.316 1.00 46.84 211 ALA A C 1
ATOM 1692 O O . ALA A 1 211 ? -3.476 -22.538 -11.411 1.00 46.84 211 ALA A O 1
ATOM 1693 N N . GLN A 1 212 ? -2.949 -24.761 -11.509 1.00 53.34 212 GLN A N 1
ATOM 1694 C CA . GLN A 1 212 ? -4.262 -25.386 -11.652 1.00 53.34 212 GLN A CA 1
ATOM 1695 C C . GLN A 1 212 ? -5.350 -24.345 -11.885 1.00 53.34 212 GLN A C 1
ATOM 1697 O O . GLN A 1 212 ? -5.862 -23.836 -10.900 1.00 53.34 212 GLN A O 1
ATOM 1702 N N . ALA A 1 213 ? -5.601 -23.945 -13.142 1.00 58.03 213 ALA A N 1
ATOM 1703 C CA . ALA A 1 213 ? -6.580 -22.901 -13.444 1.00 58.03 213 ALA A CA 1
ATOM 1704 C C . ALA A 1 213 ? -7.832 -23.170 -12.609 1.00 58.03 213 ALA A C 1
ATOM 1706 O O . ALA A 1 213 ? -8.532 -24.150 -12.882 1.00 58.03 213 ALA A O 1
ATOM 1707 N N . ASN A 1 214 ? -8.017 -22.380 -11.541 1.00 67.12 214 ASN A N 1
ATOM 1708 C CA . ASN A 1 214 ? -9.096 -22.627 -10.602 1.00 67.12 214 ASN A CA 1
ATOM 1709 C C . ASN A 1 214 ? -10.368 -22.703 -11.443 1.00 67.12 214 ASN A C 1
ATOM 1711 O O . ASN A 1 214 ? -10.492 -21.925 -12.404 1.00 67.12 214 ASN A O 1
ATOM 1715 N N . PRO A 1 215 ? -11.270 -23.657 -11.165 1.00 78.75 215 PRO A N 1
ATOM 1716 C CA . PRO A 1 215 ? -12.513 -23.769 -11.902 1.00 78.75 215 PRO A CA 1
ATOM 1717 C C . PRO A 1 215 ? -13.119 -22.375 -12.052 1.00 78.75 215 PRO A C 1
ATOM 1719 O O . PRO A 1 215 ? -13.214 -21.643 -11.071 1.00 78.75 215 PRO A O 1
ATOM 1722 N N . SER A 1 216 ? -13.508 -21.985 -13.271 1.00 86.44 216 SER A N 1
ATOM 1723 C CA . SER A 1 216 ? -14.050 -20.640 -13.542 1.00 86.44 216 SER A CA 1
ATOM 1724 C C . SER A 1 216 ? -15.145 -20.231 -12.545 1.00 86.44 216 SER A C 1
ATOM 1726 O O . SER A 1 216 ? -15.298 -19.049 -12.255 1.00 86.44 216 SER A O 1
ATOM 1728 N N . HIS A 1 217 ? -15.873 -21.214 -12.009 1.00 92.69 217 HIS A N 1
ATOM 1729 C CA . HIS A 1 217 ? -16.867 -21.047 -10.956 1.00 92.69 217 HIS A CA 1
ATOM 1730 C C . HIS A 1 217 ? -16.289 -20.517 -9.632 1.00 92.69 217 HIS A C 1
ATOM 1732 O O . HIS A 1 217 ? -16.872 -19.610 -9.053 1.00 92.69 217 HIS A O 1
ATOM 1738 N N . GLU A 1 218 ? -15.148 -21.028 -9.158 1.00 93.94 218 GLU A N 1
ATOM 1739 C CA . GLU A 1 218 ? -14.529 -20.573 -7.901 1.00 93.94 218 GLU A CA 1
ATOM 1740 C C . GLU A 1 218 ? -14.088 -19.110 -7.990 1.00 93.94 218 GLU A C 1
ATOM 1742 O O . GLU A 1 218 ? -14.262 -18.343 -7.046 1.00 93.94 218 GLU A O 1
ATOM 1747 N N . ILE A 1 219 ? -13.562 -18.696 -9.147 1.00 93.62 219 ILE A N 1
ATOM 1748 C CA . ILE A 1 219 ? -13.193 -17.295 -9.390 1.00 93.62 219 ILE A CA 1
ATOM 1749 C C . ILE A 1 219 ? -14.444 -16.409 -9.410 1.00 93.62 219 ILE A C 1
ATOM 1751 O O . ILE A 1 219 ? -14.421 -15.316 -8.851 1.00 93.62 219 ILE A O 1
ATOM 1755 N N . GLU A 1 220 ? -15.537 -16.860 -10.031 1.00 95.06 220 GLU A N 1
ATOM 1756 C CA . GLU A 1 220 ? -16.793 -16.105 -10.075 1.00 95.06 220 GLU A CA 1
ATOM 1757 C C . GLU A 1 220 ? -17.438 -15.972 -8.686 1.00 95.06 220 GLU A C 1
ATOM 1759 O O . GLU A 1 220 ? -17.917 -14.897 -8.324 1.00 95.06 220 GLU A O 1
ATOM 1764 N N . GLU A 1 221 ? -17.428 -17.042 -7.892 1.00 96.06 221 GLU A N 1
ATOM 1765 C CA . GLU A 1 221 ? -17.897 -17.036 -6.506 1.00 96.06 221 GLU A CA 1
ATOM 1766 C C . GLU A 1 221 ? -17.050 -16.099 -5.639 1.00 96.06 221 GLU A C 1
ATOM 1768 O O . GLU A 1 221 ? -17.588 -15.234 -4.948 1.00 96.06 221 GLU A O 1
ATOM 1773 N N . MET A 1 222 ? -15.724 -16.179 -5.757 1.00 95.94 222 MET A N 1
ATOM 1774 C CA . MET A 1 222 ? -14.824 -15.272 -5.053 1.00 95.94 222 MET A CA 1
ATOM 1775 C C . MET A 1 222 ? -15.014 -13.814 -5.489 1.00 95.94 222 MET A C 1
ATOM 1777 O O . MET A 1 222 ? -15.035 -12.931 -4.639 1.00 95.94 222 MET A O 1
ATOM 1781 N N . ASN A 1 223 ? -15.243 -13.539 -6.777 1.00 95.56 223 ASN A N 1
ATOM 1782 C CA . ASN A 1 223 ? -15.559 -12.187 -7.250 1.00 95.56 223 ASN A CA 1
ATOM 1783 C C . ASN A 1 223 ? -16.827 -11.638 -6.575 1.00 95.56 223 ASN A C 1
ATOM 1785 O O . ASN A 1 223 ? -16.847 -10.478 -6.165 1.00 95.56 223 ASN A O 1
ATOM 1789 N N . LYS A 1 224 ? -17.873 -12.465 -6.425 1.00 96.06 224 LYS A N 1
ATOM 1790 C CA . LYS A 1 224 ? -19.101 -12.082 -5.704 1.00 96.06 224 LYS A CA 1
ATOM 1791 C C . LYS A 1 224 ? -18.811 -11.795 -4.229 1.00 96.06 224 LYS A C 1
ATOM 1793 O O . LYS A 1 224 ? -19.314 -10.805 -3.699 1.00 96.06 224 LYS A O 1
ATOM 1798 N N . ASN A 1 225 ? -17.970 -12.609 -3.590 1.00 95.38 225 ASN A N 1
ATOM 1799 C CA . ASN A 1 225 ? -17.559 -12.403 -2.201 1.00 95.38 225 ASN A CA 1
ATOM 1800 C C . ASN A 1 225 ? -16.773 -11.094 -2.041 1.00 95.38 225 ASN A C 1
ATOM 1802 O O . ASN A 1 225 ? -17.161 -10.256 -1.232 1.00 95.38 225 ASN A O 1
ATOM 1806 N N . VAL A 1 226 ? -15.743 -10.868 -2.859 1.00 94.94 226 VAL A N 1
ATOM 1807 C CA . VAL A 1 226 ? -14.934 -9.638 -2.850 1.00 94.94 226 VAL A CA 1
ATOM 1808 C C . VAL A 1 226 ? -15.801 -8.398 -3.068 1.00 94.94 226 VAL A C 1
ATOM 1810 O O . VAL A 1 226 ? -15.627 -7.403 -2.366 1.00 94.94 226 VAL A O 1
ATOM 1813 N N . GLU A 1 227 ? -16.776 -8.453 -3.979 1.00 94.94 227 GLU A N 1
ATOM 1814 C CA . GLU A 1 227 ? -17.696 -7.333 -4.196 1.00 94.94 227 GLU A CA 1
ATOM 1815 C C . GLU A 1 227 ? -18.603 -7.091 -2.978 1.00 94.94 227 GLU A C 1
ATOM 1817 O O . GLU A 1 227 ? -18.835 -5.945 -2.594 1.00 94.94 227 GLU A O 1
ATOM 1822 N N . SER A 1 228 ? -19.053 -8.155 -2.305 1.00 95.81 228 SER A N 1
ATOM 1823 C CA . SER A 1 228 ? -19.827 -8.041 -1.060 1.00 95.81 228 SER A CA 1
ATOM 1824 C C . SER A 1 228 ? -19.021 -7.470 0.116 1.00 95.81 228 SER A C 1
ATOM 1826 O O . SER A 1 228 ? -19.609 -6.958 1.067 1.00 95.81 228 SER A O 1
ATOM 1828 N N . TRP A 1 229 ? -17.684 -7.529 0.057 1.00 95.62 229 TRP A N 1
ATOM 1829 C CA . TRP A 1 229 ? -16.785 -6.984 1.083 1.00 95.62 229 TRP A CA 1
ATOM 1830 C C . TRP A 1 229 ? -16.467 -5.502 0.889 1.00 95.62 229 TRP A C 1
ATOM 1832 O O . TRP A 1 229 ? -15.705 -4.916 1.663 1.00 95.62 229 TRP A O 1
ATOM 1842 N N . ARG A 1 230 ? -17.027 -4.871 -0.145 1.00 95.00 230 ARG A N 1
ATOM 1843 C CA . ARG A 1 230 ? -16.831 -3.444 -0.368 1.00 95.00 230 ARG A CA 1
ATOM 1844 C C . ARG A 1 230 ? -17.639 -2.618 0.616 1.00 95.00 230 ARG A C 1
ATOM 1846 O O . ARG A 1 230 ? -18.784 -2.924 0.945 1.00 95.00 230 ARG A O 1
ATOM 1853 N N . ASN A 1 231 ? -17.039 -1.525 1.067 1.00 94.88 231 ASN A N 1
ATOM 1854 C CA . ASN A 1 231 ? -17.686 -0.626 2.004 1.00 94.88 231 ASN A CA 1
ATOM 1855 C C . ASN A 1 231 ? -18.448 0.460 1.234 1.00 94.88 231 ASN A C 1
ATOM 1857 O O . ASN A 1 231 ? -17.811 1.304 0.599 1.00 94.88 231 ASN A O 1
ATOM 1861 N N . PRO A 1 232 ? -19.789 0.520 1.327 1.00 94.25 232 PRO A N 1
ATOM 1862 C CA . PRO A 1 232 ? -20.575 1.516 0.602 1.00 94.25 232 PRO A CA 1
ATOM 1863 C C . PRO A 1 232 ? -20.305 2.955 1.070 1.00 94.25 232 PRO A C 1
ATOM 1865 O O . PRO A 1 232 ? -20.695 3.903 0.393 1.00 94.25 232 PRO A O 1
ATOM 1868 N N . LYS A 1 233 ? -19.656 3.146 2.229 1.00 92.88 233 LYS A N 1
ATOM 1869 C CA . LYS A 1 233 ? -19.287 4.471 2.746 1.00 92.88 233 LYS A CA 1
ATOM 1870 C C . LYS A 1 233 ? -18.034 5.044 2.072 1.00 92.88 233 LYS A C 1
ATOM 1872 O O . LYS A 1 233 ? -17.827 6.255 2.159 1.00 92.88 233 LYS A O 1
ATOM 1877 N N . ILE A 1 234 ? -17.205 4.211 1.436 1.00 92.69 234 ILE A N 1
ATOM 1878 C CA . ILE A 1 234 ? -15.999 4.663 0.735 1.00 92.69 234 ILE A CA 1
ATOM 1879 C C . ILE A 1 234 ? -16.425 5.214 -0.622 1.00 92.69 234 ILE A C 1
ATOM 1881 O O . ILE A 1 234 ? -16.897 4.477 -1.488 1.00 92.69 234 ILE A O 1
ATOM 1885 N N . LYS A 1 235 ? -16.249 6.524 -0.816 1.00 85.81 235 LYS A N 1
ATOM 1886 C CA . LYS A 1 235 ? -16.399 7.134 -2.139 1.00 85.81 235 LYS A CA 1
ATOM 1887 C C . LYS A 1 235 ? -15.273 6.615 -3.020 1.00 85.81 235 LYS A C 1
ATOM 1889 O O . LYS A 1 235 ? -14.116 6.960 -2.796 1.00 85.81 235 LYS A O 1
ATOM 1894 N N . LYS A 1 236 ? -15.608 5.770 -3.987 1.00 78.75 236 LYS A N 1
ATOM 1895 C CA . LYS A 1 236 ? -14.631 5.284 -4.953 1.00 78.75 236 LYS A CA 1
ATOM 1896 C C . LYS A 1 236 ? -14.380 6.353 -6.005 1.00 78.75 236 LYS A C 1
ATOM 1898 O O . LYS A 1 236 ? -15.318 6.993 -6.475 1.00 78.75 236 LYS A O 1
ATOM 1903 N N . GLN A 1 237 ? -13.128 6.487 -6.421 1.00 80.62 237 GLN A N 1
ATOM 1904 C CA . GLN A 1 237 ? -12.849 7.034 -7.739 1.00 80.62 237 GLN A CA 1
ATOM 1905 C C . GLN A 1 237 ? -13.226 5.961 -8.762 1.00 80.62 237 GLN A C 1
ATOM 1907 O O . GLN A 1 237 ? -12.520 4.961 -8.882 1.00 80.62 237 GLN A O 1
ATOM 1912 N N . GLU A 1 238 ? -14.350 6.159 -9.459 1.00 77.88 238 GLU A N 1
ATOM 1913 C CA . GLU A 1 238 ? -14.890 5.212 -10.454 1.00 77.88 238 GLU A CA 1
ATOM 1914 C C . GLU A 1 238 ? -13.837 4.797 -11.498 1.00 77.88 238 GLU A C 1
ATOM 1916 O O . GLU A 1 238 ? -13.839 3.673 -11.982 1.00 77.88 238 GLU A O 1
ATOM 1921 N N . ASP A 1 239 ? -12.872 5.677 -11.767 1.00 82.88 239 ASP A N 1
ATOM 1922 C CA . ASP A 1 239 ? -11.841 5.509 -12.789 1.00 82.88 239 ASP A CA 1
ATOM 1923 C C . ASP A 1 239 ? -10.591 4.722 -12.352 1.00 82.88 239 ASP A C 1
ATOM 1925 O O . ASP A 1 239 ? -9.617 4.638 -13.110 1.00 82.88 239 ASP A O 1
ATOM 1929 N N . PHE A 1 240 ? -10.565 4.176 -11.131 1.00 87.69 240 PHE A N 1
ATOM 1930 C CA . PHE A 1 240 ? -9.391 3.477 -10.601 1.00 87.69 240 PHE A CA 1
ATOM 1931 C C . PHE A 1 240 ? -9.712 2.127 -9.957 1.00 87.69 240 PHE A C 1
ATOM 1933 O O . PHE A 1 240 ? -9.208 1.804 -8.883 1.00 87.69 240 PHE A O 1
ATOM 1940 N N . GLU A 1 241 ? -10.536 1.317 -10.618 1.00 90.38 241 GLU A N 1
ATOM 1941 C CA . GLU A 1 241 ? -10.751 -0.076 -10.224 1.00 90.38 241 GLU A CA 1
ATOM 1942 C C . GLU A 1 241 ? -9.846 -1.028 -11.018 1.00 90.38 241 GLU A C 1
ATOM 1944 O O . GLU A 1 241 ? -9.692 -0.905 -12.230 1.00 90.38 241 GLU A O 1
ATOM 1949 N N . MET A 1 242 ? -9.228 -1.981 -10.318 1.00 90.81 242 MET A N 1
ATOM 1950 C CA . MET A 1 242 ? -8.492 -3.085 -10.944 1.00 90.81 242 MET A CA 1
ATOM 1951 C C . MET A 1 242 ? -9.458 -4.234 -11.246 1.00 90.81 242 MET A C 1
ATOM 1953 O O . MET A 1 242 ? -10.475 -4.377 -10.566 1.00 90.81 242 MET A O 1
ATOM 1957 N N . ASP A 1 243 ? -9.119 -5.079 -12.222 1.00 90.62 243 ASP A N 1
ATOM 1958 C CA . ASP A 1 243 ? -9.919 -6.268 -12.547 1.00 90.62 243 ASP A CA 1
ATOM 1959 C C . ASP A 1 243 ? -10.175 -7.139 -11.290 1.00 90.62 243 ASP A C 1
ATOM 1961 O O . ASP A 1 243 ? -9.214 -7.601 -10.663 1.00 90.62 243 ASP A O 1
ATOM 1965 N N . PRO A 1 244 ? -11.440 -7.424 -10.914 1.00 90.62 244 PRO A N 1
ATOM 1966 C CA . PRO A 1 244 ? -11.752 -8.246 -9.742 1.00 90.62 244 PRO A CA 1
ATOM 1967 C C . PRO A 1 244 ? -11.134 -9.649 -9.801 1.00 90.62 244 PRO A C 1
ATOM 1969 O O . PRO A 1 244 ? -10.740 -10.201 -8.770 1.00 90.62 244 PRO A O 1
ATOM 1972 N N . GLY A 1 245 ? -10.971 -10.205 -11.008 1.00 92.38 245 GLY A N 1
ATOM 1973 C CA . GLY A 1 245 ? -10.346 -11.507 -11.217 1.00 92.38 245 GLY A CA 1
ATOM 1974 C C . GLY A 1 245 ? -8.892 -11.563 -10.739 1.00 92.38 245 GLY A C 1
ATOM 1975 O O . GLY A 1 245 ? -8.470 -12.595 -10.212 1.00 92.38 245 GLY A O 1
ATOM 1976 N N . VAL A 1 246 ? -8.134 -10.465 -10.859 1.00 93.25 246 VAL A N 1
ATOM 1977 C CA . VAL A 1 246 ? -6.755 -10.338 -10.338 1.00 93.25 246 VAL A CA 1
ATOM 1978 C C . VAL A 1 246 ? -6.720 -10.558 -8.826 1.00 93.25 246 VAL A C 1
ATOM 1980 O O . VAL A 1 246 ? -5.837 -11.273 -8.338 1.00 93.25 246 VAL A O 1
ATOM 1983 N N . THR A 1 247 ? -7.689 -9.993 -8.100 1.00 94.62 247 THR A N 1
ATOM 1984 C CA . THR A 1 247 ? -7.822 -10.158 -6.647 1.00 94.62 247 THR A CA 1
ATOM 1985 C C . THR A 1 247 ? -8.256 -11.563 -6.283 1.00 94.62 247 THR A C 1
ATOM 1987 O O . THR A 1 247 ? -7.567 -12.231 -5.514 1.00 94.62 247 THR A O 1
ATOM 1990 N N . SER A 1 248 ? -9.331 -12.056 -6.891 1.00 95.69 248 SER A N 1
ATOM 1991 C CA . SER A 1 248 ? -9.883 -13.375 -6.582 1.00 95.69 248 SER A CA 1
ATOM 1992 C C . SER A 1 248 ? -8.880 -14.503 -6.800 1.00 95.69 248 SER A C 1
ATOM 1994 O O . SER A 1 248 ? -8.729 -15.366 -5.938 1.00 95.69 248 SER A O 1
ATOM 1996 N N . ARG A 1 249 ? -8.114 -14.471 -7.902 1.00 95.38 249 ARG A N 1
ATOM 1997 C CA . ARG A 1 249 ? -7.061 -15.468 -8.164 1.00 95.38 249 ARG A CA 1
ATOM 1998 C C . ARG A 1 249 ? -5.994 -15.485 -7.069 1.00 95.38 249 ARG A C 1
ATOM 2000 O O . ARG A 1 249 ? -5.574 -16.561 -6.654 1.00 95.38 249 ARG A O 1
ATOM 2007 N N . ARG A 1 250 ? -5.566 -14.311 -6.593 1.00 96.81 250 ARG A N 1
ATOM 2008 C CA . ARG A 1 250 ? -4.531 -14.186 -5.552 1.00 96.81 250 ARG A CA 1
ATOM 2009 C C . ARG A 1 250 ? -5.051 -14.579 -4.169 1.00 96.81 250 ARG A C 1
ATOM 2011 O O . ARG A 1 250 ? -4.328 -15.247 -3.440 1.00 96.81 250 ARG A O 1
ATOM 2018 N N . LEU A 1 251 ? -6.299 -14.242 -3.837 1.00 97.12 251 LEU A N 1
ATOM 2019 C CA . LEU A 1 251 ? -6.936 -14.673 -2.588 1.00 97.12 251 LEU A CA 1
ATOM 2020 C C . LEU A 1 251 ? -7.101 -16.197 -2.530 1.00 97.12 251 LEU A C 1
ATOM 2022 O O . LEU A 1 251 ? -6.688 -16.809 -1.547 1.00 97.12 251 LEU A O 1
ATOM 2026 N N . ILE A 1 252 ? -7.601 -16.817 -3.606 1.00 96.62 252 ILE A N 1
ATOM 2027 C CA . ILE A 1 252 ? -7.727 -18.281 -3.691 1.00 96.62 252 ILE A CA 1
ATOM 2028 C C . ILE A 1 252 ? -6.348 -18.945 -3.598 1.00 96.62 252 ILE A C 1
ATOM 2030 O O . ILE A 1 252 ? -6.174 -19.892 -2.836 1.00 96.62 252 ILE A O 1
ATOM 2034 N N . ALA A 1 253 ? -5.342 -18.427 -4.312 1.00 96.00 253 ALA A N 1
ATOM 2035 C CA . ALA A 1 253 ? -3.978 -18.958 -4.246 1.00 96.00 253 ALA A CA 1
ATOM 2036 C C . ALA A 1 253 ? -3.358 -18.860 -2.837 1.00 96.00 253 ALA A C 1
ATOM 2038 O O . ALA A 1 253 ? -2.514 -19.682 -2.485 1.00 96.00 253 ALA A O 1
ATOM 2039 N N . ALA A 1 254 ? -3.789 -17.891 -2.024 1.00 96.75 254 ALA A N 1
ATOM 2040 C CA . ALA A 1 254 ? -3.400 -17.752 -0.621 1.00 96.75 254 ALA A CA 1
ATOM 2041 C C . ALA A 1 254 ? -4.267 -18.584 0.352 1.00 96.75 254 ALA A C 1
ATOM 2043 O O . ALA A 1 254 ? -4.084 -18.489 1.567 1.00 96.75 254 ALA A O 1
ATOM 2044 N N . GLY A 1 255 ? -5.213 -19.385 -0.155 1.00 96.81 255 GLY A N 1
ATOM 2045 C CA . GLY A 1 255 ? -6.131 -20.197 0.649 1.00 96.81 255 GLY A CA 1
ATOM 2046 C C . GLY A 1 255 ? -7.182 -19.377 1.403 1.00 96.81 255 GLY A C 1
ATOM 2047 O O . GLY A 1 255 ? -7.636 -19.788 2.471 1.00 96.81 255 GLY A O 1
ATOM 2048 N N . ILE A 1 256 ? -7.536 -18.194 0.895 1.00 96.81 256 ILE A N 1
ATOM 2049 C CA . ILE A 1 256 ? -8.528 -17.304 1.502 1.00 96.81 256 ILE A CA 1
ATOM 2050 C C . ILE A 1 256 ? -9.832 -17.417 0.721 1.00 96.81 256 ILE A C 1
ATOM 2052 O O . ILE A 1 256 ? -9.918 -16.964 -0.419 1.00 96.81 256 ILE A O 1
ATOM 2056 N N . HIS A 1 257 ? -10.846 -17.999 1.363 1.00 94.31 257 HIS A N 1
ATOM 2057 C CA . HIS A 1 257 ? -12.158 -18.247 0.757 1.00 94.31 257 HIS A CA 1
ATOM 2058 C C . HIS A 1 257 ? -13.280 -17.378 1.341 1.00 94.31 257 HIS A C 1
ATOM 2060 O O . HIS A 1 257 ? -14.271 -17.107 0.664 1.00 94.31 257 HIS A O 1
ATOM 2066 N N . GLU A 1 258 ? -13.122 -16.914 2.582 1.00 94.38 258 GLU A N 1
ATOM 2067 C CA . GLU A 1 258 ? -14.208 -16.332 3.369 1.00 94.38 258 GLU A CA 1
ATOM 2068 C C . GLU A 1 258 ? -13.758 -15.107 4.173 1.00 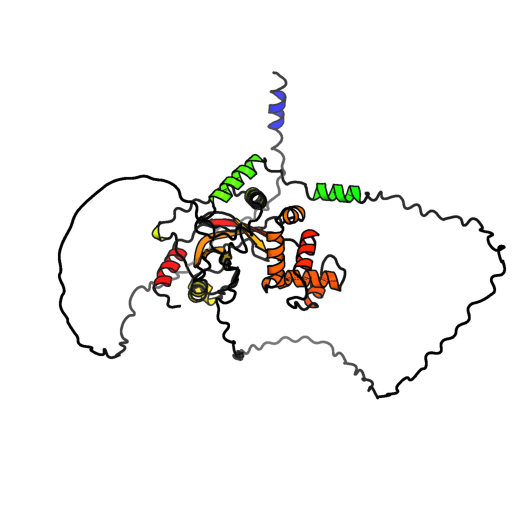94.38 258 GLU A C 1
ATOM 2070 O O . GLU A 1 258 ? -12.576 -14.919 4.475 1.00 94.38 258 GLU A O 1
ATOM 2075 N N . LEU A 1 259 ? -14.743 -14.286 4.536 1.00 95.44 259 LEU A N 1
ATOM 2076 C CA . LEU A 1 259 ? -14.604 -13.172 5.466 1.00 95.44 259 LEU A CA 1
ATOM 2077 C C . LEU A 1 259 ? -14.328 -13.702 6.879 1.00 95.44 259 LEU A C 1
ATOM 2079 O O . LEU A 1 259 ? -15.069 -14.556 7.370 1.00 95.44 259 LEU A O 1
ATOM 2083 N N . LEU A 1 260 ? -13.335 -13.150 7.582 1.00 96.12 260 LEU A N 1
ATOM 2084 C CA . LEU A 1 260 ? -13.160 -13.467 8.998 1.00 96.12 260 LEU A CA 1
ATOM 2085 C C . LEU A 1 260 ? -14.281 -12.797 9.805 1.00 96.12 260 LEU A C 1
ATOM 2087 O O . LEU A 1 260 ? -14.322 -11.573 9.918 1.00 96.12 260 LEU A O 1
ATOM 2091 N N . ASN A 1 261 ? -15.192 -13.586 10.380 1.00 95.62 261 ASN A N 1
ATOM 2092 C CA . ASN A 1 261 ? -16.282 -13.050 11.195 1.00 95.62 261 ASN A CA 1
ATOM 2093 C C . ASN A 1 261 ? -15.751 -12.513 12.532 1.00 95.62 261 ASN A C 1
ATOM 2095 O O . ASN A 1 261 ? -15.543 -13.250 13.498 1.00 95.62 261 ASN A O 1
ATOM 2099 N N . LEU A 1 262 ? -15.535 -11.202 12.578 1.00 92.75 262 LEU A N 1
ATOM 2100 C CA . LEU A 1 262 ? -15.169 -10.488 13.787 1.00 92.75 262 LEU A CA 1
ATOM 2101 C C . LEU A 1 262 ? -16.454 -10.105 14.531 1.00 92.75 262 LEU A C 1
ATOM 2103 O O . LEU A 1 262 ? -17.190 -9.214 14.111 1.00 92.75 262 LEU A O 1
ATOM 2107 N N . HIS A 1 263 ? -16.727 -10.752 15.665 1.00 92.62 263 HIS A N 1
ATOM 2108 C CA . HIS A 1 263 ? -17.837 -10.394 16.555 1.00 92.62 263 HIS A CA 1
ATOM 2109 C C . HIS A 1 263 ? -17.564 -9.063 17.288 1.00 92.62 263 HIS A C 1
ATOM 2111 O O . HIS A 1 263 ? -17.352 -9.026 18.503 1.00 92.62 263 HIS A O 1
ATOM 2117 N N . LEU A 1 264 ? -17.534 -7.958 16.540 1.00 93.12 264 LEU A N 1
ATOM 2118 C CA . LEU A 1 264 ? -17.276 -6.619 17.060 1.00 93.12 264 LEU A CA 1
ATOM 2119 C C . LEU A 1 264 ? -18.509 -6.063 17.763 1.00 93.12 264 LEU A C 1
ATOM 2121 O O . LEU A 1 264 ? -19.624 -6.102 17.237 1.00 93.12 264 LEU A O 1
ATOM 2125 N N . LYS A 1 265 ? -18.289 -5.486 18.945 1.00 94.56 265 LYS A N 1
ATOM 2126 C CA . LYS A 1 265 ? -19.317 -4.715 19.642 1.00 94.56 265 LYS A CA 1
ATOM 2127 C C . LYS A 1 265 ? -19.636 -3.452 18.849 1.00 94.56 265 LYS A C 1
ATOM 2129 O O . LYS A 1 265 ? -18.731 -2.822 18.305 1.00 94.56 265 LYS A O 1
ATOM 2134 N N . ASP A 1 266 ? -20.906 -3.058 18.830 1.00 93.19 266 ASP A N 1
ATOM 2135 C CA . ASP A 1 266 ? -21.367 -1.902 18.051 1.00 93.19 266 ASP A CA 1
ATOM 2136 C C . ASP A 1 266 ? -20.673 -0.594 18.446 1.00 93.19 266 ASP A C 1
ATOM 2138 O O . ASP A 1 266 ? -20.487 0.281 17.611 1.00 93.19 266 ASP A O 1
ATOM 2142 N N . ASP A 1 267 ? -20.216 -0.474 19.694 1.00 94.69 267 ASP A N 1
ATOM 2143 C CA . ASP A 1 267 ? -19.512 0.712 20.172 1.00 94.69 267 ASP A CA 1
ATOM 2144 C C . ASP A 1 267 ? -18.073 0.841 19.639 1.00 94.69 267 ASP A C 1
ATOM 2146 O O . ASP A 1 267 ? -17.477 1.911 19.774 1.00 94.69 267 ASP A O 1
ATOM 2150 N N . LEU A 1 268 ? -17.508 -0.225 19.068 1.00 94.31 268 LEU A N 1
ATOM 2151 C CA . LEU A 1 268 ? -16.161 -0.244 18.485 1.00 94.31 268 LEU A CA 1
ATOM 2152 C C . LEU A 1 268 ? -16.166 -0.109 16.963 1.00 94.31 268 LEU A C 1
ATOM 2154 O O . LEU A 1 268 ? -15.108 0.125 16.372 1.00 94.31 268 LEU A O 1
ATOM 2158 N N . LYS A 1 269 ? -17.343 -0.236 16.349 1.00 92.00 269 LYS A N 1
ATOM 2159 C CA . LYS A 1 269 ? -17.553 0.017 14.926 1.00 92.00 269 LYS A CA 1
ATOM 2160 C C . LYS A 1 269 ? -17.479 1.518 14.659 1.00 92.00 269 LYS A C 1
ATOM 2162 O O . LYS A 1 269 ? -17.745 2.331 15.544 1.00 92.00 269 LYS A O 1
ATOM 2167 N N . ASP A 1 270 ? -17.117 1.879 13.432 1.00 91.19 270 ASP A N 1
ATOM 2168 C CA . ASP A 1 270 ? -17.158 3.261 12.936 1.00 91.19 270 ASP A CA 1
ATOM 2169 C C . ASP A 1 270 ? -16.295 4.280 13.720 1.00 91.19 270 ASP A C 1
ATOM 2171 O O . ASP A 1 270 ? -16.507 5.490 13.614 1.00 91.19 270 ASP A O 1
ATOM 2175 N N . VAL A 1 271 ? -15.289 3.839 14.490 1.00 96.19 271 VAL A N 1
ATOM 2176 C CA . VAL A 1 271 ? -14.310 4.772 15.070 1.00 96.19 271 VAL A CA 1
ATOM 2177 C C . VAL A 1 271 ? -13.415 5.286 13.945 1.00 96.19 271 VAL A C 1
ATOM 2179 O O . VAL A 1 271 ? -12.707 4.520 13.286 1.00 96.19 271 VAL A O 1
ATOM 2182 N N . MET A 1 272 ? -13.460 6.597 13.730 1.00 96.75 272 MET A N 1
ATOM 2183 C CA . MET A 1 272 ? -12.683 7.292 12.711 1.00 96.75 272 MET A CA 1
ATOM 2184 C C . MET A 1 272 ? -11.629 8.182 13.365 1.00 96.75 272 MET A C 1
ATOM 2186 O O . MET A 1 272 ? -11.903 8.881 14.340 1.00 96.75 272 MET A O 1
ATOM 2190 N N . VAL A 1 273 ? -10.418 8.164 12.818 1.00 97.25 273 VAL A N 1
ATOM 2191 C CA . VAL A 1 273 ? -9.276 8.944 13.304 1.00 97.25 273 VAL A CA 1
ATOM 2192 C C . VAL A 1 273 ? -8.567 9.666 12.171 1.00 97.25 273 VAL A C 1
ATOM 2194 O O . VAL A 1 273 ? -8.619 9.251 11.017 1.00 97.25 273 VAL A O 1
ATOM 2197 N N . SER A 1 274 ? -7.840 10.732 12.504 1.00 97.19 274 SER A N 1
ATOM 2198 C CA . SER A 1 274 ? -6.901 11.357 11.569 1.00 97.19 274 SER A CA 1
ATOM 2199 C C . SER A 1 274 ? -5.509 10.725 11.683 1.00 97.19 274 SER A C 1
ATOM 2201 O O . SER A 1 274 ? -5.103 10.262 12.753 1.00 97.19 274 SER A O 1
ATOM 2203 N N . ARG A 1 275 ? -4.714 10.775 10.606 1.00 96.62 275 ARG A N 1
ATOM 2204 C CA . ARG A 1 275 ? -3.298 10.353 10.653 1.00 96.62 275 ARG A CA 1
ATOM 2205 C C . ARG A 1 275 ? -2.466 11.216 11.600 1.00 96.62 275 ARG A C 1
ATOM 2207 O O . ARG A 1 275 ? -1.535 10.704 12.213 1.00 96.62 275 ARG A O 1
ATOM 2214 N N . LYS A 1 276 ? -2.821 12.499 11.758 1.00 96.81 276 LYS A N 1
ATOM 2215 C CA . LYS A 1 276 ? -2.176 13.418 12.708 1.00 96.81 276 LYS A CA 1
ATOM 2216 C C . LYS A 1 276 ? -2.376 12.952 14.151 1.00 96.81 276 LYS A C 1
ATOM 2218 O O . LYS A 1 276 ? -1.401 12.859 14.890 1.00 96.81 276 LYS A O 1
ATOM 2223 N N . PHE A 1 277 ? -3.606 12.585 14.520 1.00 97.75 277 PHE A N 1
ATOM 2224 C CA . PHE A 1 277 ? -3.900 11.975 15.820 1.00 97.75 277 PHE A CA 1
ATOM 2225 C C . PHE A 1 277 ? -3.070 10.707 16.036 1.00 97.75 277 PHE A C 1
ATOM 2227 O O . PHE A 1 277 ? -2.377 10.597 17.045 1.00 97.75 277 PHE A O 1
ATOM 2234 N N . MET A 1 278 ? -3.090 9.782 15.068 1.00 98.31 278 MET A N 1
ATOM 2235 C CA . MET A 1 278 ? -2.358 8.518 15.184 1.00 98.31 278 MET A CA 1
ATOM 2236 C C . MET A 1 278 ? -0.852 8.742 15.342 1.00 98.31 278 MET A C 1
ATOM 2238 O O . MET A 1 278 ? -0.244 8.158 16.231 1.00 98.31 278 MET A O 1
ATOM 2242 N N . SER A 1 279 ? -0.266 9.639 14.545 1.00 97.69 279 SER A N 1
ATOM 2243 C CA . SER A 1 279 ? 1.158 9.984 14.618 1.00 97.69 279 SER A CA 1
ATOM 2244 C C . SER A 1 279 ? 1.544 10.584 15.974 1.00 97.69 279 SER A C 1
ATOM 2246 O O . SER A 1 279 ? 2.543 10.185 16.565 1.00 97.69 279 SER A O 1
ATOM 2248 N N . GLN A 1 280 ? 0.725 11.485 16.523 1.00 97.31 280 GLN A N 1
ATOM 2249 C CA . GLN A 1 280 ? 0.996 12.100 17.825 1.00 97.31 280 GLN A CA 1
ATOM 2250 C C . GLN A 1 280 ? 0.794 11.130 18.999 1.00 97.31 280 GLN A C 1
ATOM 2252 O O . GLN A 1 280 ? 1.539 11.189 19.975 1.00 97.31 280 GLN A O 1
ATOM 2257 N N . ARG A 1 281 ? -0.215 10.249 18.935 1.00 97.44 281 ARG A N 1
ATOM 2258 C CA . ARG A 1 281 ? -0.581 9.354 20.048 1.00 97.44 281 ARG A CA 1
ATOM 2259 C C . ARG A 1 281 ? 0.091 7.995 20.023 1.00 97.44 281 ARG A C 1
ATOM 2261 O O . ARG A 1 281 ? 0.308 7.441 21.094 1.00 97.44 281 ARG A O 1
ATOM 2268 N N . PHE A 1 282 ? 0.458 7.482 18.856 1.00 97.81 282 PHE A N 1
ATOM 2269 C CA . PHE A 1 282 ? 1.051 6.151 18.669 1.00 97.81 282 PHE A CA 1
ATOM 2270 C C . PHE A 1 282 ? 2.375 6.196 17.882 1.00 97.81 282 PHE A C 1
ATOM 2272 O O . PHE A 1 282 ? 2.978 5.162 17.613 1.00 97.81 282 PHE A O 1
ATOM 2279 N N . GLY A 1 283 ? 2.866 7.387 17.526 1.00 97.75 283 GLY A N 1
ATOM 2280 C CA . GLY A 1 283 ? 4.107 7.553 16.775 1.00 97.75 283 GLY A CA 1
ATOM 2281 C C . GLY A 1 283 ? 3.965 7.317 15.269 1.00 97.75 283 GLY A C 1
ATOM 2282 O O . GLY A 1 283 ? 2.884 7.091 14.726 1.00 97.75 283 GLY A O 1
ATOM 2283 N N . GLY A 1 284 ? 5.101 7.374 14.575 1.00 96.62 284 GLY A N 1
ATOM 2284 C CA . GLY A 1 284 ? 5.173 7.225 13.123 1.00 96.62 284 GLY A CA 1
ATOM 2285 C C . GLY A 1 284 ? 4.884 8.509 12.349 1.00 96.62 284 GLY A C 1
ATOM 2286 O O . GLY A 1 284 ? 4.759 9.593 12.912 1.00 96.62 284 GLY A O 1
ATOM 2287 N N . SER A 1 285 ? 4.801 8.386 11.026 1.00 95.81 285 SER A N 1
ATOM 2288 C CA . SER A 1 285 ? 4.496 9.487 10.107 1.00 95.81 285 SER A CA 1
ATOM 2289 C C . SER A 1 285 ? 2.988 9.633 9.910 1.00 95.81 285 SER A C 1
ATOM 2291 O O . SER A 1 285 ? 2.271 8.631 9.929 1.00 95.81 285 SER A O 1
ATOM 2293 N N . ALA A 1 286 ? 2.517 10.860 9.667 1.00 95.69 286 ALA A N 1
ATOM 2294 C CA . ALA A 1 286 ? 1.144 11.141 9.246 1.00 95.69 286 ALA A CA 1
ATOM 2295 C C . ALA A 1 286 ? 0.901 10.888 7.741 1.00 95.69 286 ALA A C 1
ATOM 2297 O O . ALA A 1 286 ? -0.248 10.844 7.311 1.00 95.69 286 ALA A O 1
ATOM 2298 N N . GLN A 1 287 ? 1.962 10.708 6.948 1.00 93.88 287 GLN A N 1
ATOM 2299 C CA . GLN A 1 287 ? 1.884 10.573 5.488 1.00 93.88 287 GLN A CA 1
ATOM 2300 C C . GLN A 1 287 ? 2.261 9.169 5.001 1.00 93.88 287 GLN A C 1
ATOM 2302 O O . GLN A 1 287 ? 1.608 8.638 4.111 1.00 93.88 287 GLN A O 1
ATOM 2307 N N . GLY A 1 288 ? 3.283 8.541 5.594 1.00 95.12 288 GLY A N 1
ATOM 2308 C CA . GLY A 1 288 ? 3.807 7.260 5.099 1.00 95.12 288 GLY A CA 1
ATOM 2309 C C . GLY A 1 288 ? 2.796 6.110 5.179 1.00 95.12 288 GLY A C 1
ATOM 2310 O O . GLY A 1 288 ? 2.087 5.987 6.173 1.00 95.12 288 GLY A O 1
ATOM 2311 N N . THR A 1 289 ? 2.750 5.242 4.168 1.00 96.31 289 THR A N 1
ATOM 2312 C CA . THR A 1 289 ? 1.856 4.068 4.134 1.00 96.31 289 THR A CA 1
ATOM 2313 C C . THR A 1 289 ? 2.172 3.076 5.254 1.00 96.31 289 THR A C 1
ATOM 2315 O O . THR A 1 289 ? 1.269 2.625 5.950 1.00 96.31 289 THR A O 1
ATOM 2318 N N . THR A 1 290 ? 3.455 2.789 5.482 1.00 96.81 290 THR A N 1
ATOM 2319 C CA . THR A 1 290 ? 3.960 1.881 6.526 1.00 96.81 290 THR A CA 1
ATOM 2320 C C . THR A 1 290 ? 4.961 2.626 7.415 1.00 96.81 290 THR A C 1
ATOM 2322 O O . THR A 1 290 ? 6.176 2.469 7.260 1.00 96.81 290 THR A O 1
ATOM 2325 N N . PRO A 1 291 ? 4.496 3.534 8.290 1.00 96.88 291 PRO A N 1
ATOM 2326 C CA . PRO A 1 291 ? 5.396 4.378 9.062 1.00 96.88 291 PRO A CA 1
ATOM 2327 C C . PRO A 1 291 ? 6.211 3.557 10.067 1.00 96.88 291 PRO A C 1
ATOM 2329 O O . PRO A 1 291 ? 5.683 2.658 10.722 1.00 96.88 291 PRO A O 1
ATOM 2332 N N . SER A 1 292 ? 7.484 3.912 10.244 1.00 96.31 292 SER A N 1
ATOM 2333 C CA . SER A 1 292 ? 8.313 3.361 11.315 1.00 96.31 292 SER A CA 1
ATOM 2334 C C . SER A 1 292 ? 7.896 3.941 12.668 1.00 96.31 292 SER A C 1
ATOM 2336 O O . SER A 1 292 ? 7.724 5.151 12.818 1.00 96.31 292 SER A O 1
ATOM 2338 N N . ILE A 1 293 ? 7.736 3.079 13.670 1.00 97.88 293 ILE A N 1
ATOM 2339 C CA . ILE A 1 293 ? 7.450 3.489 15.047 1.00 97.88 293 ILE A CA 1
ATOM 2340 C C . ILE A 1 293 ? 8.760 3.530 15.828 1.00 97.88 293 ILE A C 1
ATOM 2342 O O . ILE A 1 293 ? 9.555 2.591 15.768 1.00 97.88 293 ILE A O 1
ATOM 2346 N N . SER A 1 294 ? 9.004 4.631 16.544 1.00 97.44 294 SER A N 1
ATOM 2347 C CA . SER A 1 294 ? 10.199 4.765 17.380 1.00 97.44 294 SER A CA 1
ATOM 2348 C C . SER A 1 294 ? 10.169 3.776 18.544 1.00 97.44 294 SER A C 1
ATOM 2350 O O . SER A 1 294 ? 9.101 3.437 19.056 1.00 97.44 294 SER A O 1
ATOM 2352 N N . GLN A 1 295 ? 11.349 3.363 19.007 1.00 98.06 295 GLN A N 1
ATOM 2353 C CA . GLN A 1 295 ? 11.479 2.419 20.117 1.00 98.06 295 GLN A CA 1
ATOM 2354 C C . GLN A 1 295 ? 10.747 2.901 21.383 1.00 98.06 295 GLN A C 1
ATOM 2356 O O . GLN A 1 295 ? 10.003 2.133 21.976 1.00 98.06 295 GLN A O 1
ATOM 2361 N N . ALA A 1 296 ? 10.847 4.190 21.730 1.00 97.94 296 ALA A N 1
ATOM 2362 C CA . ALA A 1 296 ? 10.148 4.765 22.884 1.00 97.94 296 ALA A CA 1
ATOM 2363 C C . ALA A 1 296 ? 8.610 4.692 22.772 1.00 97.94 296 ALA A C 1
ATOM 2365 O O . ALA A 1 296 ? 7.916 4.469 23.762 1.00 97.94 296 ALA A O 1
ATOM 2366 N N . ASN A 1 297 ? 8.052 4.864 21.567 1.00 97.81 297 ASN A N 1
ATOM 2367 C CA . ASN A 1 297 ? 6.614 4.693 21.352 1.00 97.81 297 ASN A CA 1
ATOM 2368 C C . ASN A 1 297 ? 6.224 3.214 21.436 1.00 97.81 297 ASN A C 1
ATOM 2370 O O . ASN A 1 297 ? 5.270 2.872 22.133 1.00 97.81 297 ASN A O 1
ATOM 2374 N N . PHE A 1 298 ? 7.016 2.332 20.823 1.00 97.88 298 PHE A N 1
ATOM 2375 C CA . PHE A 1 298 ? 6.814 0.893 20.931 1.00 97.88 298 PHE A CA 1
ATOM 2376 C C . PHE A 1 298 ? 6.855 0.407 22.388 1.00 97.88 298 PHE A C 1
ATOM 2378 O O . PHE A 1 298 ? 5.981 -0.349 22.788 1.00 97.88 298 PHE A O 1
ATOM 2385 N N . GLU A 1 299 ? 7.787 0.882 23.210 1.00 97.69 299 GLU A N 1
ATOM 2386 C CA . GLU A 1 299 ? 7.847 0.548 24.640 1.00 97.69 299 GLU A CA 1
ATOM 2387 C C . GLU A 1 299 ? 6.629 1.062 25.415 1.00 97.69 299 GLU A C 1
ATOM 2389 O O . GLU A 1 299 ? 6.164 0.406 26.344 1.00 97.69 299 GLU A O 1
ATOM 2394 N N . ARG A 1 300 ? 6.071 2.210 25.013 1.00 97.06 300 ARG A N 1
ATOM 2395 C CA . ARG A 1 300 ? 4.898 2.804 25.665 1.00 97.06 300 ARG A CA 1
ATOM 2396 C C . ARG A 1 300 ? 3.601 2.042 25.393 1.00 97.06 300 ARG A C 1
ATOM 2398 O O . ARG A 1 300 ? 2.780 1.938 26.299 1.00 97.06 300 ARG A O 1
ATOM 2405 N N . HIS A 1 301 ? 3.366 1.583 24.162 1.00 96.06 301 HIS A N 1
ATOM 2406 C CA . HIS A 1 301 ? 2.071 0.998 23.773 1.00 96.06 301 HIS A CA 1
ATOM 2407 C C . HIS A 1 301 ? 2.144 -0.397 23.135 1.00 96.06 301 HIS A C 1
ATOM 2409 O O . HIS A 1 301 ? 1.109 -0.994 22.874 1.00 96.06 301 HIS A O 1
ATOM 2415 N N . GLY A 1 302 ? 3.332 -0.933 22.861 1.00 97.19 302 GLY A N 1
ATOM 2416 C CA . GLY A 1 302 ? 3.524 -2.295 22.347 1.00 97.19 302 GLY A CA 1
ATOM 2417 C C . GLY A 1 302 ? 3.171 -2.506 20.869 1.00 97.19 302 GLY A C 1
ATOM 2418 O O . GLY A 1 302 ? 3.151 -3.643 20.406 1.00 97.19 302 GLY A O 1
ATOM 2419 N N . PHE A 1 303 ? 2.911 -1.444 20.098 1.00 97.06 303 PHE A N 1
ATOM 2420 C CA . PHE A 1 303 ? 2.527 -1.550 18.679 1.00 97.06 303 PHE A CA 1
ATOM 2421 C C . PHE A 1 303 ? 3.667 -1.082 17.780 1.00 97.06 303 PHE A C 1
ATOM 2423 O O . PHE A 1 303 ? 4.093 0.065 17.865 1.00 97.06 303 PHE A O 1
ATOM 2430 N N . LYS A 1 304 ? 4.180 -1.965 16.921 1.00 97.31 304 LYS A N 1
ATOM 2431 C CA . LYS A 1 304 ? 5.358 -1.666 16.089 1.00 97.31 304 LYS A CA 1
ATOM 2432 C C . LYS A 1 304 ? 5.027 -1.408 14.622 1.00 97.31 304 LYS A C 1
ATOM 2434 O O . LYS A 1 304 ? 5.718 -0.633 13.968 1.00 97.31 304 LYS A O 1
ATOM 2439 N N . HIS A 1 305 ? 3.986 -2.058 14.111 1.00 98.12 305 HIS A N 1
ATOM 2440 C CA . HIS A 1 305 ? 3.706 -2.126 12.682 1.00 98.12 305 HIS A CA 1
ATOM 2441 C C . HIS A 1 305 ? 2.301 -1.609 12.394 1.00 98.12 305 HIS A C 1
ATOM 2443 O O . HIS A 1 305 ? 1.307 -2.223 12.778 1.00 98.12 305 HIS A O 1
ATOM 2449 N N . PHE A 1 306 ? 2.231 -0.473 11.707 1.00 98.38 306 PHE A N 1
ATOM 2450 C CA . PHE A 1 306 ? 0.991 0.098 11.195 1.00 98.38 306 PHE A CA 1
ATOM 2451 C C . PHE A 1 306 ? 1.041 0.126 9.670 1.00 98.38 306 PHE A C 1
ATOM 2453 O O . PHE A 1 306 ? 2.110 0.334 9.093 1.00 98.38 306 PHE A O 1
ATOM 2460 N N . ILE A 1 307 ? -0.112 -0.044 9.028 1.00 98.44 307 ILE A N 1
ATOM 2461 C CA . ILE A 1 307 ? -0.274 0.159 7.588 1.00 98.44 307 ILE A CA 1
ATOM 2462 C C . ILE A 1 307 ? -1.532 0.984 7.317 1.00 98.44 307 ILE A C 1
ATOM 2464 O O . ILE A 1 307 ? -2.571 0.768 7.935 1.00 98.44 307 ILE A O 1
ATOM 2468 N N . TYR A 1 308 ? -1.421 1.948 6.408 1.00 98.31 308 TYR A N 1
ATOM 2469 C CA . TYR A 1 308 ? -2.470 2.900 6.061 1.00 98.31 308 TYR A CA 1
ATOM 2470 C C . TYR A 1 308 ? -2.782 2.804 4.572 1.00 98.31 308 TYR A C 1
ATOM 2472 O O . TYR A 1 308 ? -2.103 3.400 3.738 1.00 98.31 308 TYR A O 1
ATOM 2480 N N . CYS A 1 309 ? -3.823 2.055 4.232 1.00 97.56 309 CYS A N 1
ATOM 2481 C CA . CYS A 1 309 ? -4.256 1.849 2.861 1.00 97.56 309 CYS A CA 1
ATOM 2482 C C . CYS A 1 309 ? -5.194 2.976 2.416 1.00 97.56 309 CYS A C 1
ATOM 2484 O O . CYS A 1 309 ? -6.268 3.190 2.979 1.00 97.56 309 CYS A O 1
ATOM 2486 N N . ASN A 1 310 ? -4.787 3.705 1.382 1.00 95.69 310 ASN A N 1
ATOM 2487 C CA . ASN A 1 310 ? -5.641 4.680 0.720 1.00 95.69 310 ASN A CA 1
ATOM 2488 C C . ASN A 1 310 ? -6.357 4.005 -0.463 1.00 95.69 310 ASN A C 1
ATOM 2490 O O . ASN A 1 310 ? -5.658 3.657 -1.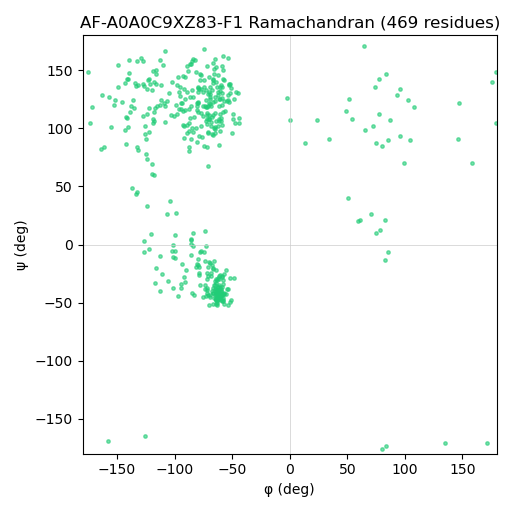414 1.00 95.69 310 ASN A O 1
ATOM 2494 N N . PRO A 1 311 ? -7.697 3.855 -0.464 1.00 94.81 311 PRO A N 1
ATOM 2495 C CA . PRO A 1 311 ? -8.429 3.227 -1.568 1.00 94.81 311 PRO A CA 1
ATOM 2496 C C . PRO A 1 311 ? -8.207 3.885 -2.934 1.00 94.81 311 PRO A C 1
ATOM 2498 O O . PRO A 1 311 ? -8.290 3.207 -3.951 1.00 94.81 311 PRO A O 1
ATOM 2501 N N . ASP A 1 312 ? -7.845 5.171 -2.973 1.00 92.31 312 ASP A N 1
ATOM 2502 C CA . ASP A 1 312 ? -7.558 5.869 -4.233 1.00 92.31 312 ASP A CA 1
ATOM 2503 C C . ASP A 1 312 ? -6.256 5.404 -4.898 1.00 92.31 312 ASP A C 1
ATOM 2505 O O . ASP A 1 312 ? -6.023 5.708 -6.066 1.00 92.31 312 ASP A O 1
ATOM 2509 N N . ILE A 1 313 ? -5.398 4.698 -4.159 1.00 93.12 313 ILE A N 1
ATOM 2510 C CA . ILE A 1 313 ? -4.114 4.145 -4.619 1.00 93.12 313 ILE A CA 1
ATOM 2511 C C . ILE A 1 313 ? -4.131 2.613 -4.529 1.00 93.12 313 ILE A C 1
ATOM 2513 O O . ILE A 1 313 ? -3.539 1.923 -5.351 1.00 93.12 313 ILE A O 1
ATOM 2517 N N . GLN A 1 314 ? -4.840 2.082 -3.537 1.00 95.94 314 GLN A N 1
ATOM 2518 C CA . GLN A 1 314 ? -4.958 0.669 -3.205 1.00 95.94 314 GLN A CA 1
ATOM 2519 C C . GLN A 1 314 ? -6.431 0.245 -3.315 1.00 95.94 314 GLN A C 1
ATOM 2521 O O . GLN A 1 314 ? -7.071 -0.015 -2.294 1.00 95.94 314 GLN A O 1
ATOM 2526 N N . PRO A 1 315 ? -7.005 0.188 -4.532 1.00 94.25 315 PRO A N 1
ATOM 2527 C CA . PRO A 1 315 ? -8.445 -0.023 -4.721 1.00 94.25 315 PRO A CA 1
ATOM 2528 C C . PRO A 1 315 ? -8.927 -1.390 -4.227 1.00 94.25 315 PRO A C 1
ATOM 2530 O O . PRO A 1 315 ? -10.104 -1.551 -3.902 1.00 94.25 315 PRO A O 1
ATOM 2533 N N . MET A 1 316 ? -8.008 -2.354 -4.133 1.00 96.00 316 MET A N 1
ATOM 2534 C CA . MET A 1 316 ? -8.276 -3.717 -3.674 1.00 96.00 316 MET A CA 1
ATOM 2535 C C . MET A 1 316 ? -7.877 -3.954 -2.210 1.00 96.00 316 MET A C 1
ATOM 2537 O O . MET A 1 316 ? -7.909 -5.098 -1.762 1.00 96.00 316 MET A O 1
ATOM 2541 N N . ALA A 1 317 ? -7.495 -2.915 -1.458 1.00 97.12 317 ALA A N 1
ATOM 2542 C CA . ALA A 1 317 ? -7.232 -3.050 -0.026 1.00 97.12 317 ALA A CA 1
ATOM 2543 C C . ALA A 1 317 ? -8.520 -3.388 0.751 1.00 97.12 317 ALA A C 1
ATOM 2545 O O . ALA A 1 317 ? -9.613 -3.039 0.295 1.00 97.12 317 ALA A O 1
ATOM 2546 N N . PRO A 1 318 ? -8.416 -4.015 1.939 1.00 97.56 318 PRO A N 1
ATOM 2547 C CA . PRO A 1 318 ? -9.560 -4.232 2.819 1.00 97.56 318 PRO A CA 1
ATOM 2548 C C . PRO A 1 318 ? -10.356 -2.945 3.072 1.00 97.56 318 PRO A C 1
ATOM 2550 O O . PRO A 1 318 ? -9.779 -1.889 3.350 1.00 97.56 318 PRO A O 1
ATOM 2553 N N . GLN A 1 319 ? -11.684 -3.035 2.980 1.00 96.75 319 GLN A N 1
ATOM 2554 C CA . GLN A 1 319 ? -12.597 -1.891 3.141 1.00 96.75 319 GLN A CA 1
ATOM 2555 C C . GLN A 1 319 ? -13.530 -2.014 4.353 1.00 96.75 319 GLN A C 1
ATOM 2557 O O . GLN A 1 319 ? -14.063 -1.006 4.827 1.00 96.75 319 GLN A O 1
ATOM 2562 N N . ILE A 1 320 ? -13.718 -3.237 4.846 1.00 96.94 320 ILE A N 1
ATOM 2563 C CA . ILE A 1 320 ? -14.497 -3.574 6.038 1.00 96.94 320 ILE A CA 1
ATOM 2564 C C . ILE A 1 320 ? -13.662 -4.465 6.957 1.00 96.94 320 ILE A C 1
ATOM 2566 O O . ILE A 1 320 ? -12.679 -5.078 6.532 1.00 96.94 320 ILE A O 1
ATOM 2570 N N . GLU A 1 321 ? -14.045 -4.537 8.224 1.00 97.31 321 GLU A N 1
ATOM 2571 C CA . GLU A 1 321 ? -13.365 -5.355 9.217 1.00 97.31 321 GLU A CA 1
ATOM 2572 C C . GLU A 1 321 ? -13.455 -6.849 8.855 1.00 97.31 321 GLU A C 1
ATOM 2574 O O . GLU A 1 321 ? -14.512 -7.350 8.475 1.00 97.31 321 GLU A O 1
ATOM 2579 N N . GLY A 1 322 ? -12.336 -7.571 8.967 1.00 96.81 322 GLY A N 1
ATOM 2580 C CA . GLY A 1 322 ? -12.267 -9.012 8.686 1.00 96.81 322 GLY A CA 1
ATOM 2581 C C . GLY A 1 322 ? -12.099 -9.385 7.209 1.00 96.81 322 GLY A C 1
ATOM 2582 O O . GLY A 1 322 ? 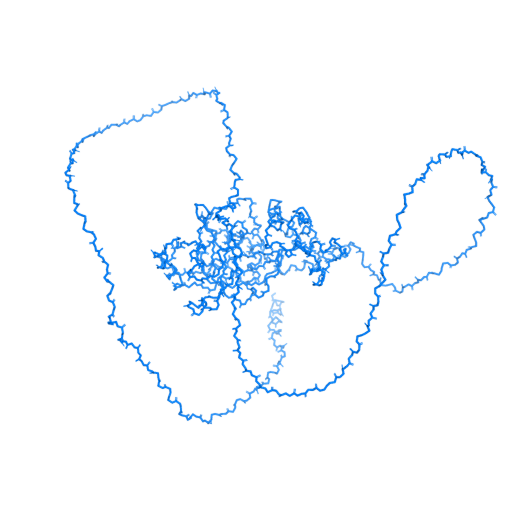-11.767 -10.537 6.911 1.00 96.81 322 GLY A O 1
ATOM 2583 N N . ALA A 1 323 ? -12.305 -8.444 6.280 1.00 97.62 323 ALA A N 1
ATOM 2584 C CA . ALA A 1 323 ? -12.159 -8.687 4.846 1.00 97.62 323 ALA A CA 1
ATOM 2585 C C . ALA A 1 323 ? -10.694 -8.777 4.447 1.00 97.62 323 ALA A C 1
ATOM 2587 O O . ALA A 1 323 ? -9.879 -7.952 4.838 1.00 97.62 323 ALA A O 1
ATOM 2588 N N . SER A 1 324 ? -10.360 -9.762 3.619 1.00 98.00 324 SER A N 1
ATOM 2589 C CA . SER A 1 324 ? -9.033 -9.811 3.006 1.00 98.00 324 SER A CA 1
ATOM 2590 C C . SER A 1 324 ? -8.990 -8.935 1.755 1.00 98.00 324 SER A C 1
ATOM 2592 O O . SER A 1 324 ? -10.022 -8.614 1.166 1.00 98.00 324 SER A O 1
ATOM 2594 N N . GLY A 1 325 ? -7.790 -8.545 1.341 1.00 97.75 325 GLY A N 1
ATOM 2595 C CA . GLY A 1 325 ? -7.596 -7.705 0.163 1.00 97.75 325 GLY A CA 1
ATOM 2596 C C . GLY A 1 325 ? -6.194 -7.832 -0.409 1.00 97.75 325 GLY A C 1
ATOM 2597 O O . GLY A 1 325 ? -5.431 -8.713 -0.014 1.00 97.75 325 GLY A O 1
ATOM 2598 N N . LEU A 1 326 ? -5.853 -6.944 -1.336 1.00 97.94 326 LEU A N 1
ATOM 2599 C CA . LEU A 1 326 ? -4.520 -6.831 -1.910 1.00 97.94 326 LEU A CA 1
ATOM 2600 C C . LEU A 1 326 ? -3.881 -5.484 -1.587 1.00 97.94 326 LEU A C 1
ATOM 2602 O O . LEU A 1 326 ? -4.549 -4.456 -1.478 1.00 97.94 326 LEU A O 1
ATOM 2606 N N . PHE A 1 327 ? -2.560 -5.509 -1.502 1.00 98.12 327 PHE A N 1
ATOM 2607 C CA . PHE A 1 327 ? -1.698 -4.341 -1.472 1.00 98.12 327 PHE A CA 1
ATOM 2608 C C . PHE A 1 327 ? -0.751 -4.398 -2.669 1.00 98.12 327 PHE A C 1
ATOM 2610 O O . PHE A 1 327 ? -0.162 -5.449 -2.924 1.00 98.12 327 PHE A O 1
ATOM 2617 N N . PHE A 1 328 ? -0.610 -3.292 -3.395 1.00 97.56 328 PHE A N 1
ATOM 2618 C CA . PHE A 1 328 ? 0.279 -3.177 -4.549 1.00 97.56 328 PHE A CA 1
ATOM 2619 C C . PHE A 1 328 ? 1.379 -2.152 -4.304 1.00 97.56 328 PHE A C 1
ATOM 2621 O O . PHE A 1 328 ? 1.114 -1.058 -3.816 1.00 97.56 328 PHE A O 1
ATOM 2628 N N . ASP A 1 329 ? 2.600 -2.467 -4.713 1.00 97.19 329 ASP A N 1
ATOM 2629 C CA . ASP A 1 329 ? 3.727 -1.533 -4.677 1.00 97.19 329 ASP A CA 1
ATOM 2630 C C . ASP A 1 329 ? 4.597 -1.770 -5.916 1.00 97.19 329 ASP A C 1
ATOM 2632 O O . ASP A 1 329 ? 4.769 -2.920 -6.330 1.00 97.19 329 ASP A O 1
ATOM 2636 N N . PRO A 1 330 ? 5.110 -0.732 -6.592 1.00 96.88 330 PRO A N 1
ATOM 2637 C CA . PRO A 1 330 ? 6.013 -0.952 -7.715 1.00 96.88 330 PRO A CA 1
ATOM 2638 C C . PRO A 1 330 ? 7.441 -1.322 -7.280 1.00 96.88 330 PRO A C 1
ATOM 2640 O O . PRO A 1 330 ? 8.292 -1.568 -8.140 1.00 96.88 330 PRO A O 1
ATOM 2643 N N . ASP A 1 331 ? 7.747 -1.304 -5.984 1.00 95.25 331 ASP A N 1
ATOM 2644 C CA . ASP A 1 331 ? 9.008 -1.786 -5.439 1.00 95.25 331 ASP A CA 1
ATOM 2645 C C . ASP A 1 331 ? 8.812 -3.035 -4.583 1.00 95.25 331 ASP A C 1
ATOM 2647 O O . ASP A 1 331 ? 7.720 -3.316 -4.093 1.00 95.25 331 ASP A O 1
ATOM 2651 N N . ASN A 1 332 ? 9.886 -3.801 -4.405 1.00 94.00 332 ASN A N 1
ATOM 2652 C CA . ASN A 1 332 ? 9.849 -4.949 -3.513 1.00 94.00 332 ASN A CA 1
ATOM 2653 C C . ASN A 1 332 ? 10.015 -4.483 -2.065 1.00 94.00 332 ASN A C 1
ATOM 2655 O O . ASN A 1 332 ? 11.073 -3.972 -1.696 1.00 94.00 332 ASN A O 1
ATOM 2659 N N . LEU A 1 333 ? 8.994 -4.680 -1.234 1.00 93.88 333 LEU A N 1
ATOM 2660 C CA . LEU A 1 333 ? 9.060 -4.327 0.180 1.00 93.88 333 LEU A CA 1
ATOM 2661 C C . LEU A 1 333 ? 9.715 -5.455 0.987 1.00 93.88 333 LEU A C 1
ATOM 2663 O O . LEU A 1 333 ? 9.065 -6.420 1.398 1.00 93.88 333 LEU A O 1
ATOM 2667 N N . ASP A 1 334 ? 11.016 -5.319 1.237 1.00 91.88 334 ASP A N 1
ATOM 2668 C CA . ASP A 1 334 ? 11.762 -6.260 2.072 1.00 91.88 334 ASP A CA 1
ATOM 2669 C C . ASP A 1 334 ? 11.164 -6.334 3.488 1.00 91.88 334 ASP A C 1
ATOM 2671 O O . ASP A 1 334 ? 10.892 -5.315 4.128 1.00 91.88 334 ASP A O 1
ATOM 2675 N N . ASN A 1 335 ? 11.009 -7.552 4.014 1.00 93.44 335 ASN A N 1
ATOM 2676 C CA . ASN A 1 335 ? 10.419 -7.830 5.334 1.00 93.44 335 ASN A CA 1
ATOM 2677 C C . ASN A 1 335 ? 8.958 -7.378 5.495 1.00 93.44 335 ASN A C 1
ATOM 2679 O O . ASN A 1 335 ? 8.492 -7.200 6.621 1.00 93.44 335 ASN A O 1
ATOM 2683 N N . PHE A 1 336 ? 8.228 -7.188 4.393 1.00 96.31 336 PHE A N 1
ATOM 2684 C CA . PHE A 1 336 ? 6.795 -6.918 4.465 1.00 96.31 336 PHE A CA 1
ATOM 2685 C C . PHE A 1 336 ? 5.996 -8.162 4.881 1.00 96.31 336 PHE A C 1
ATOM 2687 O O . PHE A 1 336 ? 4.975 -8.062 5.551 1.00 96.31 336 PHE A O 1
ATOM 2694 N N . THR A 1 337 ? 6.480 -9.358 4.542 1.00 96.81 337 THR A N 1
ATOM 2695 C CA . THR A 1 337 ? 5.883 -10.636 4.956 1.00 96.81 337 THR A CA 1
ATOM 2696 C C . THR A 1 337 ? 6.370 -11.099 6.327 1.00 96.81 337 THR A C 1
ATOM 2698 O O . THR A 1 337 ? 7.495 -10.804 6.725 1.00 96.81 337 THR A O 1
ATOM 2701 N N . GLY A 1 338 ? 5.565 -11.915 7.015 1.00 95.06 338 GLY A N 1
ATOM 2702 C CA . GLY A 1 338 ? 5.924 -12.479 8.327 1.00 95.06 338 GLY A CA 1
ATOM 2703 C C . GLY A 1 338 ? 5.763 -11.495 9.490 1.00 95.06 338 GLY A C 1
ATOM 2704 O O . GLY A 1 338 ? 6.246 -11.746 10.592 1.00 95.06 338 GLY A O 1
ATOM 2705 N N . VAL A 1 339 ? 5.087 -10.374 9.240 1.00 96.75 339 VAL A N 1
ATOM 2706 C CA . VAL A 1 339 ? 4.787 -9.327 10.214 1.00 96.75 339 VAL A CA 1
ATOM 2707 C C . VAL A 1 339 ? 3.276 -9.113 10.270 1.00 96.75 339 VAL A C 1
ATOM 2709 O O . VAL A 1 339 ? 2.600 -9.129 9.240 1.00 96.75 339 VAL A O 1
ATOM 2712 N N . THR A 1 340 ? 2.750 -8.883 11.474 1.00 98.12 340 THR A N 1
ATOM 2713 C CA . THR A 1 340 ? 1.354 -8.487 11.685 1.00 98.12 340 THR A CA 1
ATOM 2714 C C . THR A 1 340 ? 1.241 -6.966 11.752 1.00 98.12 340 THR A C 1
ATOM 2716 O O . THR A 1 340 ? 1.846 -6.326 12.613 1.00 98.12 340 THR A O 1
ATOM 2719 N N . TYR A 1 341 ? 0.435 -6.383 10.871 1.00 98.56 341 TYR A N 1
ATOM 2720 C CA . TYR A 1 341 ? 0.184 -4.950 10.784 1.00 98.56 341 TYR A CA 1
ATOM 2721 C C . TYR A 1 341 ? -1.160 -4.577 11.403 1.00 98.56 341 TYR A C 1
ATOM 2723 O O . TYR A 1 341 ? -2.170 -5.235 11.161 1.00 98.56 341 TYR A O 1
ATOM 2731 N N . LYS A 1 342 ? -1.193 -3.453 12.125 1.00 98.62 342 LYS A N 1
ATOM 2732 C CA . LYS A 1 342 ? -2.434 -2.751 12.463 1.00 98.62 342 LYS A CA 1
ATOM 2733 C C . LYS A 1 342 ? -2.900 -1.989 11.218 1.00 98.62 342 LYS A C 1
ATOM 2735 O O . LYS A 1 342 ? -2.307 -0.960 10.879 1.00 98.62 342 LYS A O 1
ATOM 2740 N N . LEU A 1 343 ? -3.901 -2.514 10.509 1.00 98.62 343 LEU A N 1
ATOM 2741 C CA . LEU A 1 343 ? -4.346 -1.962 9.228 1.00 98.62 343 LEU A CA 1
ATOM 2742 C C . LEU A 1 343 ? -5.428 -0.905 9.405 1.00 98.62 343 LEU A C 1
ATOM 2744 O O . LEU A 1 343 ? -6.438 -1.128 10.071 1.00 98.62 343 LEU A O 1
ATOM 2748 N N . PHE A 1 344 ? -5.226 0.230 8.747 1.00 98.56 344 PHE A N 1
ATOM 2749 C CA . PHE A 1 344 ? -6.177 1.323 8.650 1.00 98.56 344 PHE A CA 1
ATOM 2750 C C . PHE A 1 344 ? -6.502 1.596 7.187 1.00 98.56 344 PHE A C 1
ATOM 2752 O O . PHE A 1 344 ? -5.592 1.683 6.364 1.00 98.56 344 PHE A O 1
ATOM 2759 N N . THR A 1 345 ? -7.774 1.829 6.882 1.00 97.62 345 THR A N 1
ATOM 2760 C CA . THR A 1 345 ? -8.213 2.249 5.545 1.00 97.62 345 THR A CA 1
ATOM 2761 C C . THR A 1 345 ? -8.860 3.625 5.615 1.00 97.62 345 THR A C 1
ATOM 2763 O O . THR A 1 345 ? -9.579 3.941 6.568 1.00 97.62 345 THR A O 1
ATOM 2766 N N . ARG A 1 346 ? -8.584 4.471 4.618 1.00 96.81 346 ARG A N 1
ATOM 2767 C CA . ARG A 1 346 ? -9.210 5.793 4.499 1.00 96.81 346 ARG A CA 1
ATOM 2768 C C . ARG A 1 346 ? -10.670 5.651 4.065 1.00 96.81 346 ARG A C 1
ATOM 2770 O O . ARG A 1 346 ? -10.940 5.064 3.024 1.00 96.81 346 ARG A O 1
ATOM 2777 N N . LEU A 1 347 ? -11.597 6.220 4.835 1.00 93.81 347 LEU A N 1
ATOM 2778 C CA . LEU A 1 347 ? -13.027 6.238 4.505 1.00 93.81 347 LEU A CA 1
ATOM 2779 C C . LEU A 1 347 ? -13.450 7.511 3.772 1.00 93.81 347 LEU A C 1
ATOM 2781 O O . LEU A 1 347 ? -14.309 7.468 2.893 1.00 93.81 347 LEU A O 1
ATOM 2785 N N . ARG A 1 348 ? -12.873 8.656 4.151 1.00 89.31 348 ARG A N 1
ATOM 2786 C CA . ARG A 1 348 ? -13.212 9.971 3.594 1.00 89.31 348 ARG A CA 1
ATOM 2787 C C . ARG A 1 348 ? -11.958 10.799 3.387 1.00 89.31 348 ARG A C 1
ATOM 2789 O O . ARG A 1 348 ? -11.015 10.682 4.166 1.00 89.31 348 ARG A O 1
ATOM 2796 N N . THR A 1 349 ? -11.975 11.635 2.354 1.00 86.69 349 THR A N 1
ATOM 2797 C CA . THR A 1 349 ? -10.883 12.568 2.037 1.00 86.69 349 THR A CA 1
ATOM 2798 C C . THR A 1 349 ? -11.176 13.963 2.584 1.00 86.69 349 THR A C 1
ATOM 2800 O O . THR A 1 349 ? -10.310 14.551 3.217 1.00 86.69 349 THR A O 1
ATOM 2803 N N . THR A 1 350 ? -12.405 14.462 2.415 1.00 83.31 350 THR A N 1
ATOM 2804 C CA . THR A 1 350 ? -12.793 15.837 2.764 1.00 83.31 350 THR A CA 1
ATOM 2805 C C . THR A 1 350 ? -13.898 15.880 3.833 1.00 83.31 350 THR A C 1
ATOM 2807 O O . THR A 1 350 ? -14.735 14.972 3.888 1.00 83.31 350 THR A O 1
ATOM 2810 N N . PRO A 1 351 ? -13.934 16.918 4.697 1.00 82.94 351 PRO A N 1
ATOM 2811 C CA . PRO A 1 351 ? -12.966 18.019 4.810 1.00 82.94 351 PRO A CA 1
ATOM 2812 C C . PRO A 1 351 ? -11.677 17.636 5.554 1.00 82.94 351 PRO A C 1
ATOM 2814 O O . PRO A 1 351 ? -10.773 18.450 5.655 1.00 82.94 351 PRO A O 1
ATOM 2817 N N . ARG A 1 352 ? -11.606 16.434 6.136 1.00 86.69 352 ARG A N 1
ATOM 2818 C CA . ARG A 1 352 ? -10.385 15.879 6.728 1.00 86.69 352 ARG A CA 1
ATOM 2819 C C . ARG A 1 352 ? -10.324 14.396 6.422 1.00 86.69 352 ARG A C 1
ATOM 2821 O O . ARG A 1 352 ? -11.348 13.717 6.490 1.00 86.69 352 ARG A O 1
ATOM 2828 N N . ALA A 1 353 ? -9.122 13.896 6.155 1.00 88.00 353 ALA A N 1
ATOM 2829 C CA . ALA A 1 353 ? -8.925 12.477 5.925 1.00 88.00 353 ALA A CA 1
ATOM 2830 C C . ALA A 1 353 ? -9.244 11.657 7.191 1.00 88.00 353 ALA A C 1
ATOM 2832 O O . ALA A 1 353 ? -8.526 11.740 8.194 1.00 88.00 353 ALA A O 1
ATOM 2833 N N . GLU A 1 354 ? -10.301 10.849 7.122 1.00 95.12 354 GLU A N 1
ATOM 2834 C CA . GLU A 1 354 ? -10.770 9.974 8.202 1.00 95.12 354 GLU A CA 1
ATOM 2835 C C . GLU A 1 354 ? -10.406 8.518 7.901 1.00 95.12 354 GLU A C 1
ATOM 2837 O O . GLU A 1 354 ? -10.652 8.009 6.805 1.00 95.12 354 GLU A O 1
ATOM 2842 N N . TRP A 1 355 ? -9.808 7.854 8.886 1.00 97.50 355 TRP A N 1
ATOM 2843 C CA . TRP A 1 355 ? -9.256 6.508 8.788 1.00 97.50 355 TRP A CA 1
ATOM 2844 C C . TRP A 1 355 ? -9.898 5.600 9.823 1.00 97.50 355 TRP A C 1
ATOM 2846 O O . TRP A 1 355 ? -10.109 6.019 10.961 1.00 97.50 355 TRP A O 1
ATOM 2856 N N . THR A 1 356 ? -10.140 4.346 9.457 1.00 97.44 356 THR A N 1
ATOM 2857 C CA . THR A 1 356 ? -10.713 3.342 10.359 1.00 97.44 356 THR A CA 1
ATOM 2858 C C . THR A 1 356 ? -9.797 2.137 10.444 1.00 97.44 356 THR A C 1
ATOM 2860 O O . THR A 1 356 ? -9.304 1.653 9.428 1.00 97.44 356 THR A O 1
ATOM 2863 N N . TYR A 1 357 ? -9.562 1.676 11.671 1.00 98.31 357 TYR A N 1
ATOM 2864 C CA . TYR A 1 357 ? -8.850 0.436 11.955 1.00 98.31 357 TYR A CA 1
ATOM 2865 C C . TYR A 1 357 ? -9.717 -0.758 11.548 1.00 98.31 357 TYR A C 1
ATOM 2867 O O . TYR A 1 357 ? -10.830 -0.900 12.050 1.00 98.31 357 TYR A O 1
ATOM 2875 N N . LEU A 1 358 ? -9.212 -1.607 10.651 1.00 98.00 358 LEU A N 1
ATOM 2876 C CA . LEU A 1 358 ? -9.956 -2.759 10.130 1.00 98.00 358 LEU A CA 1
ATOM 2877 C C . LEU A 1 358 ? -9.557 -4.095 10.766 1.00 98.00 358 LEU A C 1
ATOM 2879 O O . LEU A 1 358 ? -10.224 -5.104 10.535 1.00 98.00 358 LEU A O 1
ATOM 2883 N N . GLY A 1 359 ? -8.470 -4.120 11.539 1.00 98.25 359 GLY A N 1
ATOM 2884 C CA . GLY A 1 359 ? -7.975 -5.319 12.210 1.00 98.25 359 GLY A CA 1
ATOM 2885 C C . GLY A 1 359 ? -6.468 -5.516 12.091 1.00 98.25 359 GLY A C 1
ATOM 2886 O O . GLY A 1 359 ? -5.721 -4.646 11.636 1.00 98.25 359 GLY A O 1
ATOM 2887 N N . ASP A 1 360 ? -6.040 -6.695 12.519 1.00 98.56 360 ASP A N 1
ATOM 2888 C CA . ASP A 1 360 ? -4.665 -7.169 12.454 1.00 98.56 360 ASP A CA 1
ATOM 2889 C C . ASP A 1 360 ? -4.494 -8.015 11.196 1.00 98.56 360 ASP A C 1
ATOM 2891 O O . ASP A 1 360 ? -5.282 -8.933 10.957 1.00 98.56 360 ASP A O 1
ATOM 2895 N N . TYR A 1 361 ? -3.491 -7.690 10.382 1.00 98.69 361 TYR A N 1
ATOM 2896 C CA . TYR A 1 361 ? -3.289 -8.302 9.072 1.00 98.69 361 TYR A CA 1
ATOM 2897 C C . TYR A 1 361 ? -1.881 -8.848 8.911 1.00 98.69 361 TYR A C 1
ATOM 2899 O O . TYR A 1 361 ? -0.910 -8.179 9.251 1.00 98.69 361 TYR A O 1
ATOM 2907 N N . GLU A 1 362 ? -1.773 -10.030 8.321 1.00 98.31 362 GLU A N 1
ATOM 2908 C CA . GLU A 1 362 ? -0.517 -10.552 7.793 1.00 98.31 362 GLU A CA 1
ATOM 2909 C C . GLU A 1 362 ? -0.456 -10.293 6.289 1.00 98.31 362 GLU A C 1
ATOM 2911 O O . GLU A 1 362 ? -1.441 -10.494 5.571 1.00 98.31 362 GLU A O 1
ATOM 2916 N N . ALA A 1 363 ? 0.705 -9.855 5.807 1.00 98.31 363 ALA A N 1
ATOM 2917 C CA . ALA A 1 363 ? 0.969 -9.764 4.380 1.00 98.31 363 ALA A CA 1
ATOM 2918 C C . ALA A 1 363 ? 1.597 -11.071 3.883 1.00 98.31 363 ALA A C 1
ATOM 2920 O O . ALA A 1 363 ? 2.628 -11.520 4.390 1.00 98.31 363 ALA A O 1
ATOM 2921 N N . ILE A 1 364 ? 0.978 -11.665 2.870 1.00 97.94 364 ILE A N 1
ATOM 2922 C CA . ILE A 1 364 ? 1.458 -12.857 2.174 1.00 97.94 364 ILE A CA 1
ATOM 2923 C C . ILE A 1 364 ? 1.912 -12.406 0.789 1.00 97.94 364 ILE A C 1
ATOM 2925 O O . ILE A 1 364 ? 1.128 -11.817 0.046 1.00 97.94 364 ILE A O 1
ATOM 2929 N N . GLU A 1 365 ? 3.173 -12.650 0.440 1.00 97.44 365 GLU A N 1
ATOM 2930 C CA . GLU A 1 365 ? 3.677 -12.328 -0.897 1.00 97.44 365 GLU A CA 1
ATOM 2931 C C . GLU A 1 365 ? 2.902 -13.124 -1.950 1.00 97.44 365 GLU A C 1
ATOM 2933 O O . GLU A 1 365 ? 2.787 -14.349 -1.878 1.00 97.44 365 GLU A O 1
ATOM 2938 N N . ALA A 1 366 ? 2.341 -12.406 -2.918 1.00 97.19 366 ALA A N 1
ATOM 2939 C CA . ALA A 1 366 ? 1.665 -12.983 -4.062 1.00 97.19 366 ALA A CA 1
ATOM 2940 C C . ALA A 1 366 ? 2.517 -12.780 -5.313 1.00 97.19 366 ALA A C 1
ATOM 2942 O O . ALA A 1 366 ? 3.447 -11.975 -5.348 1.00 97.19 366 ALA A O 1
ATOM 2943 N N . GLN A 1 367 ? 2.172 -13.497 -6.382 1.00 96.06 367 GLN A N 1
ATOM 2944 C CA . GLN A 1 367 ? 2.814 -13.252 -7.666 1.00 96.06 367 GLN A CA 1
ATOM 2945 C C . GLN A 1 367 ? 2.574 -11.793 -8.091 1.00 96.06 367 GLN A C 1
ATOM 2947 O O . GLN A 1 367 ? 1.411 -11.349 -8.086 1.00 96.06 367 GLN A O 1
ATOM 2952 N N . PRO A 1 368 ? 3.633 -11.056 -8.479 1.00 97.12 368 PRO A N 1
ATOM 2953 C CA . PRO A 1 368 ? 3.483 -9.732 -9.059 1.00 97.12 368 PRO A CA 1
ATOM 2954 C C . PRO A 1 368 ? 2.522 -9.751 -10.246 1.00 97.12 368 PRO A C 1
ATOM 2956 O O . PRO A 1 368 ? 2.257 -10.806 -10.831 1.00 97.12 368 PRO A O 1
ATOM 2959 N N . LEU A 1 369 ? 1.985 -8.592 -10.615 1.00 96.25 369 LEU A N 1
ATOM 2960 C CA . LEU A 1 369 ? 1.186 -8.490 -11.830 1.00 96.25 369 LEU A CA 1
ATOM 2961 C C . LEU A 1 369 ? 2.036 -8.914 -13.020 1.00 96.25 369 LEU A C 1
ATOM 2963 O O . LEU A 1 369 ? 3.074 -8.313 -13.312 1.00 96.25 369 LEU A O 1
ATOM 2967 N N . SER A 1 370 ? 1.576 -9.952 -13.712 1.00 95.56 370 SER A N 1
ATOM 2968 C CA . SER A 1 370 ? 2.202 -10.344 -14.965 1.00 95.56 370 SER A CA 1
ATOM 2969 C C . SER A 1 370 ? 2.024 -9.238 -16.005 1.00 95.56 370 SER A C 1
ATOM 2971 O O . SER A 1 370 ? 1.106 -8.416 -15.939 1.00 95.56 370 SER A O 1
ATOM 2973 N N . LYS A 1 371 ? 2.870 -9.25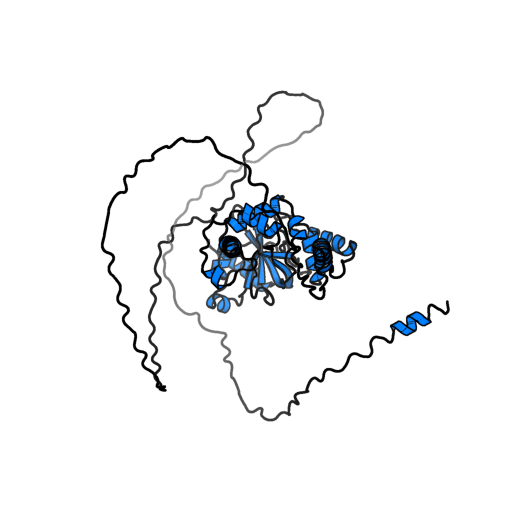6 -17.034 1.00 96.31 371 LYS A N 1
ATOM 2974 C CA . LYS A 1 371 ? 2.723 -8.371 -18.194 1.00 96.31 371 LYS A CA 1
ATOM 2975 C C . LYS A 1 371 ? 1.332 -8.477 -18.829 1.00 96.31 371 LYS A C 1
ATOM 2977 O O . LYS A 1 371 ? 0.804 -7.474 -19.300 1.00 96.31 371 LYS A O 1
ATOM 2982 N N . ALA A 1 372 ? 0.759 -9.680 -18.887 1.00 94.75 372 ALA A N 1
ATOM 2983 C CA . ALA A 1 372 ? -0.577 -9.894 -19.437 1.00 94.75 372 ALA A CA 1
ATOM 2984 C C . ALA A 1 372 ? -1.643 -9.226 -18.557 1.00 94.75 372 ALA A C 1
ATOM 2986 O O . ALA A 1 372 ? -2.380 -8.381 -19.054 1.00 94.75 372 ALA A O 1
ATOM 2987 N N . GLU A 1 373 ? -1.630 -9.495 -17.247 1.00 95.31 373 GLU A N 1
ATOM 2988 C CA . GLU A 1 373 ? -2.567 -8.890 -16.288 1.00 95.31 373 GLU A CA 1
ATOM 2989 C C . GLU A 1 373 ? -2.470 -7.360 -16.266 1.00 95.31 373 GLU A C 1
ATOM 2991 O O . GLU A 1 373 ? -3.490 -6.678 -16.214 1.00 95.31 373 GLU A O 1
ATOM 2996 N N . TRP A 1 374 ? -1.257 -6.800 -16.341 1.00 96.38 374 TRP A N 1
ATOM 2997 C CA . TRP A 1 374 ? -1.062 -5.355 -16.466 1.00 96.38 374 TRP A CA 1
ATOM 2998 C C . TRP A 1 374 ? -1.671 -4.805 -17.762 1.00 96.38 374 TRP A C 1
ATOM 3000 O O . TRP A 1 374 ? -2.350 -3.777 -17.763 1.00 96.38 374 TRP A O 1
ATOM 3010 N N . ASN A 1 375 ? -1.443 -5.491 -18.883 1.00 95.69 375 ASN A N 1
ATOM 3011 C CA . ASN A 1 375 ? -1.947 -5.048 -20.177 1.00 95.69 375 ASN A CA 1
ATOM 3012 C C . ASN A 1 375 ? -3.474 -5.141 -20.289 1.00 95.69 375 ASN A C 1
ATOM 3014 O O . ASN A 1 375 ? -4.054 -4.332 -21.015 1.00 95.69 375 ASN A O 1
ATOM 3018 N N . GLU A 1 376 ? -4.096 -6.055 -19.543 1.00 94.31 376 GLU A N 1
ATOM 3019 C CA . GLU A 1 376 ? -5.549 -6.192 -19.396 1.00 94.31 376 GLU A CA 1
ATOM 3020 C C . GLU A 1 376 ? -6.188 -5.067 -18.569 1.00 94.31 376 GLU A C 1
ATOM 3022 O O . GLU A 1 376 ? -7.386 -4.833 -18.709 1.00 94.31 376 GLU A O 1
ATOM 3027 N N . GLN A 1 377 ? -5.418 -4.333 -17.754 1.00 94.69 377 GLN A N 1
ATOM 3028 C CA . GLN A 1 377 ? -5.967 -3.202 -17.001 1.00 94.69 377 GLN A CA 1
ATOM 3029 C C . GLN A 1 377 ? -6.449 -2.085 -17.931 1.00 94.69 377 GLN A C 1
ATOM 3031 O O . GLN A 1 377 ? -5.914 -1.861 -19.024 1.00 94.69 377 GLN A O 1
ATOM 3036 N N . GLU A 1 378 ? -7.422 -1.309 -17.463 1.00 94.06 378 GLU A N 1
ATOM 3037 C CA . GLU A 1 378 ? -7.892 -0.145 -18.200 1.00 94.06 378 GLU A CA 1
ATOM 3038 C C . GLU A 1 378 ? -6.786 0.904 -18.372 1.00 94.06 378 GLU A C 1
ATOM 3040 O O . GLU A 1 378 ? -5.957 1.146 -17.490 1.00 94.06 378 GLU A O 1
ATOM 3045 N N . GLY A 1 379 ? -6.793 1.603 -19.511 1.00 94.94 379 GLY A N 1
ATOM 3046 C CA . GLY A 1 379 ? -5.790 2.633 -19.794 1.00 94.94 379 GLY A CA 1
ATOM 3047 C C . GLY A 1 379 ? -5.762 3.767 -18.757 1.00 94.94 379 GLY A C 1
ATOM 3048 O O . GLY A 1 379 ? -4.709 4.367 -18.550 1.00 94.94 379 GLY A O 1
ATOM 3049 N N . LYS A 1 380 ? -6.889 4.056 -18.086 1.00 94.06 380 LYS A N 1
ATOM 3050 C CA . LYS A 1 380 ? -6.955 5.049 -16.999 1.00 94.06 380 LYS A CA 1
ATOM 3051 C C . LYS A 1 380 ? -6.142 4.606 -15.778 1.00 94.06 380 LYS A C 1
ATOM 3053 O O . LYS A 1 380 ? -5.316 5.383 -15.301 1.00 94.06 380 LYS A O 1
ATOM 3058 N N . VAL A 1 381 ? -6.291 3.348 -15.353 1.00 94.06 381 VAL A N 1
ATOM 3059 C CA . VAL A 1 381 ? -5.534 2.746 -14.243 1.00 94.06 381 VAL A CA 1
ATOM 3060 C C . VAL A 1 381 ? -4.034 2.801 -14.519 1.00 94.06 381 VAL A C 1
ATOM 3062 O O . VAL A 1 381 ? -3.270 3.299 -13.689 1.00 94.06 381 VAL A O 1
ATOM 3065 N N . LYS A 1 382 ? -3.611 2.381 -15.718 1.00 96.12 382 LYS A N 1
ATOM 3066 C CA . LYS A 1 382 ? -2.192 2.392 -16.104 1.00 96.12 382 LYS A CA 1
ATOM 3067 C C . LYS A 1 382 ? -1.596 3.796 -16.098 1.00 96.12 382 LYS A C 1
ATOM 3069 O O . LYS A 1 382 ? -0.516 4.004 -15.547 1.00 96.12 382 LYS A O 1
ATOM 3074 N N . ARG A 1 383 ? -2.305 4.775 -16.678 1.00 96.25 383 ARG A N 1
ATOM 3075 C CA . ARG A 1 383 ? -1.870 6.182 -16.688 1.00 96.25 383 ARG A CA 1
ATOM 3076 C C . ARG A 1 383 ? -1.779 6.757 -15.282 1.00 96.25 383 ARG A C 1
ATOM 3078 O O . ARG A 1 383 ? -0.803 7.435 -14.986 1.00 96.25 383 ARG A O 1
ATOM 3085 N N . LYS A 1 384 ? -2.751 6.474 -14.413 1.00 95.38 384 LYS A N 1
ATOM 3086 C CA . LYS A 1 384 ? -2.736 6.968 -13.034 1.00 95.38 384 LYS A CA 1
ATOM 3087 C C . LYS A 1 384 ? -1.547 6.408 -12.252 1.00 95.38 384 LYS A C 1
ATOM 3089 O O . LYS A 1 384 ? -0.795 7.198 -11.692 1.00 95.38 384 LYS A O 1
ATOM 3094 N N . TRP A 1 385 ? -1.293 5.099 -12.305 1.00 97.00 385 TRP A N 1
ATOM 3095 C CA . TRP A 1 385 ? -0.085 4.511 -11.709 1.00 97.00 385 TRP A CA 1
ATOM 3096 C C . TRP A 1 385 ? 1.201 5.118 -12.276 1.00 97.00 385 TRP A C 1
ATOM 3098 O O . TRP A 1 385 ? 2.084 5.504 -11.515 1.00 97.00 385 TRP A O 1
ATOM 3108 N N . ALA A 1 386 ? 1.302 5.257 -13.600 1.00 97.50 386 ALA A N 1
ATOM 3109 C CA . ALA A 1 386 ? 2.479 5.839 -14.235 1.00 97.50 386 ALA A CA 1
ATOM 3110 C C . ALA A 1 386 ? 2.712 7.304 -13.824 1.00 97.50 386 ALA A C 1
ATOM 3112 O O . ALA A 1 386 ? 3.849 7.688 -13.551 1.00 97.50 386 ALA A O 1
ATOM 3113 N N . ASN A 1 387 ? 1.646 8.103 -13.726 1.00 96.69 387 ASN A N 1
ATOM 3114 C CA . ASN A 1 387 ? 1.703 9.483 -13.248 1.00 96.69 387 ASN A CA 1
ATOM 3115 C C . ASN A 1 387 ? 2.174 9.541 -11.797 1.00 96.69 387 ASN A C 1
ATOM 3117 O O . ASN A 1 387 ? 3.137 10.241 -11.504 1.00 96.69 387 ASN A O 1
ATOM 3121 N N . MET A 1 388 ? 1.564 8.746 -10.917 1.00 95.62 388 MET A N 1
ATOM 3122 C CA . MET A 1 388 ? 1.945 8.684 -9.508 1.00 95.62 388 MET A CA 1
ATOM 3123 C C . MET A 1 388 ? 3.407 8.255 -9.330 1.00 95.62 388 MET A C 1
ATOM 3125 O O . MET A 1 388 ? 4.165 8.900 -8.618 1.00 95.62 388 MET A O 1
ATOM 3129 N N . ILE A 1 389 ? 3.861 7.224 -10.045 1.00 96.88 389 ILE A N 1
ATOM 3130 C CA . ILE A 1 389 ? 5.270 6.803 -10.018 1.00 96.88 389 ILE A CA 1
ATOM 3131 C C . ILE A 1 389 ? 6.187 7.899 -10.581 1.00 96.88 389 ILE A C 1
ATOM 3133 O O . ILE A 1 389 ? 7.342 8.005 -10.174 1.00 96.88 389 ILE A O 1
ATOM 3137 N N . SER A 1 390 ? 5.711 8.728 -11.511 1.00 97.31 390 SER A N 1
ATOM 3138 C CA . SER A 1 390 ? 6.491 9.829 -12.081 1.00 97.31 390 SER A CA 1
ATOM 3139 C C . SER A 1 390 ? 6.658 11.002 -11.112 1.00 97.31 390 SER A C 1
ATOM 3141 O O . SER A 1 390 ? 7.706 11.653 -11.148 1.00 97.31 390 SER A O 1
ATOM 3143 N N . THR A 1 391 ? 5.648 11.292 -10.289 1.00 95.81 391 THR A N 1
ATOM 3144 C CA . THR A 1 391 ? 5.587 12.499 -9.447 1.00 95.81 391 THR A CA 1
ATOM 3145 C C . THR A 1 391 ? 5.951 12.235 -7.994 1.00 95.81 391 THR A C 1
ATOM 3147 O O . THR A 1 391 ? 6.625 13.052 -7.371 1.00 95.81 391 THR A O 1
ATOM 3150 N N . GLU A 1 392 ? 5.549 11.089 -7.451 1.00 94.38 392 GLU A N 1
ATOM 3151 C CA . GLU A 1 392 ? 5.629 10.825 -6.021 1.00 94.38 392 GLU A CA 1
ATOM 3152 C C . GLU A 1 392 ? 7.026 10.379 -5.579 1.00 94.38 392 GLU A C 1
ATOM 3154 O O . GLU A 1 392 ? 7.760 9.695 -6.303 1.00 94.38 392 GLU A O 1
ATOM 3159 N N . GLY A 1 393 ? 7.397 10.719 -4.341 1.00 93.38 393 GLY A N 1
ATOM 3160 C CA . GLY A 1 393 ? 8.692 10.345 -3.763 1.00 93.38 393 GLY A CA 1
ATOM 3161 C C . GLY A 1 393 ? 8.908 8.828 -3.704 1.00 93.38 393 GLY A C 1
ATOM 3162 O O . GLY A 1 393 ? 9.996 8.348 -4.022 1.00 93.38 393 GLY A O 1
ATOM 3163 N N . TRP A 1 394 ? 7.860 8.059 -3.392 1.00 93.69 394 TRP A N 1
ATOM 3164 C CA . TRP A 1 394 ? 7.914 6.592 -3.345 1.00 93.69 394 TRP A CA 1
ATOM 3165 C C . TRP A 1 394 ? 8.111 5.945 -4.726 1.00 93.69 394 TRP A C 1
ATOM 3167 O O . TRP A 1 394 ? 8.582 4.818 -4.804 1.00 93.69 394 TRP A O 1
ATOM 3177 N N . GLY A 1 395 ? 7.857 6.666 -5.825 1.00 96.00 395 GLY A N 1
ATOM 3178 C CA . GLY A 1 395 ? 8.159 6.205 -7.186 1.00 96.00 395 GLY A CA 1
ATOM 3179 C C . GLY A 1 395 ? 9.653 6.238 -7.551 1.00 96.00 395 GLY A C 1
ATOM 3180 O O . GLY A 1 395 ? 10.043 5.755 -8.617 1.00 96.00 395 GLY A O 1
ATOM 3181 N N . SER A 1 396 ? 10.507 6.792 -6.679 1.00 96.44 396 SER A N 1
ATOM 3182 C CA . SER A 1 396 ? 11.953 6.952 -6.904 1.00 96.44 396 SER A CA 1
ATOM 3183 C C . SER A 1 396 ? 12.675 5.670 -7.349 1.00 96.44 396 SER A C 1
ATOM 3185 O O . SER A 1 396 ? 13.417 5.728 -8.339 1.00 96.44 396 SER A O 1
ATOM 3187 N N . PRO A 1 397 ? 12.476 4.500 -6.705 1.00 96.75 397 PRO A N 1
ATOM 3188 C CA . PRO A 1 397 ? 13.183 3.276 -7.083 1.00 96.75 397 PRO A CA 1
ATOM 3189 C C . PRO A 1 397 ? 12.920 2.868 -8.538 1.00 96.75 397 PRO A C 1
ATOM 3191 O O . PRO A 1 397 ? 13.861 2.576 -9.282 1.00 96.75 397 PRO A O 1
ATOM 3194 N N . VAL A 1 398 ? 11.664 2.949 -8.983 1.00 97.69 398 VAL A N 1
ATOM 3195 C CA . VAL A 1 398 ? 11.245 2.632 -10.357 1.00 97.69 398 VAL A CA 1
ATOM 3196 C C . VAL A 1 398 ? 11.899 3.583 -11.356 1.00 97.69 398 VAL A C 1
ATOM 3198 O O . VAL A 1 398 ? 12.513 3.146 -12.334 1.00 97.69 398 VAL A O 1
ATOM 3201 N N . ARG A 1 399 ? 11.836 4.896 -11.094 1.00 98.00 399 ARG A N 1
ATOM 3202 C CA . ARG A 1 399 ? 12.450 5.912 -11.964 1.00 98.00 399 ARG A CA 1
ATOM 3203 C C . ARG A 1 399 ? 13.957 5.711 -12.095 1.00 98.00 399 ARG A C 1
ATOM 3205 O O . ARG A 1 399 ? 14.496 5.820 -13.201 1.00 98.00 399 ARG A O 1
ATOM 3212 N N . LYS A 1 400 ? 14.653 5.351 -11.010 1.00 97.38 400 LYS A N 1
ATOM 3213 C CA . LYS A 1 400 ? 16.087 5.011 -11.056 1.00 97.38 400 LYS A CA 1
ATOM 3214 C C . LYS A 1 400 ? 16.351 3.790 -11.928 1.00 97.38 400 LYS A C 1
ATOM 3216 O O . LYS A 1 400 ? 17.239 3.852 -12.781 1.00 97.38 400 LYS A O 1
ATOM 3221 N N . ARG A 1 401 ? 15.581 2.705 -11.768 1.00 98.00 401 ARG A N 1
ATOM 3222 C CA . ARG A 1 401 ? 15.725 1.494 -12.596 1.00 98.00 401 ARG A CA 1
ATOM 3223 C C . ARG A 1 401 ? 15.546 1.810 -14.080 1.00 98.00 401 ARG A C 1
ATOM 3225 O O . ARG A 1 401 ? 16.411 1.451 -14.879 1.00 98.00 401 ARG A O 1
ATOM 3232 N N . ILE A 1 402 ? 14.498 2.549 -14.446 1.00 98.06 402 ILE A N 1
ATOM 3233 C CA . ILE A 1 402 ? 14.243 2.966 -15.837 1.00 98.06 402 ILE A CA 1
ATOM 3234 C C . ILE A 1 402 ? 15.386 3.843 -16.367 1.00 98.06 402 ILE A C 1
ATOM 3236 O O . ILE A 1 402 ? 15.926 3.580 -17.445 1.00 98.06 402 ILE A O 1
ATOM 3240 N N . SER A 1 403 ? 15.820 4.834 -15.586 1.00 97.75 403 SER A N 1
ATOM 3241 C CA . SER A 1 403 ? 16.923 5.729 -15.955 1.00 97.75 403 SER A CA 1
ATOM 3242 C C . SER A 1 403 ? 18.232 4.971 -16.193 1.00 97.75 403 SER A C 1
ATOM 3244 O O . SER A 1 403 ? 18.936 5.243 -17.168 1.00 97.75 403 SER A O 1
ATOM 3246 N N . VAL A 1 404 ? 18.559 3.992 -15.342 1.00 97.75 404 VAL A N 1
ATOM 3247 C CA . VAL A 1 404 ? 19.747 3.143 -15.501 1.00 97.75 404 VAL A CA 1
ATOM 3248 C C . VAL A 1 404 ? 19.648 2.299 -16.768 1.00 97.75 404 VAL A C 1
ATOM 3250 O O . VAL A 1 404 ? 20.592 2.307 -17.561 1.00 97.75 404 VAL A O 1
ATOM 3253 N N . ARG A 1 405 ? 18.514 1.626 -17.019 1.00 97.88 405 ARG A N 1
ATOM 3254 C CA . ARG A 1 405 ? 18.334 0.831 -18.249 1.00 97.88 405 ARG A CA 1
ATOM 3255 C C . ARG A 1 405 ? 18.529 1.690 -19.499 1.00 97.88 405 ARG A C 1
ATOM 3257 O O . ARG A 1 405 ? 19.242 1.283 -20.414 1.00 97.88 405 ARG A O 1
ATOM 3264 N N . LYS A 1 406 ? 17.986 2.913 -19.503 1.00 96.81 406 LYS A N 1
ATOM 3265 C CA . LYS A 1 406 ? 18.152 3.892 -20.590 1.00 96.81 406 LYS A CA 1
ATOM 3266 C C . LYS A 1 406 ? 19.610 4.335 -20.761 1.00 96.81 406 LYS A C 1
ATOM 3268 O O . LYS A 1 406 ? 20.120 4.328 -21.880 1.00 96.81 406 LYS A O 1
ATOM 3273 N N . LYS A 1 407 ? 20.297 4.689 -19.668 1.00 96.81 407 LYS A N 1
ATOM 3274 C CA . LYS A 1 407 ? 21.679 5.204 -19.684 1.00 96.81 407 LYS A CA 1
ATOM 3275 C C . LYS A 1 407 ? 22.709 4.142 -20.074 1.00 96.81 407 LYS A C 1
ATOM 3277 O O . LYS A 1 407 ? 23.603 4.426 -20.864 1.00 96.81 407 LYS A O 1
ATOM 3282 N N . TYR A 1 408 ? 22.588 2.933 -19.531 1.00 96.69 408 TYR A N 1
ATOM 3283 C CA . TYR A 1 408 ? 23.580 1.863 -19.690 1.00 96.69 408 TYR A CA 1
ATOM 3284 C C . TYR A 1 408 ? 23.178 0.801 -20.721 1.00 96.69 408 TYR A C 1
ATOM 3286 O O . TYR A 1 408 ? 23.938 -0.137 -20.945 1.00 96.69 408 TYR A O 1
ATOM 3294 N N . ARG A 1 409 ? 22.001 0.934 -21.353 1.00 96.44 409 ARG A N 1
ATOM 3295 C CA . ARG A 1 409 ? 21.443 -0.036 -22.316 1.00 96.44 409 ARG A CA 1
ATOM 3296 C C . ARG A 1 409 ? 21.439 -1.469 -21.765 1.00 96.44 409 ARG A C 1
ATOM 3298 O O . ARG A 1 409 ? 21.757 -2.420 -22.476 1.00 96.44 409 ARG A O 1
ATOM 3305 N N . CYS A 1 410 ? 21.103 -1.618 -20.484 1.00 96.06 410 CYS A N 1
ATOM 3306 C CA . CYS A 1 410 ? 21.082 -2.898 -19.779 1.00 96.06 410 CYS A CA 1
ATOM 3307 C C . CYS A 1 410 ? 19.647 -3.338 -19.450 1.00 96.06 410 CYS A C 1
ATOM 3309 O O . CYS A 1 410 ? 18.750 -2.510 -19.311 1.00 96.06 410 CYS A O 1
ATOM 3311 N N . ARG A 1 411 ? 19.428 -4.654 -19.307 1.00 94.31 411 ARG A N 1
ATOM 3312 C CA . ARG A 1 411 ? 18.119 -5.218 -18.918 1.00 94.31 411 ARG A CA 1
ATOM 3313 C C . ARG A 1 411 ? 17.913 -5.235 -17.402 1.00 94.31 411 ARG A C 1
ATOM 3315 O O . ARG A 1 411 ? 16.827 -4.928 -16.922 1.00 94.31 411 ARG A O 1
ATOM 3322 N N . LYS A 1 412 ? 18.953 -5.608 -16.651 1.00 95.69 412 LYS A N 1
ATOM 3323 C CA . LYS A 1 412 ? 18.947 -5.684 -15.184 1.00 95.69 412 LYS A CA 1
ATOM 3324 C C . LYS A 1 412 ? 19.992 -4.711 -14.624 1.00 95.69 412 LYS A C 1
ATOM 3326 O O . LYS A 1 412 ? 21.182 -5.004 -14.740 1.00 95.69 412 LYS A O 1
ATOM 3331 N N . PRO A 1 413 ? 19.568 -3.559 -14.077 1.00 96.81 413 PRO A N 1
ATOM 3332 C CA . PRO A 1 413 ? 20.440 -2.632 -13.358 1.00 96.81 413 PRO A CA 1
ATOM 3333 C C . PRO A 1 413 ? 21.232 -3.317 -12.237 1.00 96.81 413 PRO A C 1
ATOM 3335 O O . PRO A 1 413 ? 20.664 -4.103 -11.480 1.00 96.81 413 PRO A O 1
ATOM 3338 N N . THR A 1 414 ? 22.519 -2.999 -12.088 1.00 97.44 414 THR A N 1
ATOM 3339 C CA . THR A 1 414 ? 23.292 -3.386 -10.893 1.00 97.44 414 THR A CA 1
ATOM 3340 C C . THR A 1 414 ? 23.109 -2.363 -9.768 1.00 97.44 414 THR A C 1
ATOM 3342 O O . THR A 1 414 ? 22.792 -1.198 -10.017 1.00 97.44 414 THR A O 1
ATOM 3345 N N . GLN A 1 415 ? 23.354 -2.766 -8.516 1.00 96.44 415 GLN A N 1
ATOM 3346 C CA . GLN A 1 415 ? 23.276 -1.855 -7.363 1.00 96.44 415 GLN A CA 1
ATOM 3347 C C . GLN A 1 415 ? 24.243 -0.665 -7.488 1.00 96.44 415 GLN A C 1
ATOM 3349 O O . GLN A 1 415 ? 23.896 0.460 -7.138 1.00 96.44 415 GLN A O 1
ATOM 3354 N N . GLU A 1 416 ? 25.434 -0.876 -8.051 1.00 96.88 416 GLU A N 1
ATOM 3355 C CA . GLU A 1 416 ? 26.390 0.204 -8.334 1.00 96.88 416 GLU A CA 1
ATOM 3356 C C . GLU A 1 416 ? 25.851 1.194 -9.372 1.00 96.88 416 GLU A C 1
ATOM 3358 O O . GLU A 1 416 ? 25.965 2.406 -9.198 1.00 96.88 416 GLU A O 1
ATOM 3363 N N . GLN A 1 417 ? 25.206 0.701 -10.434 1.00 96.88 417 GLN A N 1
ATOM 3364 C CA . GLN A 1 417 ? 24.584 1.564 -11.438 1.00 96.88 417 GLN A CA 1
ATOM 3365 C C . GLN A 1 417 ? 23.434 2.387 -10.845 1.00 96.88 417 GLN A C 1
ATOM 3367 O O . GLN A 1 417 ? 23.321 3.570 -11.160 1.00 96.88 417 GLN A O 1
ATOM 3372 N N . LEU A 1 418 ? 22.617 1.791 -9.968 1.00 96.56 418 LEU A N 1
ATOM 3373 C CA . LEU A 1 418 ? 21.521 2.483 -9.279 1.00 96.56 418 LEU A CA 1
ATOM 3374 C C . LEU A 1 418 ? 22.029 3.587 -8.341 1.00 96.56 418 LEU A C 1
ATOM 3376 O O . LEU A 1 418 ? 21.434 4.662 -8.299 1.00 96.56 418 LEU A O 1
ATOM 3380 N N . LYS A 1 419 ? 23.150 3.363 -7.641 1.00 95.94 419 LYS A N 1
ATOM 3381 C CA . LYS A 1 419 ? 23.799 4.382 -6.792 1.00 95.94 419 LYS A CA 1
ATOM 3382 C C . LYS A 1 419 ? 24.339 5.571 -7.596 1.00 95.94 419 LYS A C 1
ATOM 3384 O O . LYS A 1 419 ? 24.333 6.693 -7.104 1.00 95.94 419 LYS A O 1
ATOM 3389 N N . ASN A 1 420 ? 24.764 5.336 -8.838 1.00 95.75 420 ASN A N 1
ATOM 3390 C CA . ASN A 1 420 ? 25.366 6.347 -9.715 1.00 95.75 420 ASN A CA 1
ATOM 3391 C C . ASN A 1 420 ? 24.348 7.208 -10.487 1.00 95.75 420 ASN A C 1
ATOM 3393 O O . ASN A 1 420 ? 24.742 8.075 -11.275 1.00 95.75 420 ASN A O 1
ATOM 3397 N N . VAL A 1 421 ? 23.047 6.963 -10.319 1.00 95.81 421 VAL A N 1
ATOM 3398 C CA . VAL A 1 421 ? 21.986 7.731 -10.977 1.00 95.81 421 VAL A CA 1
ATOM 3399 C C . VAL A 1 421 ? 21.203 8.525 -9.938 1.00 95.81 421 VAL A C 1
ATOM 3401 O O . VAL A 1 421 ? 20.590 7.975 -9.026 1.00 95.81 421 VAL A O 1
ATOM 3404 N N . SER A 1 422 ? 21.219 9.848 -10.100 1.00 94.38 422 SER A N 1
ATOM 3405 C CA . SER A 1 422 ? 20.363 10.757 -9.340 1.00 94.38 422 SER A CA 1
ATOM 3406 C C . SER A 1 422 ? 18.919 10.604 -9.814 1.00 94.38 422 SER A C 1
ATOM 3408 O O . SER A 1 422 ? 18.652 10.656 -11.015 1.00 94.38 422 SER A O 1
ATOM 3410 N N . ASP A 1 423 ? 17.998 10.423 -8.871 1.00 92.31 423 ASP A N 1
ATOM 3411 C CA . ASP A 1 423 ? 16.569 10.509 -9.150 1.00 92.31 423 ASP A CA 1
ATOM 3412 C C . ASP A 1 423 ? 16.154 11.976 -9.153 1.00 92.31 423 ASP A C 1
ATOM 3414 O O . ASP A 1 423 ? 16.010 12.599 -8.103 1.00 92.31 423 ASP A O 1
ATOM 3418 N N . LYS A 1 424 ? 16.024 12.539 -10.351 1.00 89.38 424 LYS A N 1
ATOM 3419 C CA . LYS A 1 424 ? 15.433 13.859 -10.546 1.00 89.38 424 LYS A CA 1
ATOM 3420 C C . LYS A 1 424 ? 13.989 13.652 -10.977 1.00 89.38 424 LYS A C 1
ATOM 3422 O O . LYS A 1 424 ? 13.751 13.041 -12.020 1.00 89.38 424 LYS A O 1
ATOM 3427 N N . VAL A 1 425 ? 13.045 14.168 -10.192 1.00 85.00 425 VAL A N 1
ATOM 3428 C CA . VAL A 1 425 ? 11.622 14.177 -10.557 1.00 85.00 425 VAL A CA 1
ATOM 3429 C C . VAL A 1 425 ? 11.473 14.786 -11.957 1.00 85.00 425 VAL A C 1
ATOM 3431 O O . VAL A 1 425 ? 12.074 15.817 -12.257 1.00 85.00 425 VAL A O 1
ATOM 3434 N N . GLY A 1 426 ? 10.744 14.096 -12.838 1.00 86.44 426 GLY A N 1
ATOM 3435 C CA . GLY A 1 426 ? 10.560 14.480 -14.244 1.00 86.44 426 GLY A CA 1
ATOM 3436 C C . GLY A 1 426 ? 11.643 14.011 -15.229 1.00 86.44 426 GLY A C 1
ATOM 3437 O O . GLY A 1 426 ? 11.458 14.167 -16.432 1.00 86.44 426 GLY A O 1
ATOM 3438 N N . ALA A 1 427 ? 12.750 13.404 -14.777 1.00 93.50 427 ALA A N 1
ATOM 3439 C CA . ALA A 1 427 ? 13.756 12.838 -15.691 1.00 93.50 427 ALA A CA 1
ATOM 3440 C C . ALA A 1 427 ? 13.272 11.573 -16.421 1.00 93.50 427 ALA A C 1
ATOM 3442 O O . ALA A 1 427 ? 13.748 11.275 -17.518 1.00 93.50 427 ALA A O 1
ATOM 3443 N N . VAL A 1 428 ? 12.343 10.845 -15.797 1.00 97.44 428 VAL A N 1
ATOM 3444 C CA . VAL A 1 428 ? 11.585 9.750 -16.405 1.00 97.44 428 VAL A CA 1
ATOM 3445 C C . VAL A 1 428 ? 10.143 10.206 -16.516 1.00 97.44 428 VAL A C 1
ATOM 3447 O O . VAL A 1 428 ? 9.558 10.600 -15.507 1.00 97.44 428 VAL A O 1
ATOM 3450 N N . THR A 1 429 ? 9.582 10.174 -17.722 1.00 97.81 429 THR A N 1
ATOM 3451 C CA . THR A 1 429 ? 8.195 10.604 -17.943 1.00 97.81 429 THR A CA 1
ATOM 3452 C C . THR A 1 429 ? 7.197 9.497 -17.601 1.00 97.81 429 THR A C 1
ATOM 3454 O O . THR A 1 429 ? 7.531 8.309 -17.635 1.00 97.81 429 THR A O 1
ATOM 3457 N N . ALA A 1 430 ? 5.939 9.866 -17.343 1.00 97.94 430 ALA A N 1
ATOM 3458 C CA . ALA A 1 430 ? 4.854 8.900 -17.169 1.00 97.94 430 ALA A CA 1
ATOM 3459 C C . ALA A 1 430 ? 4.735 7.937 -18.369 1.00 97.94 430 ALA A C 1
ATOM 3461 O O . ALA A 1 430 ? 4.562 6.740 -18.174 1.00 97.94 430 ALA A O 1
ATOM 3462 N N . ASP A 1 431 ? 4.933 8.409 -19.605 1.00 98.25 431 ASP A N 1
ATOM 3463 C CA . ASP A 1 431 ? 4.921 7.544 -20.794 1.00 98.25 431 ASP A CA 1
ATOM 3464 C C . ASP A 1 431 ? 6.076 6.531 -20.816 1.00 98.25 431 ASP A C 1
ATOM 3466 O O . ASP A 1 431 ? 5.925 5.415 -21.315 1.00 98.25 431 ASP A O 1
ATOM 3470 N N . GLU A 1 432 ? 7.256 6.908 -20.315 1.00 98.19 432 GLU A N 1
ATOM 3471 C CA . GLU A 1 432 ? 8.382 5.981 -20.175 1.00 98.19 432 GLU A CA 1
ATOM 3472 C C . GLU A 1 432 ? 8.092 4.908 -19.126 1.00 98.19 432 GLU A C 1
ATOM 3474 O O . GLU A 1 432 ? 8.391 3.739 -19.370 1.00 98.19 432 GLU A O 1
ATOM 3479 N N . ILE A 1 433 ? 7.465 5.287 -18.009 1.00 98.38 433 ILE A N 1
ATOM 3480 C CA . ILE A 1 433 ? 7.001 4.348 -16.981 1.00 98.38 433 ILE A CA 1
ATOM 3481 C C . ILE A 1 433 ? 5.945 3.415 -17.569 1.00 98.38 433 ILE A C 1
ATOM 3483 O O . ILE A 1 433 ? 6.120 2.203 -17.525 1.00 98.38 433 ILE A O 1
ATOM 3487 N N . HIS A 1 434 ? 4.908 3.959 -18.204 1.00 97.94 434 HIS A N 1
ATOM 3488 C CA . HIS A 1 434 ? 3.846 3.183 -18.840 1.00 97.94 434 HIS A CA 1
ATOM 3489 C C . HIS A 1 434 ? 4.414 2.133 -19.805 1.00 97.94 434 HIS A C 1
ATOM 3491 O O . HIS A 1 434 ? 4.106 0.949 -19.685 1.00 97.94 434 HIS A O 1
ATOM 3497 N N . ARG A 1 435 ? 5.330 2.532 -20.702 1.00 98.12 435 ARG A N 1
ATOM 3498 C CA . ARG A 1 435 ? 6.002 1.600 -21.624 1.00 98.12 435 ARG A CA 1
ATOM 3499 C C . ARG A 1 435 ? 6.836 0.537 -20.910 1.00 98.12 435 ARG A C 1
ATOM 3501 O O . ARG A 1 435 ? 6.901 -0.589 -21.396 1.00 98.12 435 ARG A O 1
ATOM 3508 N N . ALA A 1 436 ? 7.498 0.874 -19.803 1.00 98.12 436 ALA A N 1
ATOM 3509 C CA . ALA A 1 436 ? 8.300 -0.089 -19.052 1.00 98.12 436 ALA A CA 1
ATOM 3510 C C . ALA A 1 436 ? 7.426 -1.213 -18.466 1.00 98.12 436 ALA A C 1
ATOM 3512 O O . ALA A 1 436 ? 7.789 -2.384 -18.586 1.00 98.12 436 ALA A O 1
ATOM 3513 N N . PHE A 1 437 ? 6.255 -0.879 -17.916 1.00 98.12 437 PHE A N 1
ATOM 3514 C CA . PHE A 1 437 ? 5.288 -1.875 -17.441 1.00 98.12 437 PHE A CA 1
ATOM 3515 C C . PHE A 1 437 ? 4.642 -2.648 -18.603 1.00 98.12 437 PHE A C 1
ATOM 3517 O O . PHE A 1 437 ? 4.618 -3.878 -18.580 1.00 98.12 437 PHE A O 1
ATOM 3524 N N . ASP A 1 438 ? 4.219 -1.964 -19.674 1.00 97.81 438 ASP A N 1
ATOM 3525 C CA . ASP A 1 438 ? 3.621 -2.609 -20.856 1.00 97.81 438 ASP A CA 1
ATOM 3526 C C . ASP A 1 438 ? 4.558 -3.637 -21.495 1.00 97.81 438 ASP A C 1
ATOM 3528 O O . ASP A 1 438 ? 4.099 -4.653 -22.017 1.00 97.81 438 ASP A O 1
ATOM 3532 N N . CYS A 1 439 ? 5.871 -3.388 -21.461 1.00 97.06 439 CYS A N 1
ATOM 3533 C CA . CYS A 1 439 ? 6.895 -4.291 -21.978 1.00 97.06 439 CYS A CA 1
ATOM 3534 C C . CYS A 1 439 ? 7.266 -5.422 -21.007 1.00 97.06 439 CYS A C 1
ATOM 3536 O O . CYS A 1 439 ? 7.775 -6.447 -21.479 1.00 97.06 439 CYS A O 1
ATOM 3538 N N . GLY A 1 440 ? 6.965 -5.279 -19.712 1.00 96.44 440 GLY A N 1
ATOM 3539 C CA . GLY A 1 440 ? 7.367 -6.194 -18.638 1.00 96.44 440 GLY A CA 1
ATOM 3540 C C . GLY A 1 440 ? 8.783 -5.950 -18.098 1.00 96.44 440 GLY A C 1
ATOM 3541 O O . GLY A 1 440 ? 9.391 -6.862 -17.541 1.00 96.44 440 GLY A O 1
ATOM 3542 N N . ASP A 1 441 ? 9.340 -4.752 -18.297 1.00 97.06 441 ASP A N 1
ATOM 3543 C CA . ASP A 1 441 ? 10.619 -4.347 -17.693 1.00 97.06 441 ASP A CA 1
ATOM 3544 C C . ASP A 1 441 ? 10.454 -3.930 -16.222 1.00 97.06 441 ASP A C 1
ATOM 3546 O O . ASP A 1 441 ? 11.407 -4.027 -15.442 1.00 97.06 441 ASP A O 1
ATOM 3550 N N . GLU A 1 442 ? 9.252 -3.479 -15.862 1.00 97.94 442 GLU A N 1
ATOM 3551 C CA . GLU A 1 442 ? 8.778 -3.188 -14.508 1.00 97.94 442 GLU A CA 1
ATOM 3552 C C . GLU A 1 442 ? 7.460 -3.935 -14.260 1.00 97.94 442 GLU A C 1
ATOM 3554 O O . GLU A 1 442 ? 6.767 -4.316 -15.206 1.00 97.94 442 GLU A O 1
ATOM 3559 N N . PHE A 1 443 ? 7.124 -4.160 -12.992 1.00 97.00 443 PHE A N 1
ATOM 3560 C CA . PHE A 1 443 ? 5.915 -4.867 -12.575 1.00 97.00 443 PHE A CA 1
ATOM 3561 C C . PHE A 1 443 ? 5.426 -4.338 -11.225 1.00 97.00 443 PHE A C 1
ATOM 3563 O O . PHE A 1 443 ? 6.206 -3.794 -10.447 1.00 97.00 443 PHE A O 1
ATOM 3570 N N . LEU A 1 444 ? 4.122 -4.469 -10.963 1.00 97.25 444 LEU A N 1
ATOM 3571 C CA . LEU A 1 444 ? 3.552 -4.164 -9.651 1.00 97.25 444 LEU A CA 1
ATOM 3572 C C . LEU A 1 444 ? 3.653 -5.415 -8.787 1.00 97.25 444 LEU A C 1
ATOM 3574 O O . LEU A 1 444 ? 3.045 -6.439 -9.105 1.00 97.25 444 LEU A O 1
ATOM 3578 N N . HIS A 1 445 ? 4.415 -5.332 -7.705 1.00 97.81 445 HIS A N 1
ATOM 3579 C CA . HIS A 1 445 ? 4.404 -6.351 -6.671 1.00 97.81 445 HIS A CA 1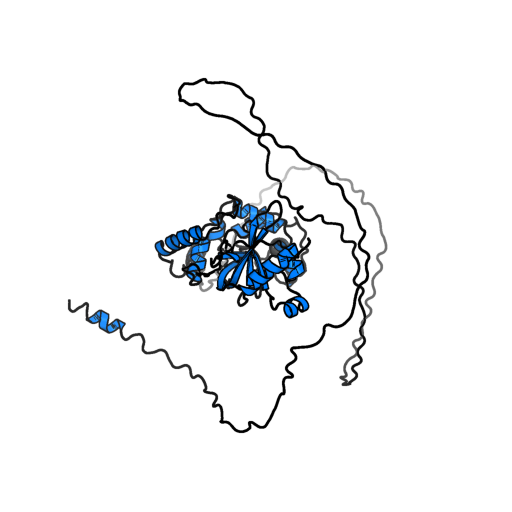
ATOM 3580 C C . HIS A 1 445 ? 3.038 -6.359 -5.988 1.00 97.81 445 HIS A C 1
ATOM 3582 O O . HIS A 1 445 ? 2.371 -5.327 -5.888 1.00 97.81 445 HIS A O 1
ATOM 3588 N N . ALA A 1 446 ? 2.608 -7.542 -5.560 1.00 97.69 446 ALA A N 1
ATOM 3589 C CA . ALA A 1 446 ? 1.312 -7.744 -4.942 1.00 97.69 446 ALA A CA 1
ATOM 3590 C C . ALA A 1 446 ? 1.479 -8.551 -3.658 1.00 97.69 446 ALA A C 1
ATOM 3592 O O . ALA A 1 446 ? 2.180 -9.562 -3.635 1.00 97.69 446 ALA A O 1
ATOM 3593 N N . TRP A 1 447 ? 0.771 -8.144 -2.614 1.00 98.44 447 TRP A N 1
ATOM 3594 C CA . TRP A 1 447 ? 0.665 -8.891 -1.370 1.00 98.44 447 TRP A CA 1
ATOM 3595 C C . TRP A 1 447 ? -0.797 -9.095 -1.028 1.00 98.44 447 TRP A C 1
ATOM 3597 O O . TRP A 1 447 ? -1.606 -8.174 -1.132 1.00 98.44 447 TRP A O 1
ATOM 3607 N N . VAL A 1 448 ? -1.131 -10.305 -0.603 1.00 98.44 448 VAL A N 1
ATOM 3608 C CA . VAL A 1 448 ? -2.427 -10.618 -0.017 1.00 98.44 448 VAL A CA 1
ATOM 3609 C C . VAL A 1 448 ? -2.412 -10.172 1.437 1.00 98.44 448 VAL A C 1
ATOM 3611 O O . VAL A 1 448 ? -1.579 -10.613 2.224 1.00 98.44 448 VAL A O 1
ATOM 3614 N N . LEU A 1 449 ? -3.345 -9.296 1.789 1.00 98.62 449 LEU A N 1
ATOM 3615 C CA . LEU A 1 449 ? -3.579 -8.848 3.152 1.00 98.62 449 LEU A CA 1
ATOM 3616 C C . LEU A 1 449 ? -4.630 -9.760 3.783 1.00 98.62 449 LEU A C 1
ATOM 3618 O O . LEU A 1 449 ? -5.824 -9.613 3.514 1.00 98.62 449 LEU A O 1
ATOM 3622 N N . LYS A 1 450 ? -4.182 -10.696 4.621 1.00 98.38 450 LYS A N 1
ATOM 3623 C CA . LYS A 1 450 ? -5.040 -11.644 5.339 1.00 98.38 450 LYS A CA 1
ATOM 3624 C C . LYS A 1 450 ? -5.362 -11.113 6.728 1.00 98.38 450 LYS A C 1
ATOM 3626 O O . LYS A 1 450 ? -4.450 -10.910 7.526 1.00 98.38 450 LYS A O 1
ATOM 3631 N N . CYS A 1 451 ? -6.644 -10.941 7.045 1.00 98.44 451 CYS A N 1
ATOM 3632 C CA . CYS A 1 451 ? -7.044 -10.604 8.409 1.00 98.44 451 CYS A CA 1
ATOM 3633 C C . CYS A 1 451 ? -6.797 -11.805 9.337 1.00 98.44 451 CYS A C 1
ATOM 3635 O O . CYS A 1 451 ? -7.258 -12.913 9.061 1.00 98.44 451 CYS A O 1
ATOM 3637 N N . VAL A 1 452 ? -6.069 -11.587 10.431 1.00 98.06 452 VAL A N 1
ATOM 3638 C CA . VAL A 1 452 ? -5.759 -12.611 11.446 1.00 98.06 452 VAL A CA 1
ATOM 3639 C C . VAL A 1 452 ? -6.419 -12.333 12.793 1.00 98.06 452 VAL A C 1
ATOM 3641 O O . VAL A 1 452 ? -6.435 -13.196 13.667 1.00 98.06 452 VAL A O 1
ATOM 3644 N N . GLY A 1 453 ? -7.003 -11.149 12.971 1.00 97.81 453 GLY A N 1
ATOM 3645 C CA . GLY A 1 453 ? -7.718 -10.807 14.190 1.00 97.81 453 GLY A CA 1
ATOM 3646 C C . GLY A 1 453 ? -8.123 -9.343 14.254 1.00 97.81 453 GLY A C 1
ATOM 3647 O O . GLY A 1 453 ? -7.999 -8.590 13.291 1.00 97.81 453 GLY A O 1
ATOM 3648 N N . PHE A 1 454 ? -8.613 -8.938 15.422 1.00 98.06 454 PHE A N 1
ATOM 3649 C CA . PHE A 1 454 ? -8.978 -7.555 15.697 1.00 98.06 454 PHE A CA 1
ATOM 3650 C C . PHE A 1 454 ? -8.689 -7.208 17.152 1.00 98.06 454 PHE A C 1
ATOM 3652 O O . PHE A 1 454 ? -9.218 -7.822 18.087 1.00 98.06 454 PHE A O 1
ATOM 3659 N N . ASP A 1 455 ? -7.875 -6.180 17.349 1.00 97.81 455 ASP A N 1
ATOM 3660 C CA . ASP A 1 455 ? -7.463 -5.727 18.665 1.00 97.81 455 ASP A CA 1
ATOM 3661 C C . ASP A 1 455 ? -8.491 -4.758 19.258 1.00 97.81 455 ASP A C 1
ATOM 3663 O O . ASP A 1 455 ? -8.450 -3.536 19.093 1.00 97.81 455 ASP A O 1
ATOM 3667 N N . ASN A 1 456 ? -9.440 -5.333 19.995 1.00 97.31 456 ASN A N 1
ATOM 3668 C CA . ASN A 1 456 ? -10.474 -4.578 20.697 1.00 97.31 456 ASN A CA 1
ATOM 3669 C C . ASN A 1 456 ? -9.891 -3.598 21.731 1.00 97.31 456 ASN A C 1
ATOM 3671 O O . ASN A 1 456 ? -10.553 -2.616 22.072 1.00 97.31 456 ASN A O 1
ATOM 3675 N N . SER A 1 457 ? -8.696 -3.870 22.269 1.00 97.00 457 SER A N 1
ATOM 3676 C CA . SER A 1 457 ? -8.067 -3.009 23.274 1.00 97.00 457 SER A CA 1
ATOM 3677 C C . SER A 1 457 ? -7.498 -1.746 22.634 1.00 97.00 457 SER A C 1
ATOM 3679 O O . SER A 1 457 ? -7.810 -0.649 23.100 1.00 97.00 457 SER A O 1
ATOM 3681 N N . LEU A 1 458 ? -6.803 -1.890 21.500 1.00 97.62 458 LEU A N 1
ATOM 3682 C CA . LEU A 1 458 ? -6.325 -0.775 20.687 1.00 97.62 458 LEU A CA 1
ATOM 3683 C C . LEU A 1 458 ? -7.486 0.116 20.237 1.00 97.62 458 LEU A C 1
ATOM 3685 O O . LEU A 1 458 ? -7.438 1.328 20.427 1.00 97.62 458 LEU A O 1
ATOM 3689 N N . GLN A 1 459 ? -8.563 -0.469 19.706 1.00 97.75 459 GLN A N 1
ATOM 3690 C CA . GLN A 1 459 ? -9.713 0.305 19.227 1.00 97.75 459 GLN A CA 1
ATOM 3691 C C . GLN A 1 459 ? -10.385 1.113 20.351 1.00 97.75 459 GLN A C 1
ATOM 3693 O O . GLN A 1 459 ? -10.749 2.276 20.160 1.00 97.75 459 GLN A O 1
ATOM 3698 N N . ARG A 1 460 ? -10.516 0.531 21.554 1.00 97.69 460 ARG A N 1
ATOM 3699 C CA . ARG A 1 460 ? -11.005 1.257 22.741 1.00 97.69 460 ARG A CA 1
ATOM 3700 C C . ARG A 1 460 ? -10.058 2.375 23.144 1.00 97.69 460 ARG A C 1
ATOM 3702 O O . ARG A 1 460 ? -10.520 3.479 23.408 1.00 97.69 460 ARG A O 1
ATOM 3709 N N . GLN A 1 461 ? -8.756 2.102 23.180 1.00 97.56 461 GLN A N 1
ATOM 3710 C CA . GLN A 1 461 ? -7.752 3.101 23.528 1.00 97.56 461 GLN A CA 1
ATOM 3711 C C . GLN A 1 461 ? -7.799 4.284 22.559 1.00 97.56 461 GLN A C 1
ATOM 3713 O O . GLN A 1 461 ? -7.874 5.426 23.001 1.00 97.56 461 GLN A O 1
ATOM 3718 N N . ILE A 1 462 ? -7.842 4.014 21.252 1.00 98.00 462 ILE A N 1
ATOM 3719 C CA . ILE A 1 462 ? -8.014 5.030 20.211 1.00 98.00 462 ILE A CA 1
ATOM 3720 C C . ILE A 1 462 ? -9.255 5.879 20.498 1.00 98.00 462 ILE A C 1
ATOM 3722 O O . ILE A 1 462 ? -9.161 7.104 20.554 1.00 98.00 462 ILE A O 1
ATOM 3726 N N . LYS A 1 463 ? -10.405 5.236 20.725 1.00 97.69 463 LYS A N 1
ATOM 3727 C CA . LYS A 1 463 ? -11.676 5.916 20.992 1.00 97.69 463 LYS A CA 1
ATOM 3728 C C . LYS A 1 463 ? -11.614 6.811 22.232 1.00 97.69 463 LYS A C 1
ATOM 3730 O O . LYS A 1 463 ? -12.134 7.923 22.196 1.00 97.69 463 LYS A O 1
ATOM 3735 N N . GLU A 1 464 ? -11.007 6.349 23.323 1.00 97.56 464 GLU A N 1
ATOM 3736 C CA . GLU A 1 464 ? -10.892 7.131 24.560 1.00 97.56 464 GLU A CA 1
ATOM 3737 C C . GLU A 1 464 ? -9.884 8.280 24.431 1.00 97.56 464 GLU A C 1
ATOM 3739 O O . GLU A 1 464 ? -10.188 9.413 24.810 1.00 97.56 464 GLU A O 1
ATOM 3744 N N . GLU A 1 465 ? -8.714 8.038 23.835 1.00 97.44 465 GLU A N 1
ATOM 3745 C CA . GLU A 1 465 ? -7.707 9.082 23.631 1.00 97.44 46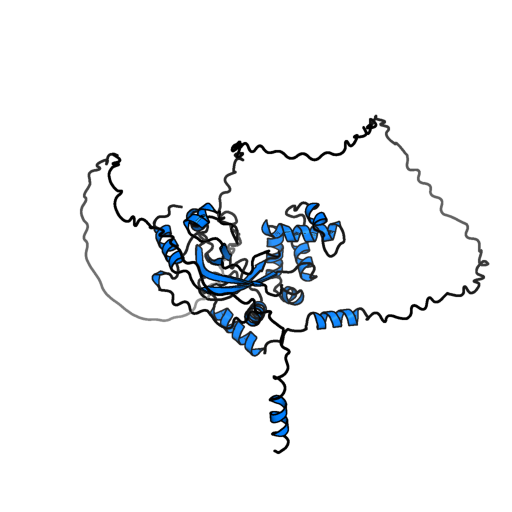5 GLU A CA 1
ATOM 3746 C C . GLU A 1 465 ? -8.193 10.172 22.671 1.00 97.44 465 GLU A C 1
ATOM 3748 O O . GLU A 1 465 ? -7.914 11.354 22.899 1.00 97.44 465 GLU A O 1
ATOM 3753 N N . LEU A 1 466 ? -8.982 9.802 21.656 1.00 96.94 466 LEU A N 1
ATOM 3754 C CA . LEU A 1 466 ? -9.559 10.738 20.694 1.00 96.94 466 LEU A CA 1
ATOM 3755 C C . LEU A 1 466 ? -10.469 11.776 21.366 1.00 96.94 466 LEU A C 1
ATOM 3757 O O . LEU A 1 466 ? -10.419 12.946 20.996 1.00 96.94 466 LEU A O 1
ATOM 3761 N N . LYS A 1 467 ? -11.234 11.400 22.405 1.00 97.38 467 LYS A N 1
ATOM 3762 C CA . LYS A 1 467 ? -12.113 12.332 23.147 1.00 97.38 467 LYS A CA 1
ATOM 3763 C C . LYS A 1 467 ? -11.350 13.473 23.817 1.00 97.38 467 LYS A C 1
ATOM 3765 O O . LYS A 1 467 ? -11.901 14.549 24.026 1.00 97.38 467 LYS A O 1
ATOM 3770 N N . THR A 1 468 ? -10.098 13.224 24.194 1.00 97.44 468 THR A N 1
ATOM 3771 C CA . THR A 1 468 ? -9.253 14.189 24.916 1.00 97.44 468 THR A CA 1
ATOM 3772 C C . THR A 1 468 ? -8.279 14.927 24.003 1.00 97.44 468 THR A C 1
ATOM 3774 O O . THR A 1 468 ? -7.555 15.815 24.457 1.00 97.44 468 THR A O 1
ATOM 3777 N N . TRP A 1 469 ? -8.217 14.554 22.724 1.00 96.94 469 TRP A N 1
ATOM 3778 C CA . TRP A 1 469 ? -7.248 15.104 21.792 1.00 96.94 469 TRP A CA 1
ATOM 3779 C C . TRP A 1 469 ? -7.663 16.487 21.289 1.00 96.94 469 TRP A C 1
ATOM 3781 O O . TRP A 1 469 ? -8.806 16.714 20.896 1.00 96.94 469 TRP A O 1
ATOM 3791 N N . LYS A 1 470 ? -6.698 17.410 21.287 1.00 94.19 470 LYS A N 1
ATOM 3792 C CA . LYS A 1 470 ? -6.819 18.740 20.693 1.00 94.19 470 LYS A CA 1
ATOM 3793 C C . LYS A 1 470 ? -5.822 18.812 19.527 1.00 94.19 470 LYS A C 1
ATOM 3795 O O . LYS A 1 470 ? -4.641 18.574 19.785 1.00 94.19 470 LYS A O 1
ATOM 3800 N N . PRO A 1 471 ? -6.298 19.026 18.287 1.00 88.88 471 PRO A N 1
ATOM 3801 C CA . PRO A 1 471 ? -5.477 18.966 17.079 1.00 88.88 471 PRO A CA 1
ATOM 3802 C C . PRO A 1 471 ? -4.423 20.067 16.983 1.00 88.88 471 PRO A C 1
ATOM 3804 O O . PRO A 1 471 ? -4.624 21.145 17.581 1.00 88.88 471 PRO A O 1
#

Foldseek 3Di:
DVVVVVVVVVVVPPPDDDDDDDDPDPDDDDDDDDDDDPPDDDDDDDDDDDDDDDDDDDDDDDDDDDDDDDDDYDDDDDDDDDDDDDDDDDDDDDDDDDPPPPPCPPPDPPPPPDPPDPPDDDDDDDDDDDDDDDDDDDDDDDDDDDDDDDDDDDDDDDDDDDDDDDDDDDDDPPPPPDDDDPPPPPPDVDPPDDDPVVVVVVCVVVVPPPPPPPPPVQLVLLLVQLVVQADPLADAPPLADADSSVWSSQCVVVVHRHFDDAPDDPVLPPDKDQLVLCCVQQNFDSPDQWGAHDPVSCVVPVAGTAGEDECRLQVFCGRAARDKGKDKAQDDDPPLAPDKYQYWYFSDPPPGTIIHGRAIWGWAWTDWQDLVSLVPTDPSNLLVVLQCLLAPPSVQQVQLQLVLCVVVVDLGDDPVSSVVDDRDRPPQHSVSSSVCSNVPSTTMTMIMIGHPGHDPPVSVVSVVVVVVDDD

Organism: NCBI:txid1095629

Mean predicted aligned error: 17.93 Å

Radius of gyration: 37.7 Å; Cα contacts (8 Å, |Δi|>4): 428; chains: 1; bounding box: 112×96×118 Å

Secondary structure (DSSP, 8-state):
-HHHHHHHHHHTTSSS-----------PPPP--------------S------PPP-PPPP----------------------------------PPPP------TTSS--------------------------------PPPPPPP---------------------------------------------PPPHHHHHHHHHHHTT--SS---HHHHHHHHHHHHHT--TTS---TT-PPPHHHHHHHHHHTT--S-------GGGTT--B-HHHHHHHH-S-SS-SSPBPPHHHHHHH---BEEEE-TTT-TTS--STT--EEEEESS--TT-TT-EEEEEEEEE-SSS-EEEEEEEEEEEEEPPPPHHHHHHS-HHHHHHHHHHHHHSGGGHHHHHHHHHHHHHT-SS--HHHHHTS---TTSS-HHHHHHHHHHTSS--EEEEEEEEE--HHHHHHHHHHHHH---

Solvent-accessible surface area (backbone atoms only — not comparable to full-atom values): 31339 Å² total; per-residue (Å²): 118,80,75,58,61,62,51,64,64,59,67,77,67,72,91,79,86,79,81,85,78,84,74,82,78,79,81,80,78,80,91,86,82,93,75,89,78,86,79,81,77,86,84,80,82,84,88,89,88,82,90,81,84,83,91,76,85,83,83,86,76,84,82,89,86,81,82,86,86,86,85,85,84,89,80,87,86,87,83,83,88,83,87,82,82,88,83,91,79,87,88,78,82,83,74,82,77,83,84,87,77,79,80,78,84,63,92,57,84,81,68,81,76,74,83,75,77,86,83,77,77,92,76,90,75,92,79,89,80,89,83,89,79,89,86,79,93,76,88,79,79,85,78,84,79,82,83,86,78,88,80,91,79,86,88,84,79,86,84,80,87,80,90,83,89,81,90,85,87,77,90,79,92,82,84,81,84,79,72,85,75,80,76,82,75,81,77,66,86,74,76,81,71,72,50,77,66,51,50,50,50,46,47,61,49,61,80,45,61,61,76,72,71,68,58,71,63,57,46,52,52,38,36,54,52,57,60,69,44,55,41,89,76,43,80,72,63,85,69,50,68,73,65,57,65,66,53,26,54,51,35,50,74,70,72,49,87,73,68,45,86,71,92,72,56,76,88,70,53,91,56,68,42,41,44,61,56,44,20,75,76,58,38,39,49,61,78,52,46,66,28,66,43,49,69,72,44,24,74,71,71,72,56,62,44,43,35,51,45,45,46,92,82,28,56,53,36,45,61,39,66,26,35,57,27,39,45,72,39,72,60,86,65,83,80,51,49,93,40,70,24,47,32,27,27,51,45,41,67,74,99,56,52,30,29,29,76,38,27,29,26,36,36,42,84,43,78,46,50,46,45,66,62,55,62,70,45,53,70,58,40,50,50,50,53,18,43,48,39,30,70,41,79,86,19,42,67,56,45,32,50,54,50,38,24,68,74,68,75,44,93,74,73,49,73,69,54,49,73,74,47,83,74,51,83,66,76,46,47,34,69,57,46,40,51,32,35,64,72,52,80,42,52,41,34,32,27,39,35,41,52,76,50,66,62,67,65,59,55,50,49,53,58,57,52,55,76,73,60,80,134

pLDDT: mean 71.68, std 27.11, range [29.47, 98.69]